Protein AF-A0A4Y7QHF6-F1 (afdb_monomer_lite)

Radius of gyration: 29.78 Å; chains: 1; bounding box: 73×58×92 Å

pLDDT: mean 86.33, std 10.6, range [31.11, 98.12]

Secondary structure (DSSP, 8-state):
-HHHHHH-----PPB-S--B--TT-SPPBP-B----EEEHHHHGGGS-HHHHHHHHHHHHHHHHHHHTS---SSBSSSSS---EEEGGGTEEEEE---SSHHHHHHHHHHHHHHHHTT-GGGTTPPPP---SPEEEE-S---GGGEEEETTS-EEE--GGG-EEEETHHHHHHHHHHHHHHT-TTHHHHHHHHHHHH---HHHHHHHHHHHHHHHH-PPPGGGG--HHHHHHHHHHSPB-TT---TT-GGGEEEEETTEEEEEEE-TT--SS-HHHHHHHHHHHH-----PPB-SPPB--TT-SEEEEEEE---EEEHHHHGGGS-HHHHHHHHHHHHHHHHHHHTSPP-SSEE-SSS---EEEGGGTEEEEE---SSHHHHHHHHHHHHHHHHTT-GGGTTPPPP---SPPEEE-S---TTTEEEETT--EEE--GGG-EEE-THHHHHHHHHHHHHTT-TTHHHHHHHHHHHH---HHHHHHHHHHHHHHTT-----TTS-SS---

Sequence (508 aa):
MELVSRYTNILIPRLRRAPIQPLNDTFTYLVMEHIDGESLANRWDSLPQGTRNEVIDTLRDYISQLRQIPSSHPGPIGPSPRRCYGPMFGGDRGQGPFADYEELSGYYDMVLSCAAKRIPQLKDSRKFDGSVPLVFTHNNLSMDHMILGKDNRIWIVGWNLAGCYPRWFESVSMLWSAEEKWIPGWEEWKDIVTKVAGDPTEHSQWMHRIRATLKTLRRSVSDEWDDTEIVRRFDECPGFPESAEEGGYDCVVKICDDMVVKSISNVDGEIPHSQFLAMKLVSTYTNILIPRLRRAPIAPLDDDFTYFVMGHIDGESLAKRWDSLSEETRKDVINTLRDYVSQLRQIPTSHPGPVGPSPRSCCGPMFGGRRRQGPFADYEELSHYYNTMLGCATKHIPQLEDSKKFDDSAPLVFCHNNLSTDHILLDKDNRVWIVGWNFAGFYPQWFEAVSMLHSAEEKCIRGHDIWKDIVTEVVGDPMEHAEWMHDIRPTLFLYKYDGKDKHTSHRK

Organism: NCBI:txid50990

Foldseek 3Di:
DVLCVVQHPAAAWAFPDDWDDPPPDPDIDTDTDDFAFAFCLVCVVVDDPVLVVVVLVSLLRSLVSQQPRDADAFAADDPAQDFAADLLQQHPVTDDSDRHLVSVQVVQQVLLLVLCLVVVVSVPPDGDPSPAFWTWAQLAPESRQWGQHPVRDTYGHNSPRIHTDGLLSRLLSRLVVCVVVVRPPSVVSQVSSCSRSNHNVVVNVSSVSSSVSSNPDDDDPCVVDDPVVVVVLLVPAWFQCLDPDPVPSSQWGDSDDWKIKGKDFCPQVDPPALLVVLVVLCSVQHSAAEWDFPDHWDDDPPDRIIMTMTTDFAWHFLLVCVVVDDPVLVVVLLVSLLVSLVSQQPRDADAFWGDDPAQDWAADQLQQHHDTADSARHPVQVQVVQQVLLVVLCVVVVVSVPPDGDDPPDFWTWAQLQFESSQWTQGPVGDTYGHNSNRIHTDPLLSNLLSHLVNCVVVVRDPSVVSQVSSCSRRNNNVSVNVSSVSSSVSSNPDYDPTPPDPPDDDD

Structure (mmCIF, N/CA/C/O backbone):
data_AF-A0A4Y7QHF6-F1
#
_entry.id   AF-A0A4Y7QHF6-F1
#
loop_
_atom_site.group_PDB
_atom_site.id
_atom_site.type_symbol
_atom_site.label_atom_id
_atom_site.label_alt_id
_atom_site.label_comp_id
_atom_site.label_asym_id
_atom_site.label_entity_id
_atom_site.label_seq_id
_atom_site.pdbx_PDB_ins_code
_atom_site.Cartn_x
_atom_site.Cartn_y
_atom_site.Cartn_z
_atom_site.occupancy
_atom_site.B_iso_or_equiv
_atom_site.auth_seq_id
_atom_site.auth_comp_id
_atom_site.auth_asym_id
_atom_site.auth_atom_id
_atom_site.pdbx_PDB_model_num
ATOM 1 N N . MET A 1 1 ? -20.927 -9.899 25.524 1.00 88.62 1 MET A N 1
ATOM 2 C CA . MET A 1 1 ? -21.558 -9.988 26.863 1.00 88.62 1 MET A CA 1
ATOM 3 C C . MET A 1 1 ? -21.652 -11.429 27.349 1.00 88.62 1 MET A C 1
ATOM 5 O O . MET A 1 1 ? -21.047 -11.717 28.367 1.00 88.62 1 MET A O 1
ATOM 9 N N . GLU A 1 2 ? -22.305 -12.351 26.629 1.00 89.12 2 GLU A N 1
ATOM 10 C CA . GLU A 1 2 ? -22.365 -13.775 27.034 1.00 89.12 2 GLU A CA 1
ATOM 11 C C . GLU A 1 2 ? -20.982 -14.410 27.230 1.00 89.12 2 GLU A C 1
ATOM 13 O O . GLU A 1 2 ? -20.743 -15.060 28.241 1.00 89.12 2 GLU A O 1
ATOM 18 N N . LEU A 1 3 ? -20.049 -14.150 26.306 1.00 90.19 3 LEU A N 1
ATOM 19 C CA . LEU A 1 3 ? -18.663 -14.612 26.417 1.00 90.19 3 LEU A CA 1
ATOM 20 C C . LEU A 1 3 ? -18.004 -14.132 27.721 1.00 90.19 3 LEU A C 1
ATOM 22 O O . LEU A 1 3 ? -17.430 -14.923 28.455 1.00 90.19 3 LEU A O 1
ATOM 26 N N . VAL A 1 4 ? -18.157 -12.849 28.050 1.00 93.69 4 VAL A N 1
ATOM 27 C CA . VAL A 1 4 ? -17.607 -12.257 29.277 1.00 93.69 4 VAL A CA 1
ATOM 28 C C . VAL A 1 4 ? -18.232 -12.919 30.505 1.00 93.69 4 VAL A C 1
ATOM 30 O O . VAL A 1 4 ? -17.508 -13.458 31.327 1.00 93.69 4 VAL A O 1
ATOM 33 N N . SER A 1 5 ? -19.565 -13.014 30.569 1.00 92.50 5 SER A N 1
ATOM 34 C CA . SER A 1 5 ? -20.263 -13.678 31.682 1.00 92.50 5 SER A CA 1
ATOM 35 C C . SER A 1 5 ? -19.901 -15.157 31.852 1.00 92.50 5 SER A C 1
ATOM 37 O O . SER A 1 5 ? -20.112 -15.704 32.931 1.00 92.50 5 SER A O 1
ATOM 39 N N . ARG A 1 6 ? -19.444 -15.829 30.790 1.00 93.06 6 ARG A N 1
ATOM 40 C CA . ARG A 1 6 ? -19.064 -17.244 30.820 1.00 93.06 6 ARG A CA 1
ATOM 41 C C . ARG A 1 6 ? -17.640 -17.458 31.327 1.00 93.06 6 ARG A C 1
ATOM 43 O O . ARG A 1 6 ? -17.390 -18.465 31.981 1.00 93.06 6 ARG A O 1
ATOM 50 N N . TYR A 1 7 ? -16.717 -16.571 30.967 1.00 95.06 7 TYR A N 1
ATOM 51 C CA . TYR A 1 7 ? -15.282 -16.760 31.204 1.00 95.06 7 TYR A CA 1
ATOM 52 C C . TYR A 1 7 ? -14.723 -15.893 32.334 1.00 95.06 7 TYR A C 1
ATOM 54 O O . TYR A 1 7 ? -13.587 -16.108 32.748 1.00 95.06 7 TYR A O 1
ATOM 62 N N . THR A 1 8 ? -15.485 -14.918 32.829 1.00 97.00 8 THR A N 1
ATOM 63 C CA . THR A 1 8 ? -15.013 -13.948 33.818 1.00 97.00 8 THR A CA 1
ATOM 64 C C . THR A 1 8 ? -16.049 -13.724 34.918 1.00 97.00 8 THR A C 1
ATOM 66 O O . THR A 1 8 ? -17.227 -14.048 34.777 1.00 97.00 8 THR A O 1
ATOM 69 N N . ASN A 1 9 ? -15.602 -13.122 36.018 1.00 96.25 9 ASN A N 1
ATOM 70 C CA . ASN A 1 9 ? -16.445 -12.601 37.093 1.00 96.25 9 ASN A CA 1
ATOM 71 C C . ASN A 1 9 ? -16.651 -11.080 36.966 1.00 96.25 9 ASN A C 1
ATOM 73 O O . ASN A 1 9 ? -16.989 -10.411 37.944 1.00 96.25 9 ASN A O 1
ATOM 77 N N . ILE A 1 10 ? -16.416 -10.518 35.774 1.00 97.62 10 ILE A N 1
ATOM 78 C CA . ILE A 1 10 ? -16.608 -9.091 35.503 1.00 97.62 10 ILE A CA 1
ATOM 79 C C . ILE A 1 10 ? -18.093 -8.772 35.618 1.00 97.62 10 ILE A C 1
ATOM 81 O O . ILE A 1 10 ? -18.935 -9.416 34.986 1.00 97.62 10 ILE A O 1
ATOM 85 N N . LEU A 1 11 ? -18.418 -7.747 36.401 1.00 97.25 11 LEU A N 1
ATOM 86 C CA . LEU A 1 11 ? -19.791 -7.295 36.530 1.00 97.25 11 LEU A CA 1
ATOM 87 C C . LEU A 1 11 ? -20.212 -6.569 35.253 1.00 97.25 11 LEU A C 1
ATOM 89 O O . LEU A 1 11 ? -19.686 -5.514 34.901 1.00 97.25 11 LEU A O 1
ATOM 93 N N . ILE A 1 12 ? -21.181 -7.152 34.558 1.00 96.12 12 ILE A N 1
ATOM 94 C CA . ILE A 1 12 ? -21.806 -6.592 33.361 1.00 96.12 12 ILE A CA 1
ATOM 95 C C . ILE A 1 12 ? -23.327 -6.657 33.512 1.00 96.12 12 ILE A C 1
ATOM 97 O O . ILE A 1 12 ? -23.830 -7.597 34.137 1.00 96.12 12 ILE A O 1
ATOM 101 N N . PRO A 1 13 ? -24.086 -5.722 32.918 1.00 94.00 13 PRO A N 1
ATOM 102 C CA . PRO A 1 13 ? -25.539 -5.818 32.898 1.00 94.00 13 PRO A CA 1
ATOM 103 C C . PRO A 1 13 ? -26.008 -7.139 32.290 1.00 94.00 13 PRO A C 1
ATOM 105 O O . PRO A 1 13 ? -25.554 -7.539 31.217 1.00 94.00 13 PRO A O 1
ATOM 108 N N . ARG A 1 14 ? -26.954 -7.824 32.935 1.00 90.75 14 ARG A N 1
ATOM 109 C CA . ARG A 1 14 ? -27.534 -9.042 32.355 1.00 90.75 14 ARG A CA 1
ATOM 110 C C . ARG A 1 14 ? -28.463 -8.688 31.202 1.00 90.75 14 ARG A C 1
ATOM 112 O O . ARG A 1 14 ? -29.375 -7.880 31.374 1.00 90.75 14 ARG A O 1
ATOM 119 N N . LEU A 1 15 ? -28.283 -9.333 30.050 1.00 89.88 15 LEU A N 1
ATOM 120 C CA . LEU A 1 15 ? -29.270 -9.285 28.971 1.00 89.88 15 LEU A CA 1
ATOM 121 C C . LEU A 1 15 ? -30.559 -9.962 29.452 1.00 89.88 15 LEU A C 1
ATOM 123 O O . LEU A 1 15 ? -30.535 -11.091 29.938 1.00 89.88 15 LEU A O 1
ATOM 127 N N . ARG A 1 16 ? -31.688 -9.256 29.353 1.00 88.12 16 ARG A N 1
ATOM 128 C CA . ARG A 1 16 ? -33.003 -9.747 29.802 1.00 88.12 16 ARG A CA 1
ATOM 129 C C . ARG A 1 16 ? -33.789 -10.424 28.680 1.00 88.12 16 ARG A C 1
ATOM 131 O O . ARG A 1 16 ? -34.742 -11.144 28.956 1.00 88.12 16 ARG A O 1
ATOM 138 N N . ARG A 1 17 ? -33.402 -10.183 27.426 1.00 85.25 17 ARG A N 1
ATOM 139 C CA . ARG A 1 17 ? -33.958 -10.806 26.219 1.00 85.25 17 ARG A CA 1
ATOM 140 C C . ARG A 1 17 ? -32.934 -10.780 25.089 1.00 85.25 17 ARG A C 1
ATOM 142 O O . ARG A 1 17 ? -31.956 -10.035 25.161 1.00 85.25 17 ARG A O 1
ATOM 149 N N . ALA A 1 18 ? -33.196 -11.569 24.050 1.00 81.56 18 ALA A N 1
ATOM 150 C CA . ALA A 1 18 ? -32.433 -11.518 22.810 1.00 81.56 18 ALA A CA 1
ATOM 151 C C . ALA A 1 18 ? -32.469 -10.098 22.197 1.00 81.56 18 ALA A C 1
ATOM 153 O O . ALA A 1 18 ? -33.463 -9.385 22.394 1.00 81.56 18 ALA A O 1
ATOM 154 N N . PRO A 1 19 ? -31.411 -9.678 21.478 1.00 84.69 19 PRO A N 1
ATOM 155 C CA . PRO A 1 19 ? -31.394 -8.407 20.759 1.00 84.69 19 PRO A CA 1
ATOM 156 C C . PRO A 1 19 ? -32.603 -8.267 19.828 1.00 84.69 19 PRO A C 1
ATOM 158 O O . PRO A 1 19 ? -33.017 -9.236 19.193 1.00 84.69 19 PRO A O 1
ATOM 161 N N . ILE A 1 20 ? -33.171 -7.064 19.753 1.00 86.25 20 ILE A N 1
ATOM 162 C CA . ILE A 1 20 ? -34.350 -6.778 18.928 1.00 86.25 20 ILE A CA 1
ATOM 163 C C . ILE A 1 20 ? -33.955 -5.832 17.811 1.00 86.25 20 ILE A C 1
ATOM 165 O O . ILE A 1 20 ? -33.452 -4.745 18.078 1.00 86.25 20 ILE A O 1
ATOM 169 N N . GLN A 1 21 ? -34.256 -6.216 16.578 1.00 84.06 21 GLN A N 1
ATOM 170 C CA . GLN A 1 21 ? -34.118 -5.359 15.410 1.00 84.06 21 GLN A CA 1
ATOM 171 C C . GLN A 1 21 ? -35.496 -5.198 14.750 1.00 84.06 21 GLN A C 1
ATOM 173 O O . GLN A 1 21 ? -35.981 -6.139 14.118 1.00 84.06 21 GLN A O 1
ATOM 178 N N . PRO A 1 22 ? -36.188 -4.062 14.954 1.00 84.50 22 PRO A N 1
ATOM 179 C CA . PRO A 1 22 ? -37.447 -3.782 14.272 1.00 84.50 22 PRO A CA 1
ATOM 180 C C . PRO A 1 22 ? -37.267 -3.767 12.745 1.00 84.50 22 PRO A C 1
ATOM 182 O O . PRO A 1 22 ? -36.244 -3.311 12.246 1.00 84.50 22 PRO A O 1
ATOM 185 N N . LEU A 1 23 ? -38.283 -4.223 12.001 1.00 70.44 23 LEU A N 1
ATOM 186 C CA . LEU A 1 23 ? -38.244 -4.420 10.537 1.00 70.44 23 LEU A CA 1
ATOM 187 C C . LEU A 1 23 ? -37.837 -3.182 9.714 1.00 70.44 23 LEU A C 1
ATOM 189 O O . LEU A 1 23 ? -37.377 -3.342 8.590 1.00 70.44 23 LEU A O 1
ATOM 193 N N . ASN A 1 24 ? -37.980 -1.976 10.268 1.00 75.38 24 ASN A N 1
ATOM 194 C CA . ASN A 1 24 ? -37.680 -0.708 9.594 1.00 75.38 24 ASN A CA 1
ATOM 195 C C . ASN A 1 24 ? -36.649 0.137 10.352 1.00 75.38 24 ASN A C 1
ATOM 197 O O . ASN A 1 24 ? -36.628 1.357 10.201 1.00 75.38 24 ASN A O 1
ATOM 201 N N . ASP A 1 25 ? -35.840 -0.489 11.204 1.00 71.19 25 ASP A N 1
ATOM 202 C CA . ASP A 1 25 ? -34.852 0.219 12.004 1.00 71.19 25 ASP A CA 1
ATOM 203 C C . ASP A 1 25 ? -33.437 -0.264 11.688 1.00 71.19 25 ASP A C 1
ATOM 205 O O . ASP A 1 25 ? -33.148 -1.461 11.607 1.00 71.19 25 ASP A O 1
ATOM 209 N N . THR A 1 26 ? -32.535 0.696 11.516 1.00 76.62 26 THR A N 1
ATOM 210 C CA . THR A 1 26 ? -31.106 0.438 11.344 1.00 76.62 26 THR A CA 1
ATOM 211 C C . THR A 1 26 ? -30.441 0.015 12.653 1.00 76.62 26 THR A C 1
ATOM 213 O O . THR A 1 26 ? -29.327 -0.507 12.630 1.00 76.62 26 THR A O 1
ATOM 216 N N . PHE A 1 27 ? -31.098 0.229 13.797 1.00 75.50 27 PHE A N 1
ATOM 217 C CA . PHE A 1 27 ? -30.552 -0.073 15.113 1.00 75.50 27 PHE A CA 1
ATOM 218 C C . PHE A 1 27 ? -31.012 -1.426 15.662 1.00 75.50 27 PHE A C 1
ATOM 220 O O . PHE A 1 27 ? -32.163 -1.844 15.546 1.00 75.50 27 PHE A O 1
ATOM 227 N N . THR A 1 28 ? -30.078 -2.102 16.332 1.00 83.38 28 THR A N 1
ATOM 228 C CA . THR A 1 28 ? -30.373 -3.255 17.186 1.00 83.38 28 THR A CA 1
ATOM 229 C C . THR A 1 28 ? -30.462 -2.792 18.635 1.00 83.38 28 THR A C 1
ATOM 231 O O . THR A 1 28 ? -29.517 -2.220 19.177 1.00 83.38 28 THR A O 1
ATOM 234 N N . TYR A 1 29 ? -31.584 -3.081 19.283 1.00 85.00 29 TYR A N 1
ATOM 235 C CA . TYR A 1 29 ? -31.852 -2.724 20.668 1.00 85.00 29 TYR A CA 1
ATOM 236 C C . TYR A 1 29 ? -31.492 -3.868 21.609 1.00 85.00 29 TYR A C 1
ATOM 238 O O . TYR A 1 29 ? -31.957 -5.002 21.460 1.00 85.00 29 TYR A O 1
ATOM 246 N N . LEU A 1 30 ? -30.715 -3.545 22.639 1.00 87.69 30 LEU A N 1
ATOM 247 C CA . LEU A 1 30 ? -30.426 -4.439 23.753 1.00 87.69 30 LEU A CA 1
ATOM 248 C C . LEU A 1 30 ? -31.285 -4.038 24.947 1.00 87.69 30 LEU A C 1
ATOM 250 O O . LEU A 1 30 ? -31.278 -2.881 25.359 1.00 87.69 30 LEU A O 1
ATOM 254 N N . VAL A 1 31 ? -32.001 -5.001 25.530 1.00 89.94 31 VAL A N 1
ATOM 255 C CA . VAL A 1 31 ? -32.640 -4.800 26.833 1.00 89.94 31 VAL A CA 1
ATOM 256 C C . VAL A 1 31 ? -31.864 -5.567 27.873 1.00 89.94 31 VAL A C 1
ATOM 258 O O . VAL A 1 31 ? -31.811 -6.799 27.874 1.00 89.94 31 VAL A O 1
ATOM 261 N N . MET A 1 32 ? -31.257 -4.792 28.751 1.00 91.56 32 MET A N 1
ATOM 262 C CA . MET A 1 32 ? -30.385 -5.258 29.803 1.00 91.56 32 MET A CA 1
ATOM 263 C C . MET A 1 32 ? -30.843 -4.708 31.145 1.00 91.56 32 MET A C 1
ATOM 265 O O . MET A 1 32 ? -31.678 -3.810 31.227 1.00 91.56 32 MET A O 1
ATOM 269 N N . GLU A 1 33 ? -30.316 -5.302 32.201 1.00 92.19 33 GLU A N 1
ATOM 270 C CA . GLU A 1 33 ? -30.473 -4.815 33.559 1.00 92.19 33 GLU A CA 1
ATOM 271 C C . GLU A 1 33 ? -29.998 -3.363 33.703 1.00 92.19 33 GLU A C 1
ATOM 273 O O . GLU A 1 33 ? -28.932 -2.994 33.217 1.00 92.19 33 GLU A O 1
ATOM 278 N N . HIS A 1 34 ? -30.799 -2.545 34.384 1.00 92.50 34 HIS A N 1
ATOM 279 C CA . HIS A 1 34 ? -30.384 -1.213 34.800 1.00 92.50 34 HIS A CA 1
ATOM 280 C C . HIS A 1 34 ? -29.512 -1.326 36.052 1.00 92.50 34 HIS A C 1
ATOM 282 O O . HIS A 1 34 ? -29.939 -1.914 37.048 1.00 92.50 34 HIS A O 1
ATOM 288 N N . ILE A 1 35 ? -28.314 -0.747 36.007 1.00 94.38 35 ILE A N 1
ATOM 289 C CA . ILE A 1 35 ? -27.408 -0.693 37.154 1.00 94.38 35 ILE A CA 1
ATOM 290 C C . ILE A 1 35 ? -27.674 0.603 37.915 1.00 94.38 35 ILE A C 1
ATOM 292 O O . ILE A 1 35 ? -27.469 1.690 37.384 1.00 94.38 35 ILE A O 1
ATOM 296 N N . ASP A 1 36 ? -28.145 0.482 39.155 1.00 94.75 36 ASP A N 1
ATOM 297 C CA . ASP A 1 36 ? -28.389 1.623 40.040 1.00 94.75 36 ASP A CA 1
ATOM 298 C C . ASP A 1 36 ? -27.059 2.164 40.589 1.00 94.75 36 ASP A C 1
ATOM 300 O O . ASP A 1 36 ? -26.433 1.565 41.471 1.00 94.75 36 ASP A O 1
ATOM 304 N N . GLY A 1 37 ? -26.610 3.279 40.017 1.00 93.94 37 GLY A N 1
ATOM 305 C CA . GLY A 1 37 ? -25.315 3.888 40.284 1.00 93.94 37 GLY A CA 1
ATOM 306 C C . GLY A 1 37 ? -25.050 5.086 39.376 1.00 93.94 37 GLY A C 1
ATOM 307 O O . GLY A 1 37 ? -25.918 5.521 38.620 1.00 93.94 37 GLY A O 1
ATOM 308 N N . GLU A 1 38 ? -23.832 5.608 39.446 1.00 93.62 38 GLU A N 1
ATOM 309 C CA . GLU A 1 38 ? -23.369 6.726 38.622 1.00 93.62 38 GLU A CA 1
ATOM 310 C C . GLU A 1 38 ? -22.121 6.312 37.841 1.00 93.62 38 GLU A C 1
ATOM 312 O O . GLU A 1 38 ? -21.385 5.418 38.263 1.00 93.62 38 GLU A O 1
ATOM 317 N N . SER A 1 39 ? -21.865 6.953 36.699 1.00 92.62 39 SER A N 1
ATOM 318 C CA . SER A 1 39 ? -20.628 6.708 35.958 1.00 92.62 39 SER A CA 1
ATOM 319 C C . SER A 1 39 ? -19.420 7.154 36.783 1.00 92.62 39 SER A C 1
ATOM 321 O O . SER A 1 39 ? -19.493 8.126 37.545 1.00 92.62 39 SER A O 1
ATOM 323 N N . LEU A 1 40 ? -18.277 6.485 36.607 1.00 91.12 40 LEU A N 1
ATOM 324 C CA . LEU A 1 40 ? -17.039 6.931 37.240 1.00 91.12 40 LEU A CA 1
ATOM 325 C C . LEU A 1 40 ? -16.692 8.354 36.806 1.00 91.12 40 LEU A C 1
ATOM 327 O O . LEU A 1 40 ? -16.231 9.113 37.643 1.00 91.12 40 LEU A O 1
ATOM 331 N N . ALA A 1 41 ? -16.998 8.753 35.569 1.00 88.31 41 ALA A N 1
ATOM 332 C CA . ALA A 1 41 ? -16.725 10.107 35.084 1.00 88.31 41 ALA A CA 1
ATOM 333 C C . ALA A 1 41 ? -17.403 11.183 35.950 1.00 88.31 41 ALA A C 1
ATOM 335 O O . ALA A 1 41 ? -16.785 12.188 36.287 1.00 88.31 41 ALA A O 1
ATOM 336 N N . ASN A 1 42 ? -18.646 10.942 36.375 1.00 88.62 42 ASN A N 1
ATOM 337 C CA . ASN A 1 42 ? -19.392 11.881 37.213 1.00 88.62 42 ASN A CA 1
ATOM 338 C C . ASN A 1 42 ? -18.941 11.869 38.678 1.00 88.62 42 ASN A C 1
ATOM 340 O O . ASN A 1 42 ? -19.130 12.853 39.393 1.00 88.62 42 ASN A O 1
ATOM 344 N N . ARG A 1 43 ? -18.378 10.753 39.153 1.00 89.62 43 ARG A N 1
ATOM 345 C CA . ARG A 1 43 ? -18.070 10.558 40.576 1.00 89.62 43 ARG A CA 1
ATOM 346 C C . ARG A 1 43 ? -16.600 10.666 40.926 1.00 89.62 43 ARG A C 1
ATOM 348 O O . ARG A 1 43 ? -16.325 10.932 42.095 1.00 89.62 43 ARG A O 1
ATOM 355 N N . TRP A 1 44 ? -15.685 10.488 39.976 1.00 89.38 44 TRP A N 1
ATOM 356 C CA . TRP A 1 44 ? -14.255 10.281 40.219 1.00 89.38 44 TRP A CA 1
ATOM 357 C C . TRP A 1 44 ? -13.661 11.310 41.182 1.00 89.38 44 TRP A C 1
ATOM 359 O O . TRP A 1 44 ? -13.125 10.942 42.230 1.00 89.38 44 TRP A O 1
ATOM 369 N N . ASP A 1 45 ? -13.877 12.596 40.905 1.00 88.25 45 ASP A N 1
ATOM 370 C CA . ASP A 1 45 ? -13.336 13.701 41.702 1.00 88.25 45 ASP A CA 1
ATOM 371 C C . ASP A 1 45 ? -13.861 13.726 43.145 1.00 88.25 45 ASP A C 1
ATOM 373 O O . ASP A 1 45 ? -13.148 14.136 44.058 1.00 88.25 45 ASP A O 1
ATOM 377 N N . SER A 1 46 ? -15.070 13.210 43.376 1.00 89.88 46 SER A N 1
ATOM 378 C CA . SER A 1 46 ? -15.680 13.106 44.708 1.00 89.88 46 SER A CA 1
ATOM 379 C C . SER A 1 46 ? -15.266 11.854 45.491 1.00 89.88 46 SER A C 1
ATOM 381 O O . SER A 1 46 ? -15.538 11.767 46.690 1.00 89.88 46 SER A O 1
ATOM 383 N N . LEU A 1 47 ? -14.649 10.861 44.835 1.00 90.62 47 LEU A N 1
ATOM 384 C CA . LEU A 1 47 ? -14.313 9.592 45.480 1.00 90.62 47 LEU A CA 1
ATOM 385 C C . LEU A 1 47 ? -13.112 9.740 46.424 1.00 90.62 47 LEU A C 1
ATOM 387 O O . LEU A 1 47 ? -12.088 10.299 46.016 1.00 90.62 47 LEU A O 1
ATOM 391 N N . PRO A 1 48 ? -13.176 9.162 47.640 1.00 93.12 48 PRO A N 1
ATOM 392 C CA . PRO A 1 48 ? -12.011 9.027 48.504 1.00 93.12 48 PRO A CA 1
ATOM 393 C C . PRO A 1 48 ? -10.889 8.239 47.820 1.00 93.12 48 PRO A C 1
ATOM 395 O O . PRO A 1 48 ? -11.148 7.286 47.082 1.00 93.12 48 PRO A O 1
ATOM 398 N N . GLN A 1 49 ? -9.634 8.565 48.141 1.00 91.56 49 GLN A N 1
ATOM 399 C CA . GLN A 1 49 ? -8.465 7.905 47.546 1.00 91.56 49 GLN A CA 1
ATOM 400 C C . GLN A 1 49 ? -8.476 6.376 47.722 1.00 91.56 49 GLN A C 1
ATOM 402 O O . GLN A 1 49 ? -8.070 5.654 46.816 1.00 91.56 49 GLN A O 1
ATOM 407 N N . GLY A 1 50 ? -8.965 5.872 48.863 1.00 93.50 50 GLY A N 1
ATOM 408 C CA . GLY A 1 50 ? -9.098 4.430 49.106 1.00 93.50 50 GLY A CA 1
ATOM 409 C C . GLY A 1 50 ? -10.003 3.748 48.078 1.00 93.50 50 GLY A C 1
ATOM 410 O O . GLY A 1 50 ? -9.594 2.776 47.453 1.00 93.50 50 GLY A O 1
ATOM 411 N N . THR A 1 51 ? -11.177 4.325 47.812 1.00 91.88 51 THR A N 1
ATOM 412 C CA . THR A 1 51 ? -12.118 3.819 46.802 1.00 91.88 51 THR A CA 1
ATOM 413 C C . THR A 1 51 ? -11.543 3.916 45.390 1.00 91.88 51 THR A C 1
ATOM 415 O O . THR A 1 51 ? -11.718 2.998 44.596 1.00 91.88 51 THR A O 1
ATOM 418 N N . ARG A 1 52 ? -10.799 4.983 45.065 1.00 92.31 52 ARG A N 1
ATOM 419 C CA . ARG A 1 52 ? -10.090 5.080 43.774 1.00 92.31 52 ARG A CA 1
ATOM 420 C C . ARG A 1 52 ? -9.063 3.959 43.600 1.00 92.31 52 ARG A C 1
ATOM 422 O O . ARG A 1 52 ? -8.953 3.400 42.514 1.00 92.31 52 ARG A O 1
ATOM 429 N N . ASN A 1 53 ? -8.340 3.596 44.660 1.00 93.75 53 ASN A N 1
ATOM 430 C CA . ASN A 1 53 ? -7.383 2.489 44.615 1.00 93.75 53 ASN A CA 1
ATOM 431 C C . ASN A 1 53 ? -8.089 1.138 44.407 1.00 93.75 53 ASN A C 1
ATOM 433 O O . ASN A 1 53 ? -7.675 0.374 43.540 1.00 93.75 53 ASN A O 1
ATOM 437 N N . GLU A 1 54 ? -9.193 0.885 45.119 1.00 94.50 54 GLU A N 1
ATOM 438 C CA . GLU A 1 54 ? -10.029 -0.313 44.918 1.00 94.50 54 GLU A CA 1
ATOM 439 C C . GLU A 1 54 ? -10.569 -0.398 43.484 1.00 94.50 54 GLU A C 1
ATOM 441 O O . GLU A 1 54 ? -10.600 -1.475 42.880 1.00 94.50 54 GLU A O 1
ATOM 446 N N . VAL A 1 55 ? -10.941 0.750 42.906 1.00 93.62 55 VAL A N 1
ATOM 447 C CA . VAL A 1 55 ? -11.356 0.844 41.507 1.00 93.62 55 VAL A CA 1
ATOM 448 C C . VAL A 1 55 ? -10.225 0.436 40.567 1.00 93.62 55 VAL A C 1
ATOM 450 O O . VAL A 1 55 ? -10.427 -0.408 39.696 1.00 93.62 55 VAL A O 1
ATOM 453 N N . ILE A 1 56 ? -9.028 0.991 40.754 1.00 95.12 56 ILE A N 1
ATOM 454 C CA . ILE A 1 56 ? -7.850 0.682 39.932 1.00 95.12 56 ILE A CA 1
ATOM 455 C C . ILE A 1 56 ? -7.496 -0.809 40.018 1.00 95.12 56 ILE A C 1
ATOM 457 O O . ILE A 1 56 ? -7.218 -1.433 38.991 1.00 95.12 56 ILE A O 1
ATOM 461 N N . ASP A 1 57 ? -7.532 -1.394 41.215 1.00 96.56 57 ASP A N 1
ATOM 462 C CA . ASP A 1 57 ? -7.240 -2.814 41.417 1.00 96.56 57 ASP A CA 1
ATOM 463 C C . ASP A 1 57 ? -8.294 -3.711 40.752 1.00 96.56 57 ASP A C 1
ATOM 465 O O . ASP A 1 57 ? -7.938 -4.675 40.071 1.00 96.56 57 ASP A O 1
ATOM 469 N N . THR A 1 58 ? -9.574 -3.338 40.847 1.00 97.25 58 THR A N 1
ATOM 470 C CA . THR A 1 58 ? -10.673 -4.027 40.152 1.00 97.25 58 THR A CA 1
ATOM 471 C C . THR A 1 58 ? -10.508 -3.955 38.634 1.00 97.25 58 THR A C 1
ATOM 473 O O . THR A 1 58 ? -10.663 -4.962 37.947 1.00 97.25 58 THR A O 1
ATOM 476 N N . LEU A 1 59 ? -10.145 -2.792 38.082 1.00 96.38 59 LEU A N 1
ATOM 477 C CA . LEU A 1 59 ? -9.914 -2.636 36.643 1.00 96.38 59 LEU A CA 1
ATOM 478 C C . LEU A 1 59 ? -8.725 -3.469 36.155 1.00 96.38 59 LEU A C 1
ATOM 480 O O . LEU A 1 59 ? -8.802 -4.076 35.086 1.00 96.38 59 LEU A O 1
ATOM 484 N N . ARG A 1 60 ? -7.641 -3.539 36.939 1.00 97.06 60 ARG A N 1
ATOM 485 C CA . ARG A 1 60 ? -6.487 -4.394 36.627 1.00 97.06 60 ARG A CA 1
ATOM 486 C C . ARG A 1 60 ? -6.894 -5.866 36.572 1.00 97.06 60 ARG A C 1
ATOM 488 O O . ARG A 1 60 ? -6.508 -6.569 35.638 1.00 97.06 60 ARG A O 1
ATOM 495 N N . ASP A 1 61 ? -7.680 -6.315 37.546 1.00 98.00 61 ASP A N 1
ATOM 496 C CA . ASP A 1 61 ? -8.212 -7.676 37.579 1.00 98.00 61 ASP A CA 1
ATOM 497 C C . ASP A 1 61 ? -9.138 -7.948 36.382 1.00 98.00 61 ASP A C 1
ATOM 499 O O . ASP A 1 61 ? -8.945 -8.922 35.656 1.00 98.00 61 ASP A O 1
ATOM 503 N N . TYR A 1 62 ? -10.067 -7.039 36.078 1.00 98.12 62 TYR A N 1
ATOM 504 C CA . TYR A 1 62 ? -10.975 -7.172 34.936 1.00 98.12 62 TYR A CA 1
ATOM 505 C C . TYR A 1 62 ? -10.224 -7.271 33.607 1.00 98.12 62 TYR A C 1
ATOM 507 O O . TYR A 1 62 ? -10.501 -8.169 32.814 1.00 98.12 62 TYR A O 1
ATOM 515 N N . ILE A 1 63 ? -9.231 -6.412 33.364 1.00 97.00 63 ILE A N 1
ATOM 516 C CA . ILE A 1 63 ? -8.411 -6.475 32.145 1.00 97.00 63 ILE A CA 1
ATOM 517 C C . ILE A 1 63 ? -7.615 -7.784 32.084 1.00 97.00 63 ILE A C 1
ATOM 519 O O . ILE A 1 63 ? -7.508 -8.385 31.014 1.00 97.00 63 ILE A O 1
ATOM 523 N N . SER A 1 64 ? -7.083 -8.256 33.215 1.00 96.88 64 SER A N 1
ATOM 524 C CA . SER A 1 64 ? -6.418 -9.562 33.289 1.00 96.88 64 SER A CA 1
ATOM 525 C C . SER A 1 64 ? -7.368 -10.691 32.882 1.00 96.88 64 SER A C 1
ATOM 527 O O . SER A 1 64 ? -7.016 -11.505 32.032 1.00 96.88 64 SER A O 1
ATOM 529 N N . GLN A 1 65 ? -8.598 -10.694 33.404 1.00 97.75 65 GLN A N 1
ATOM 530 C CA . GLN A 1 65 ? -9.620 -11.685 33.065 1.00 97.75 65 GLN A CA 1
ATOM 531 C C . GLN A 1 65 ? -10.021 -11.634 31.583 1.00 97.75 65 GLN A C 1
ATOM 533 O O . GLN A 1 65 ? -10.104 -12.683 30.946 1.00 97.75 65 GLN A O 1
ATOM 538 N N . LEU A 1 66 ? -10.222 -10.441 31.003 1.00 96.50 66 LEU A N 1
ATOM 539 C CA . LEU A 1 66 ? -10.527 -10.296 29.571 1.00 96.50 66 LEU A CA 1
ATOM 540 C C . LEU A 1 66 ? -9.435 -10.924 28.702 1.00 96.50 66 LEU A C 1
ATOM 542 O O . LEU A 1 66 ? -9.734 -11.650 27.757 1.00 96.50 66 LEU A O 1
ATOM 546 N N . ARG A 1 67 ? -8.166 -10.732 29.071 1.00 94.75 67 ARG A N 1
ATOM 547 C CA . ARG A 1 67 ? -7.027 -11.274 28.322 1.00 94.75 67 ARG A CA 1
ATOM 548 C C . ARG A 1 67 ? -6.946 -12.802 28.312 1.00 94.75 67 ARG A C 1
ATOM 550 O O . ARG A 1 67 ? -6.272 -13.343 27.443 1.00 94.75 67 ARG A O 1
ATOM 557 N N . GLN A 1 68 ? -7.621 -13.480 29.241 1.00 94.38 68 GLN A N 1
ATOM 558 C CA . GLN A 1 68 ? -7.673 -14.945 29.316 1.00 94.38 68 GLN A CA 1
ATOM 559 C C . GLN A 1 68 ? -8.823 -15.557 28.506 1.00 94.38 68 GLN A C 1
ATOM 561 O O . GLN A 1 68 ? -8.911 -16.780 28.389 1.00 94.38 68 GLN A O 1
ATOM 566 N N . ILE A 1 69 ? -9.720 -14.739 27.950 1.00 93.44 69 ILE A N 1
ATOM 567 C CA . ILE A 1 69 ? -10.802 -15.242 27.106 1.00 93.44 69 ILE A CA 1
ATOM 568 C C . ILE A 1 69 ? -10.201 -15.778 25.793 1.00 93.44 69 ILE A C 1
ATOM 570 O O . ILE A 1 69 ? -9.428 -15.058 25.153 1.00 93.44 69 ILE A O 1
ATOM 574 N N . PRO A 1 70 ? -10.556 -17.008 25.360 1.00 85.31 70 PRO A N 1
ATOM 575 C CA . PRO A 1 70 ? -10.040 -17.582 24.122 1.00 85.31 70 PRO A CA 1
ATOM 576 C C . PRO A 1 70 ? -10.258 -16.666 22.913 1.00 85.31 70 PRO A C 1
ATOM 578 O O . PRO A 1 70 ? -11.356 -16.151 22.694 1.00 85.31 70 PRO A O 1
ATOM 581 N N . SER A 1 71 ? -9.201 -16.503 22.121 1.00 79.94 71 SER A N 1
ATOM 582 C CA . SER A 1 71 ? -9.170 -15.707 20.894 1.00 79.94 71 SER A CA 1
ATOM 583 C C . SER A 1 71 ? -9.146 -16.627 19.672 1.00 79.94 71 SER A C 1
ATOM 585 O O . SER A 1 71 ? -8.643 -17.747 19.756 1.00 79.94 71 SER A O 1
ATOM 587 N N . SER A 1 72 ? -9.708 -16.179 18.549 1.00 75.81 72 SER A N 1
ATOM 588 C CA . SER A 1 72 ? -9.772 -16.969 17.308 1.00 75.81 72 SER A CA 1
ATOM 589 C C . SER A 1 72 ? -9.161 -16.208 16.136 1.00 75.81 72 SER A C 1
ATOM 591 O O . SER A 1 72 ? -8.050 -16.515 15.719 1.00 75.81 72 SER A O 1
ATOM 593 N N . HIS A 1 73 ? -9.861 -15.185 15.655 1.00 88.50 73 HIS A N 1
ATOM 594 C CA . HIS A 1 73 ? -9.457 -14.284 14.575 1.00 88.50 73 HIS A CA 1
ATOM 595 C C . HIS A 1 73 ? -9.502 -12.826 15.060 1.00 88.50 73 HIS A C 1
ATOM 597 O O . HIS A 1 73 ? -10.184 -12.536 16.049 1.00 88.50 73 HIS A O 1
ATOM 603 N N . PRO A 1 74 ? -8.751 -11.904 14.434 1.00 93.88 74 PRO A N 1
ATOM 604 C CA . PRO A 1 74 ? -8.810 -10.498 14.799 1.00 93.88 74 PRO A CA 1
ATOM 605 C C . PRO A 1 74 ? -10.169 -9.881 14.470 1.00 93.88 74 PRO A C 1
ATOM 607 O O . PRO A 1 74 ? -10.707 -10.060 13.379 1.00 93.88 74 PRO A O 1
ATOM 610 N N . GLY A 1 75 ? -10.688 -9.077 15.396 1.00 94.81 75 GLY A N 1
ATOM 611 C CA . GLY A 1 75 ? -11.943 -8.355 15.212 1.00 94.81 75 GLY A CA 1
ATOM 612 C C . GLY A 1 75 ? -13.070 -8.778 16.154 1.00 94.81 75 GLY A C 1
ATOM 613 O O . GLY A 1 75 ? -12.836 -9.426 17.179 1.00 94.81 75 GLY A O 1
ATOM 614 N N . PRO A 1 76 ? -14.317 -8.360 15.864 1.00 93.75 76 PRO A N 1
ATOM 615 C CA . PRO A 1 76 ? -15.466 -8.703 16.691 1.00 93.75 76 PRO A CA 1
ATOM 616 C C . PRO A 1 76 ? -15.739 -10.205 16.732 1.00 93.75 76 PRO A C 1
ATOM 618 O O . PRO A 1 76 ? -15.605 -10.913 15.735 1.00 93.75 76 PRO A O 1
ATOM 621 N N . ILE A 1 77 ? -16.238 -10.672 17.876 1.00 89.56 77 ILE A N 1
ATOM 622 C CA . ILE A 1 77 ? -16.575 -12.084 18.080 1.00 89.56 77 ILE A CA 1
ATOM 623 C C . ILE A 1 77 ? -17.672 -12.535 17.108 1.00 89.56 77 ILE A C 1
ATOM 625 O O . ILE A 1 77 ? -18.707 -11.876 16.941 1.00 89.56 77 ILE A O 1
ATOM 629 N N . GLY A 1 78 ? -17.452 -13.695 16.495 1.00 84.88 78 GLY A N 1
ATOM 630 C CA . GLY A 1 78 ? -18.386 -14.331 15.579 1.00 84.88 78 GLY A CA 1
ATOM 631 C C . GLY A 1 78 ? -17.833 -15.632 14.992 1.00 84.88 78 GLY A C 1
ATOM 632 O O . GLY A 1 78 ? -16.646 -15.922 15.153 1.00 84.88 78 GLY A O 1
ATOM 633 N N . PRO A 1 79 ? -18.685 -16.416 14.307 1.00 83.12 79 PRO A N 1
ATOM 634 C CA . PRO A 1 79 ? -18.281 -17.669 13.662 1.00 83.12 79 PRO A CA 1
ATOM 635 C C . PRO A 1 79 ? -17.309 -17.456 12.492 1.00 83.12 79 PRO A C 1
ATOM 637 O O . PRO A 1 79 ? -16.614 -18.384 12.099 1.00 83.12 79 PRO A O 1
ATOM 640 N N . SER A 1 80 ? -17.253 -16.240 11.951 1.00 85.62 80 SER A N 1
ATOM 641 C CA . SER A 1 80 ? -16.356 -15.823 10.879 1.00 85.62 80 SER A CA 1
ATOM 642 C C . SER A 1 80 ? -15.770 -14.442 11.195 1.00 85.62 80 SER A C 1
ATOM 644 O O . SER A 1 80 ? -16.377 -13.707 11.984 1.00 85.62 80 SER A O 1
ATOM 646 N N . PRO A 1 81 ? -14.646 -14.062 10.565 1.00 90.31 81 PRO A N 1
ATOM 647 C CA . PRO A 1 81 ? -14.121 -12.702 10.591 1.00 90.31 81 PRO A CA 1
ATOM 648 C C . PRO A 1 81 ? -15.187 -11.648 10.274 1.00 90.31 81 PRO A C 1
ATOM 650 O O . PRO A 1 81 ? -16.018 -11.822 9.378 1.00 90.31 81 PRO A O 1
ATOM 653 N N . ARG A 1 82 ? -15.175 -10.539 11.021 1.00 90.00 82 ARG A N 1
ATOM 654 C CA . ARG A 1 82 ? -16.130 -9.426 10.879 1.00 90.00 82 ARG A CA 1
ATOM 655 C C . ARG A 1 82 ? -15.395 -8.096 10.813 1.00 90.00 82 ARG A C 1
ATOM 657 O O . ARG A 1 82 ? -14.243 -7.989 11.217 1.00 90.00 82 ARG A O 1
ATOM 664 N N . ARG A 1 83 ? -16.087 -7.067 10.321 1.00 89.69 83 ARG A N 1
ATOM 665 C CA . ARG A 1 83 ? -15.558 -5.699 10.279 1.00 89.69 83 ARG A CA 1
ATOM 666 C C . ARG A 1 83 ? -15.236 -5.191 11.679 1.00 89.69 83 ARG A C 1
ATOM 668 O O . ARG A 1 83 ? -16.073 -5.281 12.572 1.00 89.69 83 ARG A O 1
ATOM 675 N N . CYS A 1 84 ? -14.065 -4.597 11.831 1.00 92.44 84 CYS A N 1
ATOM 676 C CA . CYS A 1 84 ? -13.608 -3.952 13.053 1.00 92.44 84 CYS A CA 1
ATOM 677 C C . CYS A 1 84 ? -14.008 -2.477 13.033 1.00 92.44 84 CYS A C 1
ATOM 679 O O . CYS A 1 84 ? -13.778 -1.805 12.032 1.00 92.44 84 CYS A O 1
ATOM 681 N N . TYR A 1 85 ? -14.573 -1.963 14.124 1.00 90.00 85 TYR A N 1
ATOM 682 C CA . TYR A 1 85 ? -15.071 -0.586 14.224 1.00 90.00 85 TYR A CA 1
ATOM 683 C C . TYR A 1 85 ? -14.348 0.197 15.318 1.00 90.00 85 TYR A C 1
ATOM 685 O O . TYR A 1 85 ? -13.686 -0.376 16.184 1.00 90.00 85 TYR A O 1
ATOM 693 N N . GLY A 1 86 ? -14.521 1.518 15.300 1.00 88.44 86 GLY A N 1
ATOM 694 C CA . GLY A 1 86 ? -14.048 2.413 16.352 1.00 88.44 86 GLY A CA 1
ATOM 695 C C . GLY A 1 86 ? -12.776 3.181 15.984 1.00 88.44 86 GLY A C 1
ATOM 696 O O . GLY A 1 86 ? -12.302 3.110 14.845 1.00 88.44 86 GLY A O 1
ATOM 697 N N . PRO A 1 87 ? -12.212 3.950 16.932 1.00 86.06 87 PRO A N 1
ATOM 698 C CA . PRO A 1 87 ? -11.118 4.888 16.664 1.00 86.06 87 PRO A CA 1
ATOM 699 C C . PRO A 1 87 ? -9.884 4.244 16.019 1.00 86.06 87 PRO A C 1
ATOM 701 O O . PRO A 1 87 ? -9.258 4.849 15.149 1.00 86.06 87 PRO A O 1
ATOM 704 N N . MET A 1 88 ? -9.588 2.990 16.376 1.00 90.06 88 MET A N 1
ATOM 705 C CA . MET A 1 88 ? -8.461 2.217 15.837 1.00 90.06 88 MET A CA 1
ATOM 706 C C . MET A 1 88 ? -8.613 1.871 14.345 1.00 90.06 88 MET A C 1
ATOM 708 O O . MET A 1 88 ? -7.626 1.541 13.692 1.00 90.06 88 MET A O 1
ATOM 712 N N . PHE A 1 89 ? -9.829 1.983 13.801 1.00 90.44 89 PHE A N 1
ATOM 713 C CA . PHE A 1 89 ? -10.214 1.566 12.448 1.00 90.44 89 PHE A CA 1
ATOM 714 C C . PHE A 1 89 ? -10.895 2.693 11.648 1.00 90.44 89 PHE A C 1
ATOM 716 O O . PHE A 1 89 ? -11.624 2.448 10.689 1.00 90.44 89 PHE A O 1
ATOM 723 N N . GLY A 1 90 ? -10.680 3.956 12.025 1.00 82.38 90 GLY A N 1
ATOM 724 C CA . GLY A 1 90 ? -11.259 5.098 11.304 1.00 82.38 90 GLY A CA 1
ATOM 725 C C . GLY A 1 90 ? -12.737 5.374 11.620 1.00 82.38 90 GLY A C 1
ATOM 726 O O . GLY A 1 90 ? -13.400 6.072 10.851 1.00 82.38 90 GLY A O 1
ATOM 727 N N . GLY A 1 91 ? -13.240 4.871 12.753 1.00 83.44 91 GLY A N 1
ATOM 728 C CA . GLY A 1 91 ? -14.575 5.160 13.286 1.00 83.44 91 GLY A CA 1
ATOM 729 C C . GLY A 1 91 ? -15.661 4.215 12.768 1.00 83.44 91 GLY A C 1
ATOM 730 O O . GLY A 1 91 ? -15.450 3.006 12.663 1.00 83.44 91 GLY A O 1
ATOM 731 N N . ASP A 1 92 ? -16.826 4.778 12.444 1.00 78.12 92 ASP A N 1
ATOM 732 C CA . ASP A 1 92 ? -18.046 4.021 12.113 1.00 78.12 92 ASP A CA 1
ATOM 733 C C . ASP A 1 92 ? -18.007 3.337 10.741 1.00 78.12 92 ASP A C 1
ATOM 735 O O . ASP A 1 92 ? -18.824 2.467 10.453 1.00 78.12 92 ASP A O 1
ATOM 739 N N . ARG A 1 93 ? -17.038 3.689 9.885 1.00 72.38 93 ARG A N 1
ATOM 740 C CA . ARG A 1 93 ? -16.866 3.033 8.576 1.00 72.38 93 ARG A CA 1
ATOM 741 C C . ARG A 1 93 ? -16.461 1.567 8.710 1.00 72.38 93 ARG A C 1
ATOM 743 O O . ARG A 1 93 ? -16.813 0.759 7.853 1.00 72.38 93 ARG A O 1
ATOM 750 N N . GLY A 1 94 ? -15.726 1.257 9.776 1.00 82.69 94 GLY A N 1
ATOM 751 C CA . GLY A 1 94 ? -15.113 -0.039 10.013 1.00 82.69 94 GLY A CA 1
ATOM 752 C C . GLY A 1 94 ? -14.104 -0.467 8.939 1.00 82.69 94 GLY A C 1
ATOM 753 O O . GLY A 1 94 ? -14.018 0.113 7.857 1.00 82.69 94 GLY A O 1
ATOM 754 N N . GLN A 1 95 ? -13.297 -1.478 9.250 1.00 87.12 95 GLN A N 1
ATOM 755 C CA . GLN A 1 95 ? -12.241 -2.015 8.380 1.00 87.12 95 GLN A CA 1
ATOM 756 C C . GLN A 1 95 ? -12.206 -3.539 8.463 1.00 87.12 95 GLN A C 1
ATOM 758 O O . GLN A 1 95 ? -12.810 -4.128 9.360 1.00 87.12 95 GLN A O 1
ATOM 763 N N . GLY A 1 96 ? -11.511 -4.178 7.527 1.00 85.94 96 GLY A N 1
ATOM 764 C CA . GLY A 1 96 ? -11.557 -5.628 7.372 1.00 85.94 96 GLY A CA 1
ATOM 765 C C . GLY A 1 96 ? -12.841 -6.090 6.661 1.00 85.94 96 GLY A C 1
ATOM 766 O O . GLY A 1 96 ? -13.447 -5.300 5.924 1.00 85.94 96 GLY A O 1
ATOM 767 N N . PRO A 1 97 ? -13.308 -7.332 6.884 1.00 90.56 97 PRO A N 1
ATOM 768 C CA . PRO A 1 97 ? -12.830 -8.295 7.884 1.00 90.56 97 PRO A CA 1
ATOM 769 C C . PRO A 1 97 ? -11.377 -8.725 7.655 1.00 90.56 97 PRO A C 1
ATOM 771 O O . PRO A 1 97 ? -10.880 -8.618 6.542 1.00 90.56 97 PRO A O 1
ATOM 774 N N . PHE A 1 98 ? -10.714 -9.183 8.714 1.00 89.81 98 PHE A N 1
ATOM 775 C CA . PHE A 1 98 ? -9.346 -9.700 8.655 1.00 89.81 98 PHE A CA 1
ATOM 776 C C . PHE A 1 98 ? -9.382 -11.189 8.987 1.00 89.81 98 PHE A C 1
ATOM 778 O O . PHE A 1 98 ? -9.830 -11.562 10.072 1.00 89.81 98 PHE A O 1
ATOM 785 N N . ALA A 1 99 ? -8.968 -12.036 8.050 1.00 86.19 99 ALA A N 1
ATOM 786 C CA . ALA A 1 99 ? -8.976 -13.485 8.214 1.00 86.19 99 ALA A CA 1
ATOM 787 C C . ALA A 1 99 ? -8.042 -13.929 9.344 1.00 86.19 99 ALA A C 1
ATOM 789 O O . ALA A 1 99 ? -8.382 -14.811 10.136 1.00 86.19 99 ALA A O 1
ATOM 790 N N . ASP A 1 100 ? -6.896 -13.265 9.447 1.00 88.12 100 ASP A N 1
ATOM 791 C CA . ASP A 1 100 ? -5.864 -13.541 10.427 1.00 88.12 100 ASP A CA 1
ATOM 792 C C . ASP A 1 100 ? -5.093 -12.268 10.812 1.00 88.12 100 ASP A C 1
ATOM 794 O O . ASP A 1 100 ? -5.391 -11.139 10.406 1.00 88.12 100 ASP A O 1
ATOM 798 N N . TYR A 1 101 ? -4.107 -12.455 11.682 1.00 88.94 101 TYR A N 1
ATOM 799 C CA . TYR A 1 101 ? -3.297 -11.370 12.212 1.00 88.94 101 TYR A CA 1
ATOM 800 C C . TYR A 1 101 ? -2.318 -10.792 11.176 1.00 88.94 101 TYR A C 1
ATOM 802 O O . TYR A 1 101 ? -1.915 -9.630 11.288 1.00 88.94 101 TYR A O 1
ATOM 810 N N . GLU A 1 102 ? -1.942 -11.569 10.161 1.00 85.81 102 GLU A N 1
ATOM 811 C CA . GLU A 1 102 ? -1.081 -11.091 9.085 1.00 85.81 102 GLU A CA 1
ATOM 812 C C . GLU A 1 102 ? -1.844 -10.076 8.231 1.00 85.81 102 GLU A C 1
ATOM 814 O O . GLU A 1 102 ? -1.329 -8.986 7.983 1.00 85.81 102 GLU A O 1
ATOM 819 N N . GLU A 1 103 ? -3.112 -10.346 7.907 1.00 86.88 103 GLU A N 1
ATOM 820 C CA . GLU A 1 103 ? -3.977 -9.385 7.217 1.00 86.88 103 GLU A CA 1
ATOM 821 C C . GLU A 1 103 ? -4.205 -8.104 8.032 1.00 86.88 103 GLU A C 1
ATOM 823 O O . GLU A 1 103 ? -4.132 -6.998 7.485 1.00 86.88 103 GLU A O 1
ATOM 828 N N . LEU A 1 104 ? -4.435 -8.222 9.347 1.00 91.56 104 LEU A N 1
ATOM 829 C CA . LEU A 1 104 ? -4.555 -7.054 10.228 1.00 91.56 104 LEU A CA 1
ATOM 830 C C . LEU A 1 104 ? -3.263 -6.218 10.232 1.00 91.56 104 LEU A C 1
ATOM 832 O O . LEU A 1 104 ? -3.317 -4.989 10.148 1.00 91.56 104 LEU A O 1
ATOM 836 N N . SER A 1 105 ? -2.103 -6.870 10.315 1.00 90.44 105 SER A N 1
ATOM 837 C CA . SER A 1 105 ? -0.801 -6.190 10.297 1.00 90.44 105 SER A CA 1
ATOM 838 C C . SER A 1 105 ? -0.546 -5.529 8.942 1.00 90.44 105 SER A C 1
ATOM 840 O O . SER A 1 105 ? -0.172 -4.358 8.884 1.00 90.44 105 SER A O 1
ATOM 842 N N . GLY A 1 106 ? -0.845 -6.236 7.849 1.00 84.31 106 GLY A N 1
ATOM 843 C CA . GLY A 1 106 ? -0.739 -5.732 6.483 1.00 84.31 106 GLY A CA 1
ATOM 844 C C . GLY A 1 106 ? -1.629 -4.515 6.233 1.00 84.31 106 GLY A C 1
ATOM 845 O O . GLY A 1 106 ? -1.201 -3.568 5.572 1.00 84.31 106 GLY A O 1
ATOM 846 N N . TYR A 1 107 ? -2.830 -4.476 6.821 1.00 88.44 107 TYR A N 1
ATOM 847 C CA . TYR A 1 107 ? -3.681 -3.287 6.803 1.00 88.44 107 TYR A CA 1
ATOM 848 C C . TYR A 1 107 ? -2.984 -2.084 7.442 1.00 88.44 107 TYR A C 1
ATOM 850 O O . TYR A 1 107 ? -2.915 -1.019 6.830 1.00 88.44 107 TYR A O 1
ATOM 858 N N . TYR A 1 108 ? -2.432 -2.231 8.643 1.00 90.19 108 TYR A N 1
ATOM 859 C CA . TYR A 1 108 ? -1.771 -1.123 9.329 1.00 90.19 108 TYR A CA 1
ATOM 860 C C . TYR A 1 108 ? -0.480 -0.672 8.638 1.00 90.19 108 TYR A C 1
ATOM 862 O O . TYR A 1 108 ? -0.255 0.534 8.519 1.00 90.19 108 TYR A O 1
ATOM 870 N N . ASP A 1 109 ? 0.312 -1.601 8.105 1.00 84.94 109 ASP A N 1
ATOM 871 C CA . ASP A 1 109 ? 1.490 -1.296 7.285 1.00 84.94 109 ASP A CA 1
ATOM 872 C C . ASP A 1 109 ? 1.109 -0.524 6.017 1.00 84.94 109 ASP A C 1
ATOM 874 O O . ASP A 1 109 ? 1.754 0.455 5.638 1.00 84.94 109 ASP A O 1
ATOM 878 N N . MET A 1 110 ? 0.004 -0.906 5.380 1.00 84.56 110 MET A N 1
ATOM 879 C CA . MET A 1 110 ? -0.544 -0.197 4.231 1.00 84.56 110 MET A CA 1
ATOM 880 C C . MET A 1 110 ? -1.053 1.202 4.609 1.00 84.56 110 MET A C 1
ATOM 882 O O . MET A 1 110 ? -0.838 2.153 3.850 1.00 84.56 110 MET A O 1
ATOM 886 N N . VAL A 1 111 ? -1.704 1.371 5.766 1.00 85.88 111 VAL A N 1
ATOM 887 C CA . VAL A 1 111 ? -2.099 2.700 6.262 1.00 85.88 111 VAL A CA 1
ATOM 888 C C . VAL A 1 111 ? -0.858 3.554 6.526 1.00 85.88 111 VAL A C 1
ATOM 890 O O . VAL A 1 111 ? -0.846 4.724 6.139 1.00 85.88 111 VAL A O 1
ATOM 893 N N . LEU A 1 112 ? 0.188 2.985 7.132 1.00 86.06 112 LEU A N 1
ATOM 894 C CA . LEU A 1 112 ? 1.460 3.663 7.373 1.00 86.06 112 LEU A CA 1
ATOM 895 C C . LEU A 1 112 ? 2.127 4.082 6.058 1.00 86.06 112 LEU A C 1
ATOM 897 O O . LEU A 1 112 ? 2.503 5.242 5.926 1.00 86.06 112 LEU A O 1
ATOM 901 N N . SER A 1 113 ? 2.181 3.199 5.058 1.00 79.00 113 SER A N 1
ATOM 902 C CA . SER A 1 113 ? 2.679 3.520 3.711 1.00 79.00 113 SER A CA 1
ATOM 903 C C . SER A 1 113 ? 1.879 4.666 3.077 1.00 79.00 113 SER A C 1
ATOM 905 O O . SER A 1 113 ? 2.443 5.642 2.581 1.00 79.00 113 SER A O 1
ATOM 907 N N . CYS A 1 114 ? 0.546 4.630 3.179 1.00 78.25 114 CYS A N 1
ATOM 908 C CA . CYS A 1 114 ? -0.310 5.723 2.712 1.00 78.25 114 CYS A CA 1
ATOM 909 C C . CYS A 1 114 ? -0.069 7.037 3.476 1.00 78.25 114 CYS A C 1
ATOM 911 O O . CYS A 1 114 ? -0.181 8.114 2.889 1.00 78.25 114 CYS A O 1
ATOM 913 N N . ALA A 1 115 ? 0.250 6.971 4.770 1.00 83.56 115 ALA A N 1
ATOM 914 C CA . ALA A 1 115 ? 0.597 8.139 5.572 1.00 83.56 115 ALA A CA 1
ATOM 915 C C . ALA A 1 115 ? 1.982 8.694 5.199 1.00 83.56 115 ALA A C 1
ATOM 917 O O . ALA A 1 115 ? 2.119 9.906 5.052 1.00 83.56 115 ALA A O 1
ATOM 918 N N . ALA A 1 116 ? 2.975 7.831 4.964 1.00 82.25 116 ALA A N 1
ATOM 919 C CA . ALA A 1 116 ? 4.336 8.205 4.570 1.00 82.25 116 ALA A CA 1
ATOM 920 C C . ALA A 1 116 ? 4.390 8.930 3.219 1.00 82.25 116 ALA A C 1
ATOM 922 O O . ALA A 1 116 ? 5.196 9.837 3.036 1.00 82.25 116 ALA A O 1
ATOM 923 N N . LYS A 1 117 ? 3.452 8.621 2.317 1.00 76.50 117 LYS A N 1
ATOM 924 C CA . LYS A 1 117 ? 3.232 9.368 1.067 1.00 76.50 117 LYS A CA 1
ATOM 925 C C . LYS A 1 117 ? 2.837 10.838 1.281 1.00 76.50 117 LYS A C 1
ATOM 927 O O . LYS A 1 117 ? 3.004 11.648 0.378 1.00 76.50 117 LYS A O 1
ATOM 932 N N 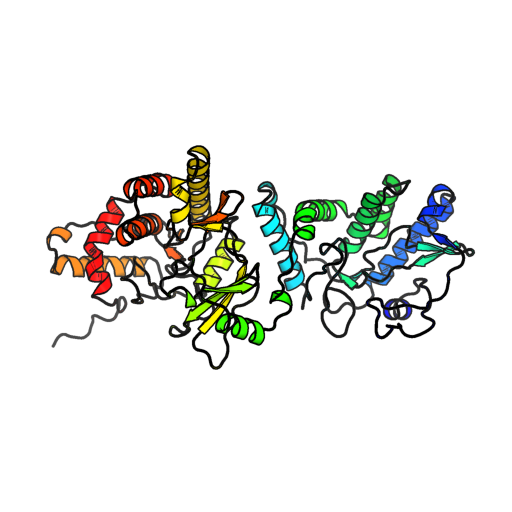. ARG A 1 118 ? 2.271 11.184 2.444 1.00 74.56 118 ARG A N 1
ATOM 933 C CA . ARG A 1 118 ? 1.861 12.556 2.809 1.00 74.56 118 ARG A CA 1
ATOM 934 C C . ARG A 1 118 ? 2.818 13.212 3.802 1.00 74.56 118 ARG A C 1
ATOM 936 O O . ARG A 1 118 ? 2.943 14.429 3.808 1.00 74.56 118 ARG A O 1
ATOM 943 N N . ILE A 1 119 ? 3.444 12.412 4.662 1.00 79.56 119 ILE A N 1
ATOM 944 C CA . ILE A 1 119 ? 4.306 12.847 5.761 1.00 79.56 119 ILE A CA 1
ATOM 945 C C . ILE A 1 119 ? 5.635 12.090 5.617 1.00 79.56 119 ILE A C 1
ATOM 947 O O . ILE A 1 119 ? 5.765 10.991 6.162 1.00 79.56 119 ILE A O 1
ATOM 951 N N . PRO A 1 120 ? 6.622 12.641 4.883 1.00 74.56 120 PRO A N 1
ATOM 952 C CA . PRO A 1 120 ? 7.870 11.940 4.572 1.00 74.56 120 PRO A CA 1
ATOM 953 C C . PRO A 1 120 ? 8.641 11.450 5.805 1.00 74.56 120 PRO A C 1
ATOM 955 O O . PRO A 1 120 ? 9.305 10.420 5.733 1.00 74.56 120 PRO A O 1
ATOM 958 N N . GLN A 1 121 ? 8.499 12.119 6.960 1.00 81.25 121 GLN A N 1
ATOM 959 C CA . GLN A 1 121 ? 9.131 11.701 8.222 1.00 81.25 121 GLN A CA 1
ATOM 960 C C . GLN A 1 121 ? 8.634 10.335 8.727 1.00 81.25 121 GLN A C 1
ATOM 962 O O . GLN A 1 121 ? 9.228 9.757 9.635 1.00 81.25 121 GLN A O 1
ATOM 967 N N . LEU A 1 122 ? 7.535 9.812 8.172 1.00 80.06 122 LEU A N 1
ATOM 968 C CA . LEU A 1 122 ? 7.019 8.493 8.523 1.00 80.06 122 LEU A CA 1
ATOM 969 C C . LEU A 1 122 ? 7.691 7.348 7.759 1.00 80.06 122 LEU A C 1
ATOM 971 O O . LEU A 1 122 ? 7.432 6.201 8.110 1.00 80.06 122 LEU A O 1
ATOM 975 N N . LYS A 1 123 ? 8.557 7.631 6.773 1.00 71.50 123 LYS A N 1
ATOM 976 C CA . LYS A 1 123 ? 9.233 6.613 5.948 1.00 71.50 123 LYS A CA 1
ATOM 977 C C . LYS A 1 123 ? 9.951 5.554 6.787 1.00 71.50 123 LYS A C 1
ATOM 979 O O . LYS A 1 123 ? 9.774 4.367 6.546 1.00 71.50 123 LYS A O 1
ATOM 984 N N . ASP A 1 124 ? 10.678 5.997 7.807 1.00 76.88 124 ASP A N 1
ATOM 985 C CA . ASP A 1 124 ? 11.484 5.129 8.672 1.00 76.88 124 ASP A CA 1
ATOM 986 C C . ASP A 1 124 ? 10.746 4.745 9.964 1.00 76.88 124 ASP A C 1
ATOM 988 O O . ASP A 1 124 ? 11.349 4.307 10.946 1.00 76.88 124 ASP A O 1
ATOM 992 N N . SER A 1 125 ? 9.423 4.947 10.009 1.00 79.69 125 SER A N 1
ATOM 993 C CA . SER A 1 125 ? 8.636 4.525 11.164 1.00 79.69 125 SER A CA 1
ATOM 994 C C . SER A 1 125 ? 8.603 3.004 11.251 1.00 79.69 125 SER A C 1
ATOM 996 O O . SER A 1 125 ? 8.446 2.303 10.252 1.00 79.69 125 SER A O 1
ATOM 998 N N . ARG A 1 126 ? 8.698 2.494 12.481 1.00 84.38 126 ARG A N 1
ATOM 999 C CA . ARG A 1 126 ? 8.507 1.073 12.772 1.00 84.38 126 ARG A CA 1
ATOM 1000 C C . ARG A 1 126 ? 7.162 0.608 12.200 1.00 84.38 126 ARG A C 1
ATOM 1002 O O . ARG A 1 126 ? 6.165 1.322 12.307 1.00 84.38 126 ARG A O 1
ATOM 1009 N N . LYS A 1 127 ? 7.151 -0.583 11.601 1.00 84.69 127 LYS A N 1
ATOM 1010 C CA . LYS A 1 127 ? 5.932 -1.269 11.154 1.00 84.69 127 LYS A CA 1
ATOM 1011 C C . LYS A 1 127 ? 5.011 -1.602 12.325 1.00 84.69 127 LYS A C 1
ATOM 1013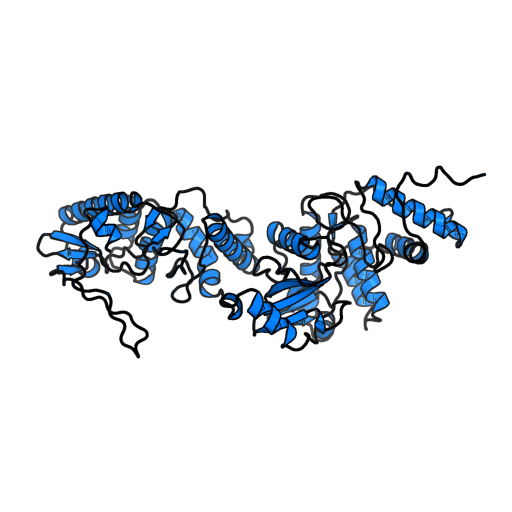 O O . LYS A 1 127 ? 5.409 -1.498 13.487 1.00 84.69 127 LYS A O 1
ATOM 1018 N N . PHE A 1 128 ? 3.784 -1.999 12.010 1.00 87.00 128 PHE A N 1
ATOM 1019 C CA . PHE A 1 128 ? 2.824 -2.408 13.024 1.00 87.00 128 PHE A CA 1
ATOM 1020 C C . PHE A 1 128 ? 3.364 -3.572 13.873 1.00 87.00 128 PHE A C 1
ATOM 1022 O O . PHE A 1 128 ? 3.893 -4.551 13.345 1.00 87.00 128 PHE A O 1
ATOM 1029 N N . ASP A 1 129 ? 3.240 -3.472 15.199 1.00 81.88 129 ASP A N 1
ATOM 1030 C CA . ASP A 1 129 ? 3.706 -4.521 16.108 1.00 81.88 129 ASP A CA 1
ATOM 1031 C C . ASP A 1 129 ? 2.673 -5.653 16.230 1.00 81.88 129 ASP A C 1
ATOM 1033 O O . ASP A 1 129 ? 1.803 -5.639 17.107 1.00 81.88 129 ASP A O 1
ATOM 1037 N N . GLY A 1 130 ? 2.796 -6.640 15.340 1.00 78.56 130 GLY A N 1
ATOM 1038 C CA . GLY A 1 130 ? 2.036 -7.893 15.366 1.00 78.56 130 GLY A CA 1
ATOM 1039 C C . GLY A 1 130 ? 2.649 -8.997 16.240 1.00 78.56 130 GLY A C 1
ATOM 1040 O O . GLY A 1 130 ? 2.184 -10.132 16.193 1.00 78.56 130 GLY A O 1
ATOM 1041 N N . SER A 1 131 ? 3.701 -8.716 17.022 1.00 82.88 131 SER A N 1
ATOM 1042 C CA . SER A 1 131 ? 4.424 -9.757 17.779 1.00 82.88 131 SER A CA 1
ATOM 1043 C C . SER A 1 131 ? 3.704 -10.221 19.051 1.00 82.88 131 SER A C 1
ATOM 1045 O O . SER A 1 131 ? 4.007 -11.286 19.593 1.00 82.88 131 SER A O 1
ATOM 1047 N N . VAL A 1 132 ? 2.746 -9.433 19.548 1.00 86.19 132 VAL A N 1
ATOM 1048 C CA . VAL A 1 132 ? 1.976 -9.746 20.761 1.00 86.19 132 VAL A CA 1
ATOM 1049 C C . VAL A 1 132 ? 0.703 -10.514 20.418 1.00 86.19 132 VAL A C 1
ATOM 1051 O O . VAL A 1 132 ? 0.058 -10.160 19.440 1.00 86.19 132 VAL A O 1
ATOM 1054 N N . PRO A 1 133 ? 0.264 -11.499 21.220 1.00 88.12 133 PRO A N 1
ATOM 1055 C CA . PRO A 1 133 ? -0.932 -12.278 20.907 1.00 88.12 133 PRO A CA 1
ATOM 1056 C C . PRO A 1 133 ? -2.205 -11.421 20.881 1.00 88.12 133 PRO A C 1
ATOM 1058 O O . PRO A 1 133 ? -2.339 -10.450 21.637 1.00 88.12 133 PRO A O 1
ATOM 1061 N N . LEU A 1 134 ? -3.163 -11.832 20.043 1.00 93.31 134 LEU A N 1
ATOM 1062 C CA . LEU A 1 134 ? -4.528 -11.314 20.077 1.00 93.31 134 LEU A CA 1
ATOM 1063 C C . LEU A 1 134 ? -5.217 -11.789 21.356 1.00 93.31 134 LEU A C 1
ATOM 1065 O O . LEU A 1 134 ? -5.263 -12.985 21.641 1.00 93.31 134 LEU A O 1
ATOM 1069 N N . VAL A 1 135 ? -5.795 -10.851 22.090 1.00 94.56 135 VAL A N 1
ATOM 1070 C CA . VAL A 1 135 ? -6.542 -11.088 23.326 1.00 94.56 135 VAL A CA 1
ATOM 1071 C C . VAL A 1 135 ? -7.912 -10.437 23.213 1.00 94.56 135 VAL A C 1
ATOM 1073 O O . VAL A 1 135 ? -8.094 -9.518 22.415 1.00 94.56 135 VAL A O 1
ATOM 1076 N N . PHE A 1 136 ? -8.885 -10.887 24.003 1.00 96.19 136 PHE A N 1
ATOM 1077 C CA . PHE A 1 136 ? -10.163 -10.190 24.049 1.00 96.19 136 PHE A CA 1
ATOM 1078 C C . PHE A 1 136 ? -9.992 -8.832 24.746 1.00 96.19 136 PHE A C 1
ATOM 1080 O O . PHE A 1 136 ? -9.531 -8.756 25.886 1.00 96.19 136 PHE A O 1
ATOM 1087 N N . THR A 1 137 ? -10.348 -7.763 24.045 1.00 95.44 137 THR A N 1
ATOM 1088 C CA . THR A 1 137 ? -10.335 -6.380 24.519 1.00 95.44 137 THR A CA 1
ATOM 1089 C C . THR A 1 137 ? -11.738 -5.788 24.405 1.00 95.44 137 THR A C 1
ATOM 1091 O O . THR A 1 137 ? -12.561 -6.207 23.589 1.00 95.44 137 THR A O 1
ATOM 1094 N N . HIS A 1 138 ? -12.035 -4.818 25.256 1.00 95.44 138 HIS A N 1
ATOM 1095 C CA . HIS A 1 138 ? -13.257 -4.031 25.253 1.00 95.44 138 HIS A CA 1
ATOM 1096 C C . HIS A 1 138 ? -13.157 -2.831 24.295 1.00 95.44 138 HIS A C 1
ATOM 1098 O O . HIS A 1 138 ? -14.161 -2.466 23.683 1.00 95.44 138 HIS A O 1
ATOM 1104 N N . ASN A 1 139 ? -11.968 -2.225 24.155 1.00 93.19 139 ASN A N 1
ATOM 1105 C CA . ASN A 1 139 ? -11.656 -1.085 23.268 1.00 93.19 139 ASN A CA 1
ATOM 1106 C C . ASN A 1 139 ? -12.526 0.172 23.468 1.00 93.19 139 ASN A C 1
ATOM 1108 O O . ASN A 1 139 ? -12.653 1.008 22.571 1.00 93.19 139 ASN A O 1
ATOM 1112 N N . ASN A 1 140 ? -13.171 0.286 24.627 1.00 91.81 140 ASN A N 1
ATOM 1113 C CA . ASN A 1 140 ? -14.063 1.399 24.972 1.00 91.81 140 ASN A CA 1
ATOM 1114 C C . ASN A 1 140 ? -14.172 1.564 26.502 1.00 91.81 140 ASN A C 1
ATOM 1116 O O . ASN A 1 140 ? -15.206 1.975 27.026 1.00 91.81 140 ASN A O 1
ATOM 1120 N N . LEU A 1 141 ? -13.119 1.187 27.239 1.00 91.88 141 LEU A N 1
ATOM 1121 C CA . LEU A 1 141 ? -13.054 1.315 28.698 1.00 91.88 141 LEU A CA 1
ATOM 1122 C C . LEU A 1 141 ? -12.756 2.762 29.108 1.00 91.88 141 LEU A C 1
ATOM 1124 O O . LEU A 1 141 ? -11.670 3.084 29.579 1.00 91.88 141 LEU A O 1
ATOM 1128 N N . SER A 1 142 ? -13.733 3.649 28.940 1.00 88.94 142 SER A N 1
ATOM 1129 C CA . SER A 1 142 ? -13.687 5.011 29.483 1.00 88.94 142 SER A CA 1
ATOM 1130 C C . SER A 1 142 ? -14.470 5.105 30.791 1.00 88.94 142 SER A C 1
ATOM 1132 O O . SER A 1 142 ? -15.352 4.286 31.046 1.00 88.94 142 SER A O 1
ATOM 1134 N N . MET A 1 143 ? -14.205 6.132 31.604 1.00 89.19 143 MET A N 1
ATOM 1135 C CA . MET A 1 143 ? -14.922 6.335 32.872 1.00 89.19 143 MET A CA 1
ATOM 1136 C C . MET A 1 143 ? -16.454 6.453 32.703 1.00 89.19 143 MET A C 1
ATOM 1138 O O . MET A 1 143 ? -17.200 6.121 33.619 1.00 89.19 143 MET A O 1
ATOM 1142 N N . ASP A 1 144 ? -16.942 6.881 31.532 1.00 88.25 144 ASP A N 1
ATOM 1143 C CA . ASP A 1 144 ? -18.382 6.908 31.206 1.00 88.25 144 ASP A CA 1
ATOM 1144 C C . ASP A 1 144 ? -19.002 5.513 31.062 1.00 88.25 144 ASP A C 1
ATOM 1146 O O . ASP A 1 144 ? -20.192 5.324 31.297 1.00 88.25 144 ASP A O 1
ATOM 1150 N N . HIS A 1 145 ? -18.194 4.535 30.655 1.00 92.31 145 HIS A N 1
ATOM 1151 C CA . HIS A 1 145 ? -18.608 3.154 30.418 1.00 92.31 145 HIS A CA 1
ATOM 1152 C C . HIS A 1 145 ? -18.386 2.259 31.647 1.00 92.31 145 HIS A C 1
ATOM 1154 O O . HIS A 1 145 ? -18.463 1.032 31.567 1.00 92.31 145 HIS A O 1
ATOM 1160 N N . MET A 1 146 ? -18.128 2.880 32.799 1.00 94.50 146 MET A N 1
ATOM 1161 C CA . MET A 1 146 ? -17.934 2.227 34.085 1.00 94.50 146 MET A CA 1
ATOM 1162 C C . MET A 1 146 ? -18.926 2.822 35.077 1.00 94.50 146 MET A C 1
ATOM 1164 O O . MET A 1 146 ? -18.845 4.006 35.393 1.00 94.50 146 MET A O 1
ATOM 1168 N N . ILE A 1 147 ? -19.865 2.018 35.566 1.00 96.25 147 ILE A N 1
ATOM 1169 C CA . ILE A 1 147 ? -20.871 2.449 36.542 1.00 96.25 147 ILE A CA 1
ATOM 1170 C C . ILE A 1 147 ? -20.430 1.980 37.925 1.00 96.25 147 ILE A C 1
ATOM 1172 O O . ILE A 1 147 ? -20.260 0.781 38.147 1.00 96.25 147 ILE A O 1
ATOM 1176 N N . LEU A 1 148 ? -20.270 2.915 38.860 1.00 95.75 148 LEU A N 1
ATOM 1177 C CA . LEU A 1 148 ? -20.093 2.610 40.273 1.00 95.75 148 LEU A CA 1
ATOM 1178 C C . LEU A 1 148 ? -21.474 2.402 40.899 1.00 95.75 148 LEU A C 1
ATOM 1180 O O . LEU A 1 148 ? -22.239 3.353 41.079 1.00 95.75 148 LEU A O 1
ATOM 1184 N N . GLY A 1 149 ? -21.803 1.144 41.189 1.00 93.81 149 GLY A N 1
ATOM 1185 C CA . GLY A 1 149 ? -23.054 0.778 41.843 1.00 93.81 149 GLY A CA 1
ATOM 1186 C C . GLY A 1 149 ? -23.126 1.308 43.276 1.00 93.81 149 GLY A C 1
ATOM 1187 O O . GLY A 1 149 ? -22.105 1.579 43.909 1.00 93.81 149 GLY A O 1
ATOM 1188 N N . LYS A 1 150 ? -24.339 1.403 43.834 1.00 90.50 150 LYS A N 1
ATOM 1189 C CA . LYS A 1 150 ? -24.550 1.776 45.253 1.00 90.50 150 LYS A CA 1
ATOM 1190 C C . LYS A 1 150 ? -23.864 0.845 46.261 1.00 90.50 150 LYS A C 1
ATOM 1192 O O . LYS A 1 150 ? -23.714 1.196 47.425 1.00 90.50 150 LYS A O 1
ATOM 1197 N N . ASP A 1 151 ? -23.473 -0.340 45.814 1.00 89.25 151 ASP A N 1
ATOM 1198 C CA . ASP A 1 151 ? -22.703 -1.337 46.552 1.00 89.25 151 ASP A CA 1
ATOM 1199 C C . ASP A 1 151 ? -21.178 -1.159 46.410 1.00 89.25 151 ASP A C 1
ATOM 1201 O O . ASP A 1 151 ? -20.425 -2.048 46.801 1.00 89.25 151 ASP A O 1
ATOM 1205 N N . ASN A 1 152 ? -20.727 -0.031 45.849 1.00 87.00 152 ASN A N 1
ATOM 1206 C CA . ASN A 1 152 ? -19.335 0.293 45.528 1.00 87.00 152 ASN A CA 1
ATOM 1207 C C . ASN A 1 152 ? -18.652 -0.690 44.563 1.00 87.00 152 ASN A C 1
ATOM 1209 O O . ASN A 1 152 ? -17.426 -0.726 44.484 1.00 87.00 152 ASN A O 1
ATOM 1213 N N . ARG A 1 153 ? -19.416 -1.476 43.793 1.00 92.81 153 ARG A N 1
ATOM 1214 C CA . ARG A 1 153 ? -18.855 -2.360 42.764 1.00 92.81 153 ARG A CA 1
ATOM 1215 C C . ARG A 1 153 ? -18.903 -1.708 41.387 1.00 92.81 153 ARG A C 1
ATOM 1217 O O . ARG A 1 153 ? -19.818 -0.946 41.079 1.00 92.81 153 ARG A O 1
ATOM 1224 N N . ILE A 1 154 ? -17.928 -2.037 40.545 1.00 95.88 154 ILE A N 1
ATOM 1225 C CA . ILE A 1 154 ? -17.796 -1.459 39.203 1.00 95.88 154 ILE A CA 1
ATOM 1226 C C . ILE A 1 154 ? -18.442 -2.369 38.179 1.00 95.88 154 ILE A C 1
ATOM 1228 O O . ILE A 1 154 ? -18.043 -3.519 38.026 1.00 95.88 154 ILE A O 1
ATOM 1232 N N . TRP A 1 155 ? -19.384 -1.815 37.430 1.00 97.25 155 TRP A N 1
ATOM 1233 C CA . TRP A 1 155 ? -20.054 -2.481 36.326 1.00 97.25 155 TRP A CA 1
ATOM 1234 C C . TRP A 1 155 ? -19.558 -1.927 34.995 1.00 97.25 155 TRP A C 1
ATOM 1236 O O . TRP A 1 155 ? -19.515 -0.712 34.803 1.00 97.25 155 TRP A O 1
ATOM 1246 N N . ILE A 1 156 ? -19.213 -2.814 34.064 1.00 97.19 156 ILE A N 1
ATOM 1247 C CA . ILE A 1 156 ? -18.693 -2.452 32.742 1.00 97.19 156 ILE A CA 1
ATOM 1248 C C . ILE A 1 156 ? -19.808 -2.519 31.693 1.00 97.19 156 ILE A C 1
ATOM 1250 O O . ILE A 1 156 ? -20.466 -3.553 31.514 1.00 97.19 156 ILE A O 1
ATOM 1254 N N . VAL A 1 157 ? -19.996 -1.420 30.962 1.00 94.88 157 VAL A N 1
ATOM 1255 C CA . VAL A 1 157 ? -20.971 -1.274 29.868 1.00 94.88 157 VAL A CA 1
ATOM 1256 C C . VAL A 1 157 ? -20.272 -0.855 28.568 1.00 94.88 157 VAL A C 1
ATOM 1258 O O . VAL A 1 157 ? -19.08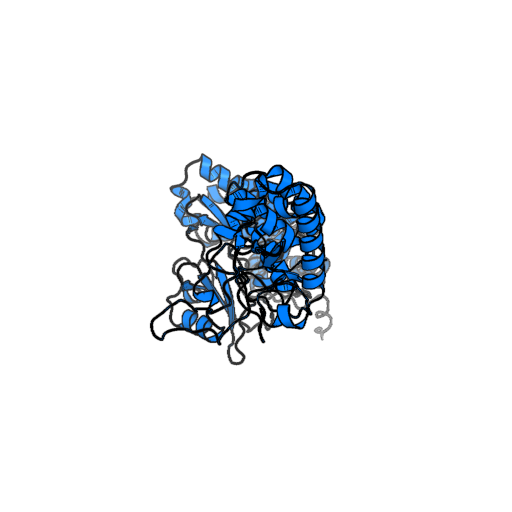6 -0.580 28.571 1.00 94.88 157 VAL A O 1
ATOM 1261 N N . GLY A 1 158 ? -20.986 -0.784 27.436 1.00 91.06 158 GLY A N 1
ATOM 1262 C CA . GLY A 1 158 ? -20.394 -0.263 26.187 1.00 91.06 158 GLY A CA 1
ATOM 1263 C C . GLY A 1 158 ? -19.539 -1.262 25.396 1.00 91.06 158 GLY A C 1
ATOM 1264 O O . GLY A 1 158 ? -18.537 -0.891 24.791 1.00 91.06 158 GLY A O 1
ATOM 1265 N N . TRP A 1 159 ? -19.959 -2.529 25.361 1.00 92.62 159 TRP A N 1
ATOM 1266 C CA . TRP A 1 159 ? -19.252 -3.646 24.715 1.00 92.62 159 TRP A CA 1
ATOM 1267 C C . TRP A 1 159 ? -19.297 -3.658 23.170 1.00 92.62 159 TRP A C 1
ATOM 1269 O O . TRP A 1 159 ? -18.950 -4.667 22.559 1.00 92.62 159 TRP A O 1
ATOM 1279 N N . ASN A 1 160 ? -19.756 -2.591 22.512 1.00 88.50 160 ASN A N 1
ATOM 1280 C CA . ASN A 1 160 ? -19.978 -2.557 21.059 1.00 88.50 160 ASN A CA 1
ATOM 1281 C C . ASN A 1 160 ? -18.683 -2.555 20.225 1.00 88.50 160 ASN A C 1
ATOM 1283 O O . ASN A 1 160 ? -18.735 -2.921 19.054 1.00 88.50 160 ASN A O 1
ATOM 1287 N N . LEU A 1 161 ? -17.543 -2.174 20.814 1.00 92.69 161 LEU A N 1
ATOM 1288 C CA . LEU A 1 161 ? -16.222 -2.192 20.163 1.00 92.69 161 LEU A CA 1
ATOM 1289 C C . LEU A 1 161 ? -15.344 -3.382 20.592 1.00 92.69 161 LEU A C 1
ATOM 1291 O O . LEU A 1 161 ? -14.189 -3.488 20.170 1.00 92.69 161 LEU A O 1
ATOM 1295 N N . ALA A 1 162 ? -15.891 -4.279 21.415 1.00 94.75 162 ALA A N 1
ATOM 1296 C CA . ALA A 1 162 ? -15.150 -5.400 21.967 1.00 94.75 162 ALA A CA 1
ATOM 1297 C C . ALA A 1 162 ? -14.844 -6.474 20.910 1.00 94.75 162 ALA A C 1
ATOM 1299 O O . ALA A 1 162 ? -15.643 -6.740 20.007 1.00 94.75 162 ALA A O 1
ATOM 1300 N N . GLY A 1 163 ? -13.697 -7.132 21.045 1.00 95.38 163 GLY A N 1
ATOM 1301 C CA . GLY A 1 163 ? -13.246 -8.166 20.117 1.00 95.38 163 GLY A CA 1
ATOM 1302 C C . GLY A 1 163 ? -11.838 -8.651 20.430 1.00 95.38 163 GLY A C 1
ATOM 1303 O O . GLY A 1 163 ? -11.291 -8.342 21.480 1.00 95.38 163 GLY A O 1
ATOM 1304 N N . CYS A 1 164 ? -11.258 -9.424 19.523 1.00 95.75 164 CYS A N 1
ATOM 1305 C CA . CYS A 1 164 ? -9.917 -9.976 19.654 1.00 95.75 164 CYS A CA 1
ATOM 1306 C C . CYS A 1 164 ? -8.899 -9.067 18.954 1.00 95.75 164 CYS A C 1
ATOM 1308 O O . CYS A 1 164 ? -8.923 -8.932 17.732 1.00 95.75 164 CYS A O 1
ATOM 1310 N N . TYR A 1 165 ? -8.013 -8.433 19.721 1.00 95.25 165 TYR A N 1
ATOM 1311 C CA . TYR A 1 165 ? -7.062 -7.428 19.230 1.00 95.25 165 TYR A CA 1
ATOM 1312 C C . TYR A 1 165 ? -5.724 -7.512 19.984 1.00 95.25 165 TYR A C 1
ATOM 1314 O O . TYR A 1 165 ? -5.653 -8.156 21.036 1.00 95.25 165 TYR A O 1
ATOM 1322 N N . PRO A 1 166 ? -4.645 -6.876 19.489 1.00 93.62 166 PRO A N 1
ATOM 1323 C CA . PRO A 1 166 ? -3.397 -6.782 20.240 1.00 93.62 166 PRO A CA 1
ATOM 1324 C C . PRO A 1 166 ? -3.640 -6.166 21.620 1.00 93.62 166 PRO A C 1
ATOM 1326 O O . PRO A 1 166 ? -4.357 -5.176 21.748 1.00 93.62 166 PRO A O 1
ATOM 1329 N N . ARG A 1 167 ? -3.006 -6.702 22.669 1.00 92.19 167 ARG A N 1
ATOM 1330 C CA . ARG A 1 167 ? -3.265 -6.280 24.064 1.00 92.19 167 ARG A CA 1
ATOM 1331 C C . ARG A 1 167 ? -3.109 -4.776 24.341 1.00 92.19 167 ARG A C 1
ATOM 1333 O O . ARG A 1 167 ? -3.666 -4.290 25.324 1.00 92.19 167 ARG A O 1
ATOM 1340 N N . TRP A 1 168 ? -2.322 -4.074 23.526 1.00 92.56 168 TRP A N 1
ATOM 1341 C CA . TRP A 1 168 ? -2.071 -2.636 23.633 1.00 92.56 168 TRP A CA 1
ATOM 1342 C C . TRP A 1 168 ? -3.205 -1.782 23.040 1.00 92.56 168 TRP A C 1
ATOM 1344 O O . TRP A 1 168 ? -3.280 -0.593 23.335 1.00 92.56 168 TRP A O 1
ATOM 1354 N N . PHE A 1 169 ? -4.127 -2.364 22.259 1.00 94.75 169 PHE A N 1
ATOM 1355 C CA . PHE A 1 169 ? -5.316 -1.651 21.773 1.00 94.75 169 PHE A CA 1
ATOM 1356 C C . PHE A 1 169 ? -6.165 -1.129 22.930 1.00 94.75 169 PHE A C 1
ATOM 1358 O O . PHE A 1 169 ? -6.649 -0.003 22.859 1.00 94.75 169 PHE A O 1
ATOM 1365 N N . GLU A 1 170 ? -6.300 -1.909 24.008 1.00 94.75 170 GLU A N 1
ATOM 1366 C CA . GLU A 1 170 ? -7.065 -1.484 25.180 1.00 94.75 170 GLU A CA 1
ATOM 1367 C C . GLU A 1 170 ? -6.471 -0.199 25.769 1.00 94.75 170 GLU A C 1
ATOM 1369 O O . GLU A 1 170 ? -7.171 0.805 25.858 1.00 94.75 170 GLU A O 1
ATOM 1374 N N . SER A 1 171 ? -5.169 -0.180 26.078 1.00 94.12 171 SER A N 1
ATOM 1375 C CA . SER A 1 171 ? -4.524 0.983 26.698 1.00 94.12 171 SER A CA 1
ATOM 1376 C C . SER A 1 171 ? -4.538 2.216 25.790 1.00 94.12 171 SER A C 1
ATOM 1378 O O . SER A 1 171 ? -4.824 3.317 26.262 1.00 94.12 171 SER A O 1
ATOM 1380 N N . VAL A 1 172 ? -4.313 2.051 24.480 1.00 93.62 172 VAL A N 1
ATOM 1381 C CA . VAL A 1 172 ? -4.424 3.157 23.512 1.00 93.62 172 VAL A CA 1
ATOM 1382 C C . VAL A 1 172 ? -5.861 3.678 23.429 1.00 93.62 172 VAL A C 1
ATOM 1384 O O . VAL A 1 172 ? -6.065 4.890 23.448 1.00 93.62 172 VAL A O 1
ATOM 1387 N N . SER A 1 173 ? -6.866 2.797 23.402 1.00 92.44 173 SER A N 1
ATOM 1388 C CA . SER A 1 173 ? -8.277 3.203 23.350 1.00 92.44 173 SER A CA 1
ATOM 1389 C C . SER A 1 173 ? -8.722 3.956 24.610 1.00 92.44 173 SER A C 1
ATOM 1391 O O . SER A 1 173 ? -9.398 4.981 24.501 1.00 92.44 173 SER A O 1
ATOM 1393 N N . MET A 1 174 ? -8.289 3.511 25.798 1.00 92.25 174 MET A N 1
ATOM 1394 C CA . MET A 1 174 ? -8.566 4.182 27.073 1.00 92.25 174 MET A CA 1
ATOM 1395 C C . MET A 1 174 ? -7.958 5.587 27.109 1.00 92.25 174 MET A C 1
ATOM 1397 O O . MET A 1 174 ? -8.586 6.519 27.617 1.00 92.25 174 MET A O 1
ATOM 1401 N N . LEU A 1 175 ? -6.749 5.743 26.560 1.00 90.06 175 LEU A N 1
ATOM 1402 C CA . LEU A 1 175 ? -6.061 7.026 26.464 1.00 90.06 175 LEU A CA 1
ATOM 1403 C C . LEU A 1 175 ? -6.764 7.962 25.469 1.00 90.06 175 LEU A C 1
ATOM 1405 O O . LEU A 1 175 ? -7.085 9.098 25.807 1.00 90.06 175 LEU A O 1
ATOM 1409 N N . TRP A 1 176 ? -7.056 7.486 24.259 1.00 87.69 176 TRP A N 1
ATOM 1410 C CA . TRP A 1 176 ? -7.716 8.287 23.225 1.00 87.69 176 TRP A CA 1
ATOM 1411 C C . TRP A 1 176 ? -9.122 8.727 23.622 1.00 87.69 176 TRP A C 1
ATOM 1413 O O . TRP A 1 176 ? -9.494 9.871 23.368 1.00 87.69 176 TRP A O 1
ATOM 1423 N N . SER A 1 177 ? -9.895 7.859 24.285 1.00 82.25 177 SER A N 1
ATOM 1424 C CA . SER A 1 177 ? -11.228 8.245 24.750 1.00 82.25 177 SER A CA 1
ATOM 1425 C C . SER A 1 177 ? -11.179 9.388 25.762 1.00 82.25 177 SER A C 1
ATOM 1427 O O . SER A 1 177 ? -12.132 10.162 25.818 1.00 82.25 177 SER A O 1
ATOM 1429 N N . ALA A 1 178 ? -10.138 9.475 26.588 1.00 78.81 178 ALA A N 1
ATOM 1430 C CA . ALA A 1 178 ? -10.019 10.548 27.565 1.00 78.81 178 ALA A CA 1
ATOM 1431 C C . ALA A 1 178 ? -9.457 11.840 26.941 1.00 78.81 178 ALA A C 1
ATOM 1433 O O . ALA A 1 178 ? -9.922 12.920 27.304 1.00 78.81 178 ALA A O 1
ATOM 1434 N N . GLU A 1 179 ? -8.569 11.737 25.942 1.00 76.75 179 GLU A N 1
ATOM 1435 C CA . GLU A 1 179 ? -8.105 12.877 25.133 1.00 76.75 179 GLU A CA 1
ATOM 1436 C C . GLU A 1 179 ? -9.270 13.551 24.385 1.00 76.75 179 GLU A C 1
ATOM 1438 O O . GLU A 1 179 ? -9.418 14.770 24.425 1.00 76.75 179 GLU A O 1
ATOM 1443 N N . GLU A 1 180 ? -10.128 12.767 23.722 1.00 73.81 180 GLU A N 1
ATOM 1444 C CA . GLU A 1 180 ? -11.242 13.307 22.928 1.00 73.81 180 GLU A CA 1
ATOM 1445 C C . GLU A 1 180 ? -12.322 13.977 23.790 1.00 73.81 180 GLU A C 1
ATOM 1447 O O . GLU A 1 180 ? -12.955 14.936 23.348 1.00 73.81 180 GLU A O 1
ATOM 1452 N N . LYS A 1 181 ? -12.536 13.486 25.015 1.00 69.62 181 LYS A N 1
ATOM 1453 C CA . LYS A 1 181 ? -13.639 13.915 25.888 1.00 69.62 181 LYS A CA 1
ATOM 1454 C C . LYS A 1 181 ? -13.256 14.979 26.920 1.00 69.62 181 LYS A C 1
ATOM 1456 O O . LYS A 1 181 ? -14.143 15.432 27.636 1.00 69.62 181 LYS A O 1
ATOM 1461 N N . TRP A 1 182 ? -11.980 15.377 27.003 1.00 61.53 182 TRP A N 1
ATOM 1462 C CA . TRP A 1 182 ? -11.484 16.354 27.989 1.00 61.53 182 TRP A CA 1
ATOM 1463 C C . TRP A 1 182 ? -11.945 16.042 29.424 1.00 61.53 182 TRP A C 1
ATOM 1465 O O . TRP A 1 182 ? -12.416 16.915 30.153 1.00 61.53 182 TRP A O 1
ATOM 1475 N N . ILE A 1 183 ? -11.841 14.772 29.824 1.00 64.56 183 ILE A N 1
ATOM 1476 C CA . ILE A 1 183 ? -12.309 14.328 31.142 1.00 64.56 183 ILE A CA 1
ATOM 1477 C C . ILE A 1 183 ? -11.462 15.018 32.236 1.00 64.56 183 ILE A C 1
ATOM 1479 O O . ILE A 1 183 ? -10.226 15.000 32.141 1.00 64.56 183 ILE A O 1
ATOM 1483 N N . PRO A 1 184 ? -12.080 15.619 33.275 1.00 56.81 184 PRO A N 1
ATOM 1484 C CA . PRO A 1 184 ? -11.364 16.090 34.461 1.00 56.81 184 PRO A CA 1
ATOM 1485 C C . PRO A 1 184 ? -10.468 14.987 35.047 1.00 56.81 184 PRO A C 1
ATOM 1487 O O . PRO A 1 184 ? -10.839 13.816 35.058 1.00 56.81 184 PRO A O 1
ATOM 1490 N N . GLY A 1 185 ? -9.255 15.334 35.487 1.00 66.31 185 GLY A N 1
ATOM 1491 C CA . GLY A 1 185 ? -8.300 14.338 35.998 1.00 66.31 185 GLY A CA 1
ATOM 1492 C C . GLY A 1 185 ? -7.547 13.543 34.918 1.00 66.31 185 GLY A C 1
ATOM 1493 O O . GLY A 1 185 ? 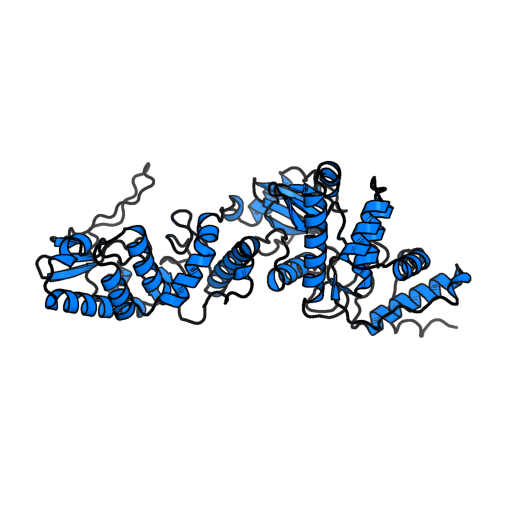-6.978 12.498 35.218 1.00 66.31 185 GLY A O 1
ATOM 1494 N N . TRP A 1 186 ? -7.490 14.036 33.675 1.00 70.69 186 TRP A N 1
ATOM 1495 C CA . TRP A 1 186 ? -6.737 13.441 32.555 1.00 70.69 186 TRP A CA 1
ATOM 1496 C C . TRP A 1 186 ? -5.329 12.935 32.910 1.00 70.69 186 TRP A C 1
ATOM 1498 O O . TRP A 1 186 ? -4.968 11.824 32.527 1.00 70.69 186 TRP A O 1
ATOM 1508 N N . GLU A 1 187 ? -4.540 13.717 33.652 1.00 77.81 187 GLU A N 1
ATOM 1509 C CA . GLU A 1 187 ? -3.186 13.302 34.049 1.00 77.81 187 GLU A CA 1
ATOM 1510 C C . GLU A 1 187 ? -3.210 12.086 34.991 1.00 77.81 187 GLU A C 1
ATOM 1512 O O . GLU A 1 187 ? -2.443 11.147 34.798 1.00 77.81 187 GLU A O 1
ATOM 1517 N N . GLU A 1 188 ? -4.155 12.034 35.937 1.00 85.56 188 GLU A N 1
ATOM 1518 C CA . GLU A 1 188 ? -4.361 10.860 36.798 1.00 85.56 188 GLU A CA 1
ATOM 1519 C C . GLU A 1 188 ? -4.821 9.649 35.971 1.00 85.56 188 GLU A C 1
ATOM 1521 O O . GLU A 1 188 ? -4.379 8.522 36.202 1.00 85.56 188 GLU A O 1
ATOM 1526 N N . TRP A 1 189 ? -5.663 9.863 34.956 1.00 86.50 189 TRP A N 1
ATOM 1527 C CA . TRP A 1 189 ? -6.131 8.785 34.087 1.00 86.50 189 TRP A CA 1
ATOM 1528 C C . TRP A 1 189 ? -5.005 8.135 33.279 1.00 86.50 189 TRP A C 1
ATOM 1530 O O . TRP A 1 189 ? -4.986 6.910 33.162 1.00 86.50 189 TRP A O 1
ATOM 1540 N N . LYS A 1 190 ? -4.030 8.900 32.769 1.00 86.12 190 LYS A N 1
ATOM 1541 C CA . LYS A 1 190 ? -2.850 8.323 32.089 1.00 86.12 190 LYS A CA 1
ATOM 1542 C C . LYS A 1 190 ? -2.090 7.353 32.991 1.00 86.12 190 LYS A C 1
ATOM 1544 O O . LYS A 1 190 ? -1.717 6.256 32.557 1.00 86.12 190 LYS A O 1
ATOM 1549 N N . ASP A 1 191 ? -1.901 7.737 34.251 1.00 89.94 191 ASP A N 1
ATOM 1550 C CA . ASP A 1 191 ? -1.241 6.896 35.246 1.00 89.94 191 ASP A CA 1
ATOM 1551 C C . ASP A 1 191 ? -2.059 5.632 35.528 1.00 89.94 191 ASP A C 1
ATOM 1553 O O . ASP A 1 191 ? -1.501 4.540 35.664 1.00 89.94 191 ASP A O 1
ATOM 1557 N N . ILE A 1 192 ? -3.388 5.752 35.583 1.00 92.00 192 ILE A N 1
ATOM 1558 C CA . ILE A 1 192 ? -4.296 4.614 35.759 1.00 92.00 192 ILE A CA 1
ATOM 1559 C C . ILE A 1 192 ? -4.196 3.657 34.574 1.00 92.00 192 ILE A C 1
ATOM 1561 O O . ILE A 1 192 ? -3.964 2.469 34.793 1.00 92.00 192 ILE A O 1
ATOM 1565 N N . VAL A 1 193 ? -4.300 4.152 33.335 1.00 93.56 193 VAL A N 1
ATOM 1566 C CA . VAL A 1 193 ? -4.177 3.341 32.111 1.00 93.56 193 VAL A CA 1
ATOM 1567 C C . VAL A 1 193 ? -2.879 2.537 32.134 1.00 93.56 193 VAL A C 1
ATOM 1569 O O . VAL A 1 193 ? -2.903 1.319 31.948 1.00 93.56 193 VAL A O 1
ATOM 1572 N N . THR A 1 194 ? -1.764 3.188 32.464 1.00 93.25 194 THR A N 1
ATOM 1573 C CA . THR A 1 194 ? -0.455 2.533 32.578 1.00 93.25 194 THR A CA 1
ATOM 1574 C C . THR A 1 194 ? -0.466 1.411 33.625 1.00 93.25 194 THR A C 1
ATOM 1576 O O . THR A 1 194 ? 0.045 0.321 33.369 1.00 93.25 194 THR A O 1
ATOM 1579 N N . LYS A 1 195 ? -1.108 1.631 34.782 1.00 93.88 195 LYS A N 1
ATOM 1580 C CA . LYS A 1 195 ? -1.201 0.657 35.888 1.00 93.88 195 LYS A CA 1
ATOM 1581 C C . LYS A 1 195 ? -2.135 -0.528 35.624 1.00 93.88 195 LYS A C 1
ATOM 1583 O O . LYS A 1 195 ? -1.941 -1.575 36.252 1.00 93.88 195 LYS A O 1
ATOM 1588 N N . VAL A 1 196 ? -3.169 -0.370 34.792 1.00 95.62 196 VAL A N 1
ATOM 1589 C CA . VAL A 1 196 ? -4.220 -1.396 34.600 1.00 95.62 196 VAL A CA 1
ATOM 1590 C C . VAL A 1 196 ? -4.141 -2.095 33.244 1.00 95.62 196 VAL A C 1
ATOM 1592 O O . VAL A 1 196 ? -4.375 -3.298 33.160 1.00 95.62 196 VAL A O 1
ATOM 1595 N N . ALA A 1 197 ? -3.764 -1.370 32.190 1.00 94.44 197 ALA A N 1
ATOM 1596 C CA . ALA A 1 197 ? -3.738 -1.861 30.815 1.00 94.44 197 ALA A CA 1
ATOM 1597 C C . ALA A 1 197 ? -2.313 -1.967 30.239 1.00 94.44 197 ALA A C 1
ATOM 1599 O O . ALA A 1 197 ? -2.108 -2.693 29.262 1.00 94.44 197 ALA A O 1
ATOM 1600 N N . GLY A 1 198 ? -1.324 -1.337 30.879 1.00 92.69 198 GLY A N 1
ATOM 1601 C CA . GLY A 1 198 ? 0.060 -1.240 30.408 1.00 92.69 198 GLY A CA 1
ATOM 1602 C C . GLY A 1 198 ? 0.325 0.073 29.671 1.00 92.69 198 GLY A C 1
ATOM 1603 O O . GLY A 1 198 ? -0.612 0.729 29.221 1.00 92.69 198 GLY A O 1
ATOM 1604 N N . ASP A 1 199 ? 1.599 0.452 29.560 1.00 91.94 199 ASP A N 1
ATOM 1605 C CA . ASP A 1 199 ? 2.027 1.733 28.984 1.00 91.94 199 ASP A CA 1
ATOM 1606 C C . ASP A 1 199 ? 1.623 1.863 27.495 1.00 91.94 199 ASP A C 1
ATOM 1608 O O . ASP A 1 199 ? 2.109 1.097 26.653 1.00 91.94 199 ASP A O 1
ATOM 1612 N N . PRO A 1 200 ? 0.727 2.808 27.142 1.00 90.06 200 PRO A N 1
ATOM 1613 C CA . PRO A 1 200 ? 0.303 3.029 25.765 1.00 90.06 200 PRO A CA 1
ATOM 1614 C C . PRO A 1 200 ? 1.216 3.982 24.985 1.00 90.06 200 PRO A C 1
ATOM 1616 O O . PRO A 1 200 ? 0.920 4.241 23.823 1.00 90.06 200 PRO A O 1
ATOM 1619 N N . THR A 1 201 ? 2.266 4.558 25.580 1.00 88.94 201 THR A N 1
ATOM 1620 C CA . THR A 1 201 ? 2.943 5.754 25.046 1.00 88.94 201 THR A CA 1
ATOM 1621 C C . THR A 1 201 ? 3.473 5.565 23.624 1.00 88.94 201 THR A C 1
ATOM 1623 O O . THR A 1 201 ? 3.094 6.322 22.729 1.00 88.94 201 THR A O 1
ATOM 1626 N N . GLU A 1 202 ? 4.296 4.539 23.384 1.00 89.75 202 GLU A N 1
ATOM 1627 C CA . GLU A 1 202 ? 4.867 4.265 22.054 1.00 89.75 202 GLU A CA 1
ATOM 1628 C C . GLU A 1 202 ? 3.763 3.971 21.023 1.00 89.75 202 GLU A C 1
ATOM 1630 O O . GLU A 1 202 ? 3.708 4.591 19.958 1.00 89.75 202 GLU A O 1
ATOM 1635 N N . HIS A 1 203 ? 2.828 3.081 21.369 1.00 91.19 203 HIS A N 1
ATOM 1636 C CA . HIS A 1 203 ? 1.738 2.665 20.483 1.00 91.19 203 HIS A CA 1
ATOM 1637 C C . HIS A 1 203 ? 0.766 3.809 20.170 1.00 91.19 203 HIS A C 1
ATOM 1639 O O . HIS A 1 203 ? 0.314 3.946 19.036 1.00 91.19 203 HIS A O 1
ATOM 1645 N N . SER A 1 204 ? 0.463 4.666 21.146 1.00 90.12 204 SER A N 1
ATOM 1646 C CA . SER A 1 204 ? -0.402 5.832 20.964 1.00 90.12 204 SER A CA 1
ATOM 1647 C C . SER A 1 204 ? 0.254 6.863 20.052 1.00 90.12 204 SER A C 1
ATOM 1649 O O . SER A 1 204 ? -0.394 7.358 19.130 1.00 90.12 204 SER A O 1
ATOM 1651 N N . GLN A 1 205 ? 1.550 7.142 20.237 1.00 89.31 205 GLN A N 1
ATOM 1652 C CA . GLN A 1 205 ? 2.298 8.024 19.337 1.00 89.31 205 GLN A CA 1
ATOM 1653 C C . GLN A 1 205 ? 2.323 7.471 17.911 1.00 89.31 205 GLN A C 1
ATOM 1655 O O . GLN A 1 205 ? 2.104 8.219 16.957 1.00 89.31 205 GLN A O 1
ATOM 1660 N N . TRP A 1 206 ? 2.550 6.165 17.760 1.00 89.19 206 TRP A N 1
ATOM 1661 C CA . TRP A 1 206 ? 2.515 5.498 16.463 1.00 89.19 206 TRP A CA 1
ATOM 1662 C C . TRP A 1 206 ? 1.136 5.622 15.800 1.00 89.19 206 TRP A C 1
ATOM 1664 O O . TRP A 1 206 ? 1.022 6.104 14.673 1.00 89.19 206 TRP A O 1
ATOM 1674 N N . MET A 1 207 ? 0.068 5.304 16.531 1.00 90.56 207 MET A N 1
ATOM 1675 C CA . MET A 1 207 ? -1.306 5.427 16.043 1.00 90.56 207 MET A CA 1
ATOM 1676 C C . MET A 1 207 ? -1.675 6.879 15.704 1.00 90.56 207 MET A C 1
ATOM 1678 O O . MET A 1 207 ? -2.379 7.129 14.724 1.00 90.56 207 MET A O 1
ATOM 1682 N N . HIS A 1 208 ? -1.178 7.859 16.466 1.00 88.31 208 HIS A N 1
ATOM 1683 C CA . HIS A 1 208 ? -1.424 9.278 16.210 1.00 88.31 208 HIS A CA 1
ATOM 1684 C C . HIS A 1 208 ? -0.828 9.725 14.866 1.00 88.31 208 HIS A C 1
ATOM 1686 O O . HIS A 1 208 ? -1.460 10.501 14.145 1.00 88.31 208 HIS A O 1
ATOM 1692 N N . ARG A 1 209 ? 0.344 9.197 14.481 1.00 88.12 209 ARG A N 1
ATOM 1693 C CA . ARG A 1 209 ? 0.988 9.489 13.183 1.00 88.12 209 ARG A CA 1
ATOM 1694 C C . ARG A 1 209 ? 0.124 9.071 11.994 1.00 88.12 209 ARG A C 1
ATOM 1696 O O . ARG A 1 209 ? 0.113 9.756 10.975 1.00 88.12 209 ARG A O 1
ATOM 1703 N N . ILE A 1 210 ? -0.629 7.980 12.130 1.00 89.12 210 ILE A N 1
ATOM 1704 C CA . ILE A 1 210 ? -1.477 7.445 11.056 1.00 89.12 210 ILE A CA 1
ATOM 1705 C C . ILE A 1 210 ? -2.961 7.822 11.187 1.00 89.12 210 ILE A C 1
ATOM 1707 O O . ILE A 1 210 ? -3.744 7.547 10.277 1.00 89.12 210 ILE A O 1
ATOM 1711 N N . ARG A 1 211 ? -3.369 8.490 12.277 1.00 87.75 211 ARG A N 1
ATOM 1712 C CA . ARG A 1 211 ? -4.775 8.797 12.619 1.00 87.75 211 ARG A CA 1
ATOM 1713 C C . ARG A 1 211 ? -5.519 9.552 11.517 1.00 87.75 211 ARG A C 1
ATOM 1715 O O . ARG A 1 211 ? -6.669 9.233 11.218 1.00 87.75 211 ARG A O 1
ATOM 1722 N N . ALA A 1 212 ? -4.874 10.530 10.880 1.00 85.31 212 ALA A N 1
ATOM 1723 C CA . ALA A 1 212 ? -5.472 11.271 9.768 1.00 85.31 212 ALA A CA 1
ATOM 1724 C C . ALA A 1 212 ? -5.711 10.370 8.544 1.00 85.31 212 ALA A C 1
ATOM 1726 O O . ALA A 1 212 ? -6.758 10.451 7.897 1.00 85.31 212 ALA A O 1
ATOM 1727 N N . THR A 1 213 ? -4.775 9.468 8.246 1.00 86.12 213 THR A N 1
ATOM 1728 C CA . THR A 1 213 ? -4.921 8.486 7.166 1.00 86.12 213 THR A CA 1
ATOM 1729 C C . THR A 1 213 ? -6.011 7.473 7.496 1.00 86.12 213 THR A C 1
ATOM 1731 O O . THR A 1 213 ? -6.877 7.265 6.655 1.00 86.12 213 THR A O 1
ATOM 1734 N N . LEU A 1 214 ? -6.074 6.950 8.728 1.00 85.81 214 LEU A N 1
ATOM 1735 C CA . LEU A 1 214 ? -7.168 6.081 9.193 1.00 85.81 214 LEU A CA 1
ATOM 1736 C C . LEU A 1 214 ? -8.545 6.733 8.992 1.00 85.81 214 LEU A C 1
ATOM 1738 O O . LEU A 1 214 ? -9.455 6.109 8.454 1.00 85.81 214 LEU A O 1
ATOM 1742 N N . LYS A 1 215 ? -8.692 8.014 9.360 1.00 78.81 215 LYS A N 1
ATOM 1743 C CA . LYS A 1 215 ? -9.945 8.768 9.184 1.00 78.81 215 LYS A CA 1
ATOM 1744 C C . LYS A 1 215 ? -10.256 9.096 7.724 1.00 78.81 215 LYS A C 1
ATOM 1746 O O . LYS A 1 215 ? -11.418 9.282 7.377 1.00 78.81 215 LYS A O 1
ATOM 1751 N N . THR A 1 216 ? -9.257 9.225 6.856 1.00 75.12 216 THR A N 1
ATOM 1752 C CA . THR A 1 216 ? -9.470 9.635 5.455 1.00 75.12 216 THR A CA 1
ATOM 1753 C C . THR A 1 216 ? -9.476 8.476 4.475 1.00 75.12 216 THR A C 1
ATOM 1755 O O . THR A 1 216 ? -9.928 8.673 3.350 1.00 75.12 216 THR A O 1
ATOM 1758 N N . LEU A 1 217 ? -9.058 7.276 4.890 1.00 74.25 217 LEU A N 1
ATOM 1759 C CA . LEU A 1 217 ? -9.133 6.073 4.073 1.00 74.25 217 LEU A CA 1
ATOM 1760 C C . LEU A 1 217 ? -10.602 5.841 3.692 1.00 74.25 217 LEU A C 1
ATOM 1762 O O . LEU A 1 217 ? -11.454 5.536 4.534 1.00 74.25 217 LEU A O 1
ATOM 1766 N N . ARG A 1 218 ? -10.925 6.088 2.422 1.00 67.81 218 ARG A N 1
ATOM 1767 C CA . ARG A 1 218 ? -12.252 5.813 1.885 1.00 67.81 218 ARG A CA 1
ATOM 1768 C C . ARG A 1 218 ? -12.306 4.347 1.498 1.00 67.81 218 ARG A C 1
ATOM 1770 O O . ARG A 1 218 ? -11.394 3.829 0.851 1.00 67.81 218 ARG A O 1
ATOM 1777 N N . ARG A 1 219 ? -13.374 3.697 1.944 1.00 71.75 219 ARG A N 1
ATOM 1778 C CA . ARG A 1 219 ? -13.749 2.387 1.447 1.00 71.75 219 ARG A CA 1
ATOM 1779 C C . ARG A 1 219 ? -14.223 2.559 0.008 1.00 71.75 219 ARG A C 1
ATOM 1781 O O . ARG A 1 219 ? -14.942 3.519 -0.272 1.00 71.75 219 ARG A O 1
ATOM 1788 N N . SER A 1 220 ? -13.814 1.649 -0.861 1.00 76.88 220 SER A N 1
ATOM 1789 C CA . SER A 1 220 ? -14.392 1.566 -2.193 1.00 76.88 220 SER A CA 1
ATOM 1790 C C . SER A 1 220 ? -15.681 0.755 -2.119 1.00 76.88 220 SER A C 1
ATOM 1792 O O . SER A 1 220 ? -15.769 -0.205 -1.353 1.00 76.88 220 SER A O 1
ATOM 1794 N N . VAL A 1 221 ? -16.671 1.081 -2.947 1.00 82.00 221 VAL A N 1
ATOM 1795 C CA . VAL A 1 221 ? -17.835 0.197 -3.138 1.00 82.00 221 VAL A CA 1
ATOM 1796 C C . VAL A 1 221 ? -17.409 -1.193 -3.629 1.00 82.00 221 VAL A C 1
ATOM 1798 O O . VAL A 1 221 ? -18.040 -2.183 -3.275 1.00 82.00 221 VAL A O 1
ATOM 1801 N N . SER A 1 222 ? -16.273 -1.283 -4.332 1.00 84.12 222 SER A N 1
ATOM 1802 C CA . SER A 1 222 ? -15.676 -2.554 -4.764 1.00 84.12 222 SER A CA 1
ATOM 1803 C C . SER A 1 222 ? -15.219 -3.456 -3.614 1.00 84.12 222 SER A C 1
ATOM 1805 O O . SER A 1 222 ? -15.101 -4.665 -3.788 1.00 84.12 222 SER A O 1
ATOM 1807 N N . ASP A 1 223 ? -15.024 -2.909 -2.409 1.00 80.62 223 ASP A N 1
ATOM 1808 C CA . ASP A 1 223 ? -14.679 -3.705 -1.230 1.00 80.62 223 ASP A CA 1
ATOM 1809 C C . ASP A 1 223 ? -15.885 -4.546 -0.739 1.00 80.62 223 ASP A C 1
ATOM 1811 O O . ASP A 1 223 ? -15.746 -5.306 0.215 1.00 80.62 223 ASP A O 1
ATOM 1815 N N . GLU A 1 224 ? -17.101 -4.365 -1.284 1.00 80.69 224 GLU A N 1
ATOM 1816 C CA . GLU A 1 224 ? -18.240 -5.283 -1.061 1.00 80.69 224 GLU A CA 1
ATOM 1817 C C . GLU A 1 224 ? -18.342 -6.387 -2.125 1.00 80.69 224 GLU A C 1
ATOM 1819 O O . GLU A 1 224 ? -19.129 -7.314 -1.954 1.00 80.69 224 GLU A O 1
ATOM 1824 N N . TRP A 1 225 ? -17.616 -6.259 -3.237 1.00 86.38 225 TRP A N 1
ATOM 1825 C CA . TRP A 1 225 ? -17.786 -7.113 -4.406 1.00 86.38 225 TRP A CA 1
ATOM 1826 C C . TRP A 1 225 ? -16.890 -8.343 -4.306 1.00 86.38 225 TRP A C 1
ATOM 1828 O O . TRP A 1 225 ? -15.696 -8.248 -3.978 1.00 86.38 225 TRP A O 1
ATOM 1838 N N . ASP A 1 226 ? -17.477 -9.499 -4.603 1.00 86.19 226 ASP A N 1
ATOM 1839 C CA . ASP A 1 226 ? -16.713 -10.707 -4.878 1.00 86.19 226 ASP A CA 1
ATOM 1840 C C . ASP A 1 226 ? -16.016 -10.602 -6.243 1.00 86.19 226 ASP A C 1
ATOM 1842 O O . ASP A 1 226 ? -16.172 -9.629 -6.986 1.00 86.19 226 ASP A O 1
ATOM 1846 N N . ASP A 1 227 ? -15.190 -11.592 -6.554 1.00 90.62 227 ASP A N 1
ATOM 1847 C CA . ASP A 1 227 ? -14.410 -11.585 -7.787 1.00 90.62 227 ASP A CA 1
ATOM 1848 C C . ASP A 1 227 ? -15.295 -11.699 -9.040 1.00 90.62 227 ASP A C 1
ATOM 1850 O O . ASP A 1 227 ? -14.943 -11.149 -10.081 1.00 90.62 227 ASP A O 1
ATOM 1854 N N . THR A 1 228 ? -16.475 -12.325 -8.932 1.00 90.69 228 THR A N 1
ATOM 1855 C CA . THR A 1 228 ? -17.434 -12.442 -10.046 1.00 90.69 228 THR A CA 1
ATOM 1856 C C . THR A 1 228 ? -18.033 -11.084 -10.390 1.00 90.69 228 THR A C 1
ATOM 1858 O O . THR A 1 228 ? -18.082 -10.703 -11.557 1.00 90.69 228 THR A O 1
ATOM 1861 N N . GLU A 1 229 ? -18.443 -10.315 -9.382 1.00 92.31 229 GLU A N 1
ATOM 1862 C CA . GLU A 1 229 ? -18.959 -8.963 -9.577 1.00 92.31 229 GLU A CA 1
ATOM 1863 C C . GLU A 1 229 ? -17.873 -8.021 -10.114 1.00 92.31 229 GLU A C 1
ATOM 1865 O O . GLU A 1 229 ? -18.165 -7.195 -10.972 1.00 92.31 229 GLU A O 1
ATOM 1870 N N . ILE A 1 230 ? -16.614 -8.153 -9.680 1.00 92.94 230 ILE A N 1
ATOM 1871 C CA . ILE A 1 230 ? -15.504 -7.348 -10.219 1.00 92.94 230 ILE A CA 1
ATOM 1872 C C . ILE A 1 230 ? -15.306 -7.600 -11.718 1.00 92.94 230 ILE A C 1
ATOM 1874 O O . ILE A 1 230 ? -15.204 -6.635 -12.476 1.00 92.94 230 ILE A O 1
ATOM 1878 N N . VAL A 1 231 ? -15.263 -8.869 -12.141 1.00 91.88 231 VAL A N 1
ATOM 1879 C CA . VAL A 1 231 ? -15.107 -9.237 -13.559 1.00 91.88 231 VAL A CA 1
ATOM 1880 C C . VAL A 1 231 ? -16.324 -8.779 -14.365 1.00 91.88 231 VAL A C 1
ATOM 1882 O O . VAL A 1 231 ? -16.160 -8.097 -15.370 1.00 91.88 231 VAL A O 1
ATOM 1885 N N . ARG A 1 232 ? -17.548 -8.986 -13.856 1.00 92.31 232 ARG A N 1
ATOM 1886 C CA . ARG A 1 232 ? -18.770 -8.474 -14.499 1.00 92.31 232 ARG A CA 1
ATOM 1887 C C . ARG A 1 232 ? -18.721 -6.957 -14.716 1.00 92.31 232 ARG A C 1
ATOM 1889 O O . ARG A 1 232 ? -19.116 -6.466 -15.768 1.00 92.31 232 ARG A O 1
ATOM 1896 N N . ARG A 1 233 ? -18.234 -6.191 -13.730 1.00 92.00 233 ARG A N 1
ATOM 1897 C CA . ARG A 1 233 ? -18.068 -4.732 -13.863 1.00 92.00 233 ARG A CA 1
ATOM 1898 C C . ARG A 1 233 ? -16.993 -4.352 -14.865 1.00 92.00 233 ARG A C 1
ATOM 1900 O O . ARG A 1 233 ? -17.148 -3.330 -15.521 1.00 92.00 233 ARG A O 1
ATOM 1907 N N . PHE A 1 234 ? -15.917 -5.126 -14.959 1.00 91.31 234 PHE A N 1
ATOM 1908 C CA . PHE A 1 234 ? -14.910 -4.924 -15.993 1.00 91.31 234 PHE A CA 1
ATOM 1909 C C . PHE A 1 234 ? -15.525 -5.090 -17.390 1.00 91.31 234 PHE A C 1
ATOM 1911 O O . PHE A 1 234 ? -15.323 -4.220 -18.227 1.00 91.31 234 PHE A O 1
ATOM 1918 N N . ASP A 1 235 ? -16.335 -6.128 -17.602 1.00 88.75 235 ASP A N 1
ATOM 1919 C CA . ASP A 1 235 ? -16.956 -6.407 -18.905 1.00 88.75 235 ASP A CA 1
ATOM 1920 C C . ASP A 1 235 ? -18.036 -5.383 -19.303 1.00 88.75 235 ASP A C 1
ATOM 1922 O O . ASP A 1 235 ? -18.251 -5.118 -20.486 1.00 88.75 235 ASP A O 1
ATOM 1926 N N . GLU A 1 236 ? -18.751 -4.813 -18.327 1.00 90.25 236 GLU A N 1
ATOM 1927 C CA . GLU A 1 236 ? -19.855 -3.874 -18.575 1.00 90.25 236 GLU A CA 1
ATOM 1928 C C . GLU A 1 236 ? -19.429 -2.405 -18.664 1.00 90.25 236 GLU A C 1
ATOM 1930 O O . GLU A 1 236 ? -20.107 -1.597 -19.309 1.00 90.25 236 GLU A O 1
ATOM 1935 N N . CYS A 1 237 ? -18.364 -2.018 -17.962 1.00 87.31 237 CYS A N 1
ATOM 1936 C CA . CYS A 1 237 ? -17.915 -0.633 -17.936 1.00 87.31 237 CYS A CA 1
ATOM 1937 C C . CYS A 1 237 ? -17.076 -0.306 -19.183 1.00 87.31 237 CYS A C 1
ATOM 1939 O O . CYS A 1 237 ? -16.329 -1.147 -19.675 1.00 87.31 237 CYS A O 1
ATOM 1941 N N . PRO A 1 238 ? -17.161 0.931 -19.705 1.00 81.62 238 PRO A N 1
ATOM 1942 C CA . PRO A 1 238 ? -16.377 1.318 -20.868 1.00 81.62 238 PRO A CA 1
ATOM 1943 C C . PRO A 1 238 ? -14.876 1.296 -20.554 1.00 81.62 238 PRO A C 1
ATOM 1945 O O . PRO A 1 238 ? -14.453 1.687 -19.459 1.00 81.62 238 PRO A O 1
ATOM 1948 N N . GLY A 1 239 ? -14.082 0.901 -21.552 1.00 76.25 239 GLY A N 1
ATOM 1949 C CA . GLY A 1 239 ? -12.628 1.023 -21.530 1.00 76.25 239 GLY A CA 1
ATOM 1950 C C . GLY A 1 239 ? -12.188 2.438 -21.163 1.00 76.25 239 GLY A C 1
ATOM 1951 O O . GLY A 1 239 ? -12.831 3.416 -21.550 1.00 76.25 239 GLY A O 1
ATOM 1952 N N . PHE A 1 240 ? -11.118 2.552 -20.379 1.00 72.25 240 PHE A N 1
ATOM 1953 C CA . PHE A 1 240 ? -10.634 3.815 -19.835 1.00 72.25 240 PHE A CA 1
ATOM 1954 C C . PHE A 1 240 ? -9.949 4.631 -20.944 1.00 72.25 240 PHE A C 1
ATOM 1956 O O . PHE A 1 240 ? -8.841 4.267 -21.354 1.00 72.25 240 PHE A O 1
ATOM 1963 N N . PRO A 1 241 ? -10.565 5.723 -21.447 1.00 65.56 241 PRO A N 1
ATOM 1964 C CA . PRO A 1 241 ? -10.062 6.458 -22.615 1.00 65.56 241 PRO A CA 1
ATOM 1965 C C . PRO A 1 241 ? -8.683 7.092 -22.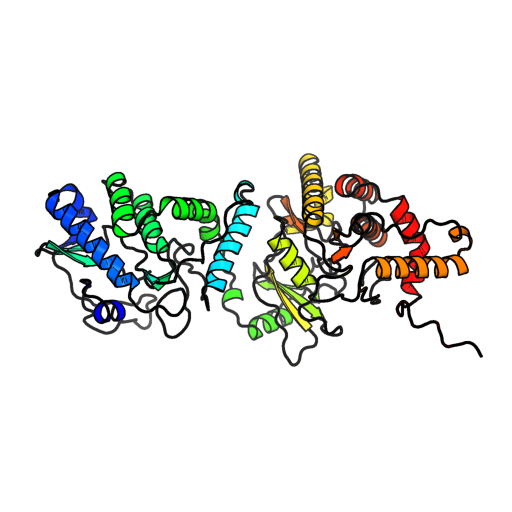400 1.00 65.56 241 PRO A C 1
ATOM 1967 O O . PRO A 1 241 ? -7.997 7.463 -23.349 1.00 65.56 241 PRO A O 1
ATOM 1970 N N . GLU A 1 242 ? -8.273 7.255 -21.146 1.00 66.38 242 GLU A N 1
ATOM 1971 C CA . GLU A 1 242 ? -6.980 7.802 -20.754 1.00 66.38 242 GLU A CA 1
ATOM 1972 C C . GLU A 1 242 ? -5.891 6.731 -20.578 1.00 66.38 242 GLU A C 1
ATOM 1974 O O . GLU A 1 242 ? -4.766 7.075 -20.218 1.00 66.38 242 GLU A O 1
ATOM 1979 N N . SER A 1 243 ? -6.188 5.450 -20.829 1.00 68.31 243 SER A N 1
ATOM 1980 C CA . SER A 1 243 ? -5.187 4.380 -20.781 1.00 68.31 243 SER A CA 1
ATOM 1981 C C . SER A 1 243 ? -4.091 4.590 -21.833 1.00 68.31 243 SER A C 1
ATOM 1983 O O . SER A 1 243 ? -4.373 4.753 -23.020 1.00 68.31 243 SER A O 1
ATOM 1985 N N . ALA A 1 244 ? -2.833 4.548 -21.391 1.00 61.38 244 ALA A N 1
ATOM 1986 C CA . ALA A 1 244 ? -1.636 4.640 -22.232 1.00 61.38 244 ALA A CA 1
ATOM 1987 C C . ALA A 1 244 ? -1.067 3.264 -22.643 1.00 61.38 244 ALA A C 1
ATOM 1989 O O . ALA A 1 244 ? 0.015 3.182 -23.224 1.00 61.38 244 ALA A O 1
ATOM 1990 N N . GLU A 1 245 ? -1.771 2.180 -22.310 1.00 66.25 245 GLU A N 1
ATOM 1991 C CA . GLU A 1 245 ? -1.305 0.803 -22.486 1.00 66.25 245 GLU A CA 1
ATOM 1992 C C . GLU A 1 245 ? -1.448 0.317 -23.938 1.00 66.25 245 GLU A C 1
ATOM 1994 O O . GLU A 1 245 ? -2.452 0.561 -24.608 1.00 66.25 245 GLU A O 1
ATOM 1999 N N . GLU A 1 246 ? -0.476 -0.472 -24.412 1.00 52.84 246 GLU A N 1
ATOM 2000 C CA . GLU A 1 246 ? -0.461 -1.010 -25.784 1.00 52.84 246 GLU A CA 1
ATOM 2001 C C . GLU A 1 246 ? -1.606 -2.001 -26.099 1.00 52.84 246 GLU A C 1
ATOM 2003 O O . GLU A 1 246 ? -1.735 -2.463 -27.234 1.00 52.84 246 GLU A O 1
ATOM 2008 N N . GLY A 1 247 ? -2.400 -2.400 -25.101 1.00 51.56 247 GLY A N 1
ATOM 2009 C CA . GLY A 1 247 ? -3.583 -3.254 -25.260 1.00 51.56 247 GLY A CA 1
ATOM 2010 C C . GLY A 1 247 ? -4.846 -2.502 -25.694 1.00 51.56 247 GLY A C 1
ATOM 2011 O O . GLY A 1 247 ? -5.872 -3.139 -25.910 1.00 51.56 247 GLY A O 1
ATOM 2012 N N . GLY A 1 248 ? -4.779 -1.172 -25.819 1.00 54.78 248 GLY A N 1
ATOM 2013 C CA . GLY A 1 248 ? -5.933 -0.314 -26.091 1.00 54.78 248 GLY A CA 1
ATOM 2014 C C . GLY A 1 248 ? -6.720 0.056 -24.828 1.00 54.78 248 GLY A C 1
ATOM 2015 O O . GLY A 1 248 ? -6.397 -0.374 -23.720 1.00 54.78 248 GLY A O 1
ATOM 2016 N N . TYR A 1 249 ? -7.764 0.873 -24.989 1.00 52.34 249 TYR A N 1
ATOM 2017 C CA . TYR A 1 249 ? -8.572 1.390 -23.875 1.00 52.34 249 TYR A CA 1
ATOM 2018 C C . TYR A 1 249 ? -9.345 0.297 -23.119 1.00 52.34 249 TYR A C 1
ATOM 2020 O O . TYR A 1 249 ? -9.675 0.494 -21.956 1.00 52.34 249 TYR A O 1
ATOM 2028 N N . ASP A 1 250 ? -9.570 -0.870 -23.728 1.00 57.44 250 ASP A N 1
ATOM 2029 C CA . ASP A 1 250 ? -10.351 -1.966 -23.136 1.00 57.44 250 ASP A CA 1
ATOM 2030 C C . ASP A 1 250 ? -9.562 -2.804 -22.115 1.00 57.44 250 ASP A C 1
ATOM 2032 O O . ASP A 1 250 ? -10.148 -3.572 -21.362 1.00 57.44 250 ASP A O 1
ATOM 2036 N N . CYS A 1 251 ? -8.231 -2.658 -22.039 1.00 78.81 251 CYS A N 1
ATOM 2037 C CA . CYS A 1 251 ? -7.424 -3.429 -21.084 1.00 78.81 251 CYS A CA 1
ATOM 2038 C C . CYS A 1 251 ? -7.390 -2.826 -19.672 1.00 78.81 251 CYS A C 1
ATOM 2040 O O . CYS A 1 251 ? -6.922 -3.483 -18.742 1.00 78.81 251 CYS A O 1
ATOM 2042 N N . VAL A 1 252 ? -7.863 -1.588 -19.501 1.00 86.94 252 VAL A N 1
ATOM 2043 C CA . VAL A 1 252 ? -8.008 -0.911 -18.208 1.00 86.94 252 VAL A CA 1
ATOM 2044 C C . VAL A 1 252 ? -9.405 -0.313 -18.151 1.00 86.94 252 VAL A C 1
ATOM 2046 O O . VAL A 1 252 ? -9.757 0.492 -19.000 1.00 86.94 252 VAL A O 1
ATOM 2049 N N . VAL A 1 253 ? -10.188 -0.662 -17.136 1.00 89.00 253 VAL A N 1
ATOM 2050 C CA . VAL A 1 253 ? -11.584 -0.233 -17.000 1.00 89.00 253 VAL A CA 1
ATOM 2051 C C . VAL A 1 253 ? -11.801 0.395 -15.633 1.00 89.00 253 VAL A C 1
ATOM 2053 O O . VAL A 1 253 ? -11.412 -0.166 -14.606 1.00 89.00 253 VAL A O 1
ATOM 2056 N N . LYS A 1 254 ? -12.449 1.561 -15.594 1.00 89.44 254 LYS A N 1
ATOM 2057 C CA . LYS A 1 254 ? -12.880 2.185 -14.339 1.00 89.44 254 LYS A CA 1
ATOM 2058 C C . LYS A 1 254 ? -14.208 1.571 -13.888 1.00 89.44 254 LYS A C 1
ATOM 2060 O O . LYS A 1 254 ? -15.260 1.910 -14.418 1.00 89.44 254 LYS A O 1
ATOM 2065 N N . ILE A 1 255 ? -14.154 0.693 -12.888 1.00 91.19 255 ILE A N 1
ATOM 2066 C CA . ILE A 1 255 ? -15.318 -0.075 -12.402 1.00 91.19 255 ILE A CA 1
ATOM 2067 C C . ILE A 1 255 ? -16.162 0.675 -11.354 1.00 91.19 255 ILE A C 1
ATOM 2069 O O . ILE A 1 255 ? -17.320 0.328 -11.115 1.00 91.19 255 ILE A O 1
ATOM 2073 N N . CYS A 1 256 ? -15.590 1.701 -10.709 1.00 88.56 256 CYS A N 1
ATOM 2074 C CA . CYS A 1 256 ? -16.288 2.683 -9.870 1.00 88.56 256 CYS A CA 1
ATOM 2075 C C . CYS A 1 256 ? -15.433 3.945 -9.664 1.00 88.56 256 CYS A C 1
ATOM 2077 O O . CYS A 1 256 ? -14.301 4.022 -10.139 1.00 88.56 256 CYS A O 1
ATOM 2079 N N . ASP A 1 257 ? -15.959 4.936 -8.936 1.00 85.50 257 ASP A N 1
ATOM 2080 C CA . ASP A 1 257 ? -15.349 6.265 -8.757 1.00 85.50 257 ASP A CA 1
ATOM 2081 C C . ASP A 1 257 ? -13.859 6.246 -8.392 1.00 85.50 257 ASP A C 1
ATOM 2083 O O . ASP A 1 257 ? -13.090 7.067 -8.898 1.00 85.50 257 ASP A O 1
ATOM 2087 N N . ASP A 1 258 ? -13.459 5.311 -7.530 1.00 83.94 258 ASP A N 1
ATOM 2088 C CA . ASP A 1 258 ? -12.128 5.231 -6.936 1.00 83.94 258 ASP A CA 1
ATOM 2089 C C . ASP A 1 258 ? -11.313 4.000 -7.366 1.00 83.94 258 ASP A C 1
ATOM 2091 O O . ASP A 1 258 ? -10.247 3.763 -6.790 1.00 83.94 258 ASP A O 1
ATOM 2095 N N . MET A 1 259 ? -11.766 3.238 -8.371 1.00 89.62 259 MET A N 1
ATOM 2096 C CA . MET A 1 259 ? -11.146 1.966 -8.762 1.00 89.62 259 MET A CA 1
ATOM 2097 C C . MET A 1 259 ? -11.040 1.751 -10.265 1.00 89.62 259 MET A C 1
ATOM 2099 O O . MET A 1 259 ? -11.979 2.005 -11.016 1.00 89.62 259 MET A O 1
ATOM 2103 N N . VAL A 1 260 ? -9.911 1.172 -10.665 1.00 91.12 260 VAL A N 1
ATOM 2104 C CA . VAL A 1 260 ? -9.668 0.638 -12.004 1.00 91.12 260 VAL A CA 1
ATOM 2105 C C . VAL A 1 260 ? -9.301 -0.839 -11.929 1.00 91.12 260 VAL A C 1
ATOM 2107 O O . VAL A 1 260 ? -8.701 -1.301 -10.956 1.00 91.12 260 VAL A O 1
ATOM 2110 N N . VAL A 1 261 ? -9.647 -1.577 -12.973 1.00 91.69 261 VAL A N 1
ATOM 2111 C CA . VAL A 1 261 ? -9.263 -2.971 -13.168 1.00 91.69 261 VAL A CA 1
ATOM 2112 C C . VAL A 1 261 ? -8.479 -3.072 -14.463 1.00 91.69 261 VAL A C 1
ATOM 2114 O O . VAL A 1 261 ? -8.926 -2.558 -15.481 1.00 91.69 261 VAL A O 1
ATOM 2117 N N . LYS A 1 262 ? -7.309 -3.712 -14.423 1.00 90.56 262 LYS A N 1
ATOM 2118 C CA . LYS A 1 262 ? -6.504 -4.010 -15.614 1.00 90.56 262 LYS A CA 1
ATOM 2119 C C . LYS A 1 262 ? -6.549 -5.501 -15.922 1.00 90.56 262 LYS A C 1
ATOM 2121 O O . LYS A 1 262 ? -6.263 -6.281 -15.021 1.00 90.56 262 LYS A O 1
ATOM 2126 N N . SER A 1 263 ? -6.825 -5.897 -17.159 1.00 89.38 263 SER A N 1
ATOM 2127 C CA . SER A 1 263 ? -6.706 -7.287 -17.620 1.00 89.38 263 SER A CA 1
ATOM 2128 C C . SER A 1 263 ? -5.321 -7.544 -18.224 1.00 89.38 263 SER A C 1
ATOM 2130 O O . SER A 1 263 ? -4.842 -6.751 -19.037 1.00 89.38 263 SER A O 1
ATOM 2132 N N . ILE A 1 264 ? -4.682 -8.662 -17.878 1.00 86.19 264 ILE A N 1
ATOM 2133 C CA . ILE A 1 264 ? -3.425 -9.124 -18.488 1.00 86.19 264 ILE A CA 1
ATOM 2134 C C . ILE A 1 264 ? -3.609 -10.555 -18.983 1.00 86.19 264 ILE A C 1
ATOM 2136 O O . ILE A 1 264 ? -4.100 -11.404 -18.249 1.00 86.19 264 ILE A O 1
ATOM 2140 N N . SER A 1 265 ? -3.208 -10.812 -20.226 1.00 83.69 265 SER A N 1
ATOM 2141 C CA . SER A 1 265 ? -3.313 -12.126 -20.863 1.00 83.69 265 SER A CA 1
ATOM 2142 C C . SER A 1 265 ? -2.418 -13.168 -20.178 1.00 83.69 265 SER A C 1
ATOM 2144 O O . SER A 1 265 ? -1.247 -12.913 -19.907 1.00 83.69 265 SER A O 1
ATOM 2146 N N . ASN A 1 266 ? -2.964 -14.358 -19.943 1.00 83.94 266 ASN A N 1
ATOM 2147 C CA . ASN A 1 266 ? -2.325 -15.530 -19.348 1.00 83.94 266 ASN A CA 1
ATOM 2148 C C . ASN A 1 266 ? -1.615 -16.413 -20.383 1.00 83.94 266 ASN A C 1
ATOM 2150 O O . ASN A 1 266 ? -1.075 -17.451 -20.006 1.00 83.94 266 ASN A O 1
ATOM 2154 N N . VAL A 1 267 ? -1.580 -16.016 -21.662 1.00 74.81 267 VAL A N 1
ATOM 2155 C CA . VAL A 1 267 ? -0.978 -16.793 -22.768 1.00 74.81 267 VAL A CA 1
ATOM 2156 C C . VAL A 1 267 ? 0.457 -17.234 -22.459 1.00 74.81 267 VAL A C 1
ATOM 2158 O O . VAL A 1 267 ? 0.902 -18.286 -22.909 1.00 74.81 267 VAL A O 1
ATOM 2161 N N . ASP A 1 268 ? 1.169 -16.462 -21.643 1.00 67.44 268 ASP A N 1
ATOM 2162 C CA . ASP A 1 268 ? 2.561 -16.724 -21.292 1.00 67.44 268 ASP A CA 1
ATOM 2163 C C . ASP A 1 268 ? 2.742 -17.564 -20.016 1.00 67.44 268 ASP A C 1
ATOM 2165 O O . ASP A 1 268 ? 3.870 -17.874 -19.639 1.00 67.44 268 ASP A O 1
ATOM 2169 N N . GLY A 1 269 ? 1.654 -17.932 -19.331 1.00 69.81 269 GLY A N 1
ATOM 2170 C CA . GLY A 1 269 ? 1.660 -18.804 -18.150 1.00 69.81 269 GLY A CA 1
ATOM 2171 C C . GLY A 1 269 ? 2.336 -18.228 -16.896 1.00 69.81 269 GLY A C 1
ATOM 2172 O O . GLY A 1 269 ? 2.401 -18.901 -15.867 1.00 69.81 269 GLY A O 1
ATOM 2173 N N . GLU A 1 270 ? 2.842 -16.992 -16.940 1.00 74.06 270 GLU A N 1
ATOM 2174 C CA . GLU A 1 270 ? 3.542 -16.354 -15.821 1.00 74.06 270 GLU A CA 1
ATOM 2175 C C . GLU A 1 270 ? 2.559 -15.775 -14.788 1.00 74.06 270 GLU A C 1
ATOM 2177 O O . GLU A 1 270 ? 2.269 -14.581 -14.776 1.00 74.06 270 GLU A O 1
ATOM 2182 N N . ILE A 1 271 ? 2.077 -16.614 -13.867 1.00 75.56 271 ILE A N 1
ATOM 2183 C CA . ILE A 1 271 ? 1.197 -16.199 -12.761 1.00 75.56 271 ILE A CA 1
ATOM 2184 C C . ILE A 1 271 ? 1.926 -16.384 -11.407 1.00 75.56 271 ILE A C 1
ATOM 2186 O O . ILE A 1 271 ? 2.483 -17.454 -11.161 1.00 75.56 271 ILE A O 1
ATOM 2190 N N . PRO A 1 272 ? 1.955 -15.374 -10.506 1.00 77.94 272 PRO A N 1
ATOM 2191 C CA . PRO A 1 272 ? 1.469 -14.011 -10.711 1.00 77.94 272 PRO A CA 1
ATOM 2192 C C . PRO A 1 272 ? 2.341 -13.244 -11.717 1.00 77.94 272 PRO A C 1
ATOM 2194 O O . PRO A 1 272 ? 3.565 -13.426 -11.776 1.00 77.94 272 PRO A O 1
ATOM 2197 N N . HIS A 1 273 ? 1.693 -12.356 -12.472 1.00 87.12 273 HIS A N 1
ATOM 2198 C CA . HIS A 1 273 ? 2.320 -11.532 -13.508 1.00 87.12 273 HIS A CA 1
ATOM 2199 C C . HIS A 1 273 ? 3.426 -10.633 -12.945 1.00 87.12 273 HIS A C 1
ATOM 2201 O O . HIS A 1 273 ? 3.311 -10.099 -11.836 1.00 87.12 273 HIS A O 1
ATOM 2207 N N . SER A 1 274 ? 4.491 -10.435 -13.727 1.00 88.75 274 SER A N 1
ATOM 2208 C CA . SER A 1 274 ? 5.659 -9.629 -13.336 1.00 88.75 274 SER A CA 1
ATOM 2209 C C . SER A 1 274 ? 5.285 -8.193 -12.964 1.00 88.75 274 SER A C 1
ATOM 2211 O O . SER A 1 274 ? 5.820 -7.668 -11.993 1.00 88.75 274 SER A O 1
ATOM 2213 N N . GLN A 1 275 ? 4.303 -7.590 -13.644 1.00 89.62 275 GLN A N 1
ATOM 2214 C CA . GLN A 1 275 ? 3.796 -6.252 -13.323 1.00 89.62 275 GLN A CA 1
ATOM 2215 C C . GLN A 1 275 ? 3.304 -6.146 -11.870 1.00 89.62 275 GLN A C 1
ATOM 2217 O O . GLN A 1 275 ? 3.605 -5.184 -11.164 1.00 89.62 275 GLN A O 1
ATOM 2222 N N . PHE A 1 276 ? 2.549 -7.137 -11.396 1.00 89.12 276 PHE A N 1
ATOM 2223 C CA . PHE A 1 276 ? 2.039 -7.142 -10.025 1.00 89.12 276 PHE A CA 1
ATOM 2224 C C . PHE A 1 276 ? 3.150 -7.328 -9.001 1.00 89.12 276 PHE A C 1
ATOM 2226 O O . PHE A 1 276 ? 3.154 -6.661 -7.964 1.00 89.12 276 PHE A O 1
ATOM 2233 N N . LEU A 1 277 ? 4.109 -8.205 -9.302 1.00 90.38 277 LEU A N 1
ATOM 2234 C CA . LEU A 1 277 ? 5.286 -8.404 -8.464 1.00 90.38 277 LEU A CA 1
ATOM 2235 C C . LEU A 1 277 ? 6.154 -7.140 -8.408 1.00 90.38 277 LEU A C 1
ATOM 2237 O O . LEU A 1 277 ? 6.571 -6.750 -7.320 1.00 90.38 277 LEU A O 1
ATOM 2241 N N . ALA A 1 278 ? 6.345 -6.454 -9.537 1.00 93.94 278 ALA A N 1
ATOM 2242 C CA . ALA A 1 278 ? 7.027 -5.168 -9.626 1.00 93.94 278 ALA A CA 1
ATOM 2243 C C . ALA A 1 278 ? 6.335 -4.101 -8.767 1.00 93.94 278 ALA A C 1
ATOM 2245 O O . ALA A 1 278 ? 6.977 -3.482 -7.923 1.00 93.94 278 ALA A O 1
ATOM 2246 N N . MET A 1 279 ? 5.016 -3.934 -8.895 1.00 92.44 279 MET A N 1
ATOM 2247 C CA . MET A 1 279 ? 4.261 -2.981 -8.072 1.00 92.44 279 MET A CA 1
ATOM 2248 C C . MET A 1 279 ? 4.339 -3.315 -6.575 1.00 92.44 279 MET A C 1
ATOM 2250 O O . MET A 1 279 ? 4.525 -2.412 -5.756 1.00 92.44 279 MET A O 1
ATOM 2254 N N . LYS A 1 280 ? 4.251 -4.600 -6.198 1.00 86.25 280 LYS A N 1
ATOM 2255 C CA . LYS A 1 280 ? 4.463 -5.037 -4.808 1.00 86.25 280 LYS A CA 1
ATOM 2256 C C . LYS A 1 280 ? 5.855 -4.657 -4.313 1.00 86.25 280 LYS A C 1
ATOM 2258 O O . LYS A 1 280 ? 5.968 -4.068 -3.237 1.00 86.25 280 LYS A O 1
ATOM 2263 N N . LEU A 1 281 ? 6.889 -4.941 -5.101 1.00 89.25 281 LEU A N 1
ATOM 2264 C CA . LEU A 1 281 ? 8.278 -4.632 -4.774 1.00 89.25 281 LEU A CA 1
ATOM 2265 C C . LEU A 1 281 ? 8.476 -3.123 -4.569 1.00 89.25 281 LEU A C 1
ATOM 2267 O O . LEU A 1 281 ? 8.936 -2.698 -3.512 1.00 89.25 281 LEU A O 1
ATOM 2271 N N . VAL A 1 282 ? 8.016 -2.307 -5.519 1.00 91.12 282 VAL A N 1
ATOM 2272 C CA . VAL A 1 282 ? 8.086 -0.839 -5.454 1.00 91.12 282 VAL A CA 1
ATOM 2273 C C . VAL A 1 282 ? 7.356 -0.308 -4.224 1.00 91.12 282 VAL A C 1
ATOM 2275 O O . VAL A 1 282 ? 7.917 0.499 -3.489 1.00 91.12 282 VAL A O 1
ATOM 2278 N N . SER A 1 283 ? 6.143 -0.795 -3.942 1.00 81.56 283 SER A N 1
ATOM 2279 C CA . SER A 1 283 ? 5.383 -0.374 -2.754 1.00 81.56 283 SER A CA 1
ATOM 2280 C C . SER A 1 283 ? 6.032 -0.772 -1.426 1.00 81.56 283 SER A C 1
ATOM 2282 O O . SER A 1 283 ? 5.751 -0.154 -0.402 1.00 81.56 283 SER A O 1
ATOM 2284 N N . THR A 1 284 ? 6.877 -1.806 -1.441 1.00 80.25 284 THR A N 1
ATOM 2285 C CA . THR A 1 284 ? 7.559 -2.331 -0.253 1.00 80.25 284 THR A CA 1
ATOM 2286 C C . THR A 1 284 ? 8.841 -1.562 0.044 1.00 80.25 284 THR A C 1
ATOM 2288 O O . THR A 1 284 ? 9.124 -1.279 1.205 1.00 80.25 284 THR A O 1
ATOM 2291 N N . TYR A 1 285 ? 9.618 -1.238 -0.992 1.00 83.81 285 TYR A N 1
ATOM 2292 C CA . TYR A 1 285 ? 10.964 -0.677 -0.845 1.00 83.81 285 TYR A CA 1
ATOM 2293 C C . TYR A 1 285 ? 11.045 0.833 -1.092 1.00 83.81 285 TYR A C 1
ATOM 2295 O O . TYR A 1 285 ? 12.078 1.440 -0.818 1.00 83.81 285 TYR A O 1
ATOM 2303 N N . THR A 1 286 ? 9.982 1.460 -1.600 1.00 85.75 286 THR A N 1
ATOM 2304 C CA . THR A 1 286 ? 9.999 2.876 -1.990 1.00 85.75 286 THR A CA 1
ATOM 2305 C C . THR A 1 286 ? 8.762 3.622 -1.497 1.00 85.75 286 THR A C 1
ATOM 2307 O O . THR A 1 286 ? 7.742 3.029 -1.151 1.00 85.75 286 THR A O 1
ATOM 2310 N N . ASN A 1 287 ? 8.834 4.952 -1.538 1.00 80.19 287 ASN A N 1
ATOM 2311 C CA . ASN A 1 287 ? 7.685 5.835 -1.329 1.00 80.19 287 ASN A CA 1
ATOM 2312 C C . ASN A 1 287 ? 7.101 6.364 -2.645 1.00 80.19 287 ASN A C 1
ATOM 2314 O O . ASN A 1 287 ? 6.355 7.346 -2.636 1.00 80.19 287 ASN A O 1
ATOM 2318 N N . ILE A 1 288 ? 7.445 5.742 -3.773 1.00 88.00 288 ILE A N 1
ATOM 2319 C CA . ILE A 1 288 ? 6.951 6.146 -5.086 1.00 88.00 288 ILE A CA 1
ATOM 2320 C C . ILE A 1 288 ? 5.426 6.041 -5.089 1.00 88.00 288 ILE A C 1
ATOM 2322 O O . ILE A 1 288 ? 4.824 5.054 -4.640 1.00 88.00 288 ILE A O 1
ATOM 2326 N N . LEU A 1 289 ? 4.770 7.091 -5.576 1.00 87.88 289 LEU A N 1
ATOM 2327 C CA . LEU A 1 289 ? 3.328 7.082 -5.731 1.00 87.88 289 LEU A CA 1
ATOM 2328 C C . LEU A 1 289 ? 2.961 6.196 -6.924 1.00 87.88 289 LEU A C 1
ATOM 2330 O O . LEU A 1 289 ? 3.088 6.589 -8.074 1.00 87.88 289 LEU A O 1
ATOM 2334 N N . ILE A 1 290 ? 2.492 4.987 -6.636 1.00 91.94 290 ILE A N 1
ATOM 2335 C CA . ILE A 1 290 ? 1.903 4.068 -7.619 1.00 91.94 290 ILE A CA 1
ATOM 2336 C C . ILE A 1 290 ? 0.435 3.787 -7.275 1.00 91.94 290 ILE A C 1
ATOM 2338 O O . ILE A 1 290 ? 0.074 3.888 -6.088 1.00 91.94 290 ILE A O 1
ATOM 2342 N N . PRO A 1 291 ? -0.407 3.390 -8.253 1.00 89.56 291 PRO A N 1
ATOM 2343 C CA . PRO A 1 291 ? -1.751 2.898 -7.982 1.00 89.56 291 PRO A CA 1
ATOM 2344 C C . PRO A 1 291 ? -1.723 1.802 -6.922 1.00 89.56 291 PRO A C 1
ATOM 2346 O O . PRO A 1 291 ? -0.941 0.852 -6.984 1.00 89.56 291 PRO A O 1
ATOM 2349 N N . ARG A 1 292 ? -2.574 1.944 -5.907 1.00 83.12 292 ARG A N 1
ATOM 2350 C CA . ARG A 1 292 ? -2.624 0.980 -4.811 1.00 83.12 292 ARG A CA 1
ATOM 2351 C C . ARG A 1 292 ? -3.270 -0.312 -5.301 1.00 83.12 292 ARG A C 1
ATOM 2353 O O . ARG A 1 292 ? -4.451 -0.295 -5.636 1.00 83.12 292 ARG A O 1
ATOM 2360 N N . LEU A 1 293 ? -2.533 -1.419 -5.244 1.00 83.62 293 LEU A N 1
ATOM 2361 C CA . LEU A 1 293 ? -3.094 -2.766 -5.358 1.00 83.62 293 LEU A CA 1
ATOM 2362 C C . LEU A 1 293 ? -4.094 -2.982 -4.210 1.00 83.62 293 LEU A C 1
ATOM 2364 O O . LEU A 1 293 ? -3.736 -2.804 -3.042 1.00 83.62 293 LEU A O 1
ATOM 2368 N N . ARG A 1 294 ? -5.357 -3.298 -4.523 1.00 78.00 294 ARG A N 1
ATOM 2369 C CA . ARG A 1 294 ? -6.400 -3.483 -3.494 1.00 78.00 294 ARG A CA 1
ATOM 2370 C C . ARG A 1 294 ? -6.557 -4.924 -3.036 1.00 78.00 294 ARG A C 1
ATOM 2372 O O . ARG A 1 294 ? -6.875 -5.127 -1.870 1.00 78.00 294 ARG A O 1
ATOM 2379 N N . ARG A 1 295 ? -6.350 -5.896 -3.927 1.00 77.69 295 ARG A N 1
ATOM 2380 C CA . ARG A 1 295 ? -6.486 -7.330 -3.634 1.00 77.69 295 ARG A CA 1
ATOM 2381 C C . ARG A 1 295 ? -5.517 -8.177 -4.454 1.00 77.69 295 ARG A C 1
ATOM 2383 O O . ARG A 1 295 ? -4.761 -7.649 -5.274 1.00 77.69 295 ARG A O 1
ATOM 2390 N N . ALA A 1 296 ? -5.521 -9.480 -4.181 1.00 80.25 296 ALA A N 1
ATOM 2391 C CA . ALA A 1 296 ? -4.845 -10.456 -5.021 1.00 80.25 296 ALA A CA 1
ATOM 2392 C C . ALA A 1 296 ? -5.407 -10.413 -6.458 1.00 80.25 296 ALA A C 1
ATOM 2394 O O . ALA A 1 296 ? -6.571 -10.045 -6.636 1.00 80.25 296 ALA A O 1
ATOM 2395 N N . PRO A 1 297 ? -4.597 -10.745 -7.478 1.00 85.31 297 PRO A N 1
ATOM 2396 C CA . PRO A 1 297 ? -5.072 -10.808 -8.853 1.00 85.31 297 PRO A CA 1
ATOM 2397 C C . PRO A 1 297 ? -6.162 -11.871 -9.000 1.00 85.31 297 PRO A C 1
ATOM 2399 O O . PRO A 1 297 ? -6.042 -12.953 -8.426 1.00 85.31 297 PRO A O 1
ATOM 2402 N N . ILE A 1 298 ? -7.197 -11.560 -9.775 1.00 88.06 298 ILE A N 1
ATOM 2403 C CA . ILE A 1 298 ? -8.318 -12.466 -10.040 1.00 88.06 298 ILE A CA 1
ATOM 2404 C C . ILE A 1 298 ? -8.001 -13.231 -11.323 1.00 88.06 298 ILE A C 1
ATOM 2406 O O . ILE A 1 298 ? -7.793 -12.604 -12.357 1.00 88.06 298 ILE A O 1
ATOM 2410 N N . ALA A 1 299 ? -7.958 -14.559 -11.264 1.00 86.31 299 ALA A N 1
ATOM 2411 C CA . ALA A 1 299 ? -7.708 -15.424 -12.418 1.00 86.31 299 ALA A CA 1
ATOM 2412 C C . ALA A 1 299 ? -8.824 -16.480 -12.506 1.00 86.31 299 ALA A C 1
ATOM 2414 O O . ALA A 1 299 ? -8.723 -17.522 -11.848 1.00 86.31 299 ALA A O 1
ATOM 2415 N N . PRO A 1 300 ? -9.926 -16.199 -13.228 1.00 84.25 300 PRO A N 1
ATOM 2416 C CA . PRO A 1 300 ? -11.002 -17.168 -13.418 1.00 84.25 300 PRO A CA 1
ATOM 2417 C C . PRO A 1 300 ? -10.496 -18.416 -14.162 1.00 84.25 300 PRO A C 1
ATOM 2419 O O . PRO A 1 300 ? -9.628 -18.320 -15.023 1.00 84.25 300 PRO A O 1
ATOM 2422 N N . LEU A 1 301 ? -11.023 -19.600 -13.824 1.00 78.00 301 LEU A N 1
ATOM 2423 C CA . LEU A 1 301 ? -10.536 -20.878 -14.377 1.00 78.00 301 LEU A CA 1
ATOM 2424 C C . LEU A 1 301 ? -10.760 -21.020 -15.890 1.00 78.00 301 LEU A C 1
ATOM 2426 O O . LEU A 1 301 ? -9.954 -21.661 -16.558 1.00 78.00 301 LEU A O 1
ATOM 2430 N N . ASP A 1 302 ? -11.839 -20.433 -16.403 1.00 79.88 302 ASP A N 1
ATOM 2431 C CA . ASP A 1 302 ? -12.251 -20.517 -17.808 1.00 79.88 302 ASP A CA 1
ATOM 2432 C C . ASP A 1 302 ? -11.905 -19.235 -18.588 1.00 79.88 302 ASP A C 1
ATOM 2434 O O . ASP A 1 302 ? -12.566 -18.904 -19.572 1.00 79.88 302 ASP A O 1
ATOM 2438 N N . ASP A 1 303 ? -10.896 -18.490 -18.123 1.00 80.38 303 ASP A N 1
ATOM 2439 C CA . ASP A 1 303 ? -10.502 -17.205 -18.688 1.00 80.38 303 ASP A CA 1
ATOM 2440 C C . ASP A 1 303 ? -8.991 -17.139 -18.963 1.00 80.38 303 ASP A C 1
ATOM 2442 O O . ASP A 1 303 ? -8.144 -17.483 -18.133 1.00 80.38 303 ASP A O 1
ATOM 2446 N N . ASP A 1 304 ? -8.649 -16.645 -20.150 1.00 86.19 304 ASP A N 1
ATOM 2447 C CA . ASP A 1 304 ? -7.274 -16.422 -20.584 1.00 86.19 304 ASP A CA 1
ATOM 2448 C C . ASP A 1 304 ? -6.688 -15.125 -20.005 1.00 86.19 304 ASP A C 1
ATOM 2450 O O . ASP A 1 304 ? -5.603 -14.712 -20.415 1.00 86.19 304 ASP A O 1
ATOM 2454 N N . PHE A 1 305 ? -7.365 -14.465 -19.060 1.00 88.25 305 PHE A N 1
ATOM 2455 C CA . PHE A 1 305 ? -6.915 -13.222 -18.442 1.00 88.25 305 PHE A CA 1
ATOM 2456 C C . PHE A 1 305 ? -6.809 -13.292 -16.914 1.00 88.25 305 PHE A C 1
ATOM 2458 O O . PHE A 1 305 ? -7.498 -14.032 -16.215 1.00 88.25 305 PHE A O 1
ATOM 2465 N N . THR A 1 306 ? -5.890 -12.492 -16.378 1.00 90.19 306 THR A N 1
ATOM 2466 C CA . THR A 1 306 ? -5.802 -12.151 -14.959 1.00 90.19 306 THR A CA 1
ATOM 2467 C C . THR A 1 306 ? -6.144 -10.674 -14.777 1.00 90.19 306 THR A C 1
ATOM 2469 O O . THR A 1 306 ? -5.600 -9.818 -15.477 1.00 90.19 306 THR A O 1
ATOM 2472 N N . TYR A 1 307 ? -6.982 -10.358 -13.792 1.00 90.50 307 TYR A N 1
ATOM 2473 C CA . TYR A 1 307 ? -7.462 -9.009 -13.508 1.00 90.50 307 TYR A CA 1
ATOM 2474 C C . TYR A 1 307 ? -6.796 -8.405 -12.264 1.00 90.50 307 TYR A C 1
ATOM 2476 O O . TYR A 1 307 ? -6.772 -9.000 -11.183 1.00 90.50 307 TYR A O 1
ATOM 2484 N N . PHE A 1 308 ? -6.286 -7.180 -12.401 1.00 90.25 308 PHE A N 1
ATOM 2485 C CA . PHE A 1 308 ? -5.620 -6.410 -11.350 1.00 90.25 308 PHE A CA 1
ATOM 2486 C C . PHE A 1 308 ? -6.499 -5.268 -10.882 1.00 90.25 308 PHE A C 1
ATOM 2488 O O . PHE A 1 308 ? -6.713 -4.301 -11.608 1.00 90.25 308 PHE A O 1
ATOM 2495 N N . VAL A 1 309 ? -6.948 -5.353 -9.635 1.00 90.25 309 VAL A N 1
ATOM 2496 C CA . VAL A 1 309 ? -7.810 -4.349 -9.014 1.00 90.25 309 VAL A CA 1
ATOM 2497 C C . VAL A 1 309 ? -6.957 -3.292 -8.309 1.00 90.25 309 VAL A C 1
ATOM 2499 O O . VAL A 1 309 ? -6.251 -3.581 -7.334 1.00 90.25 309 VAL A O 1
ATOM 2502 N N . MET A 1 310 ? -7.014 -2.054 -8.799 1.00 90.44 310 MET A N 1
ATOM 2503 C CA . MET A 1 310 ? -6.138 -0.954 -8.391 1.00 90.44 310 MET A CA 1
ATOM 2504 C C . MET A 1 310 ? -6.925 0.320 -8.086 1.00 90.44 310 MET A C 1
ATOM 2506 O O . MET A 1 310 ? -7.976 0.575 -8.665 1.00 90.44 310 MET A O 1
ATOM 2510 N N . GLY A 1 311 ? -6.408 1.157 -7.187 1.00 88.00 311 GLY A N 1
ATOM 2511 C CA . GLY A 1 311 ? -6.982 2.483 -6.954 1.00 88.00 311 GLY A CA 1
ATOM 2512 C C . GLY A 1 311 ? -6.906 3.364 -8.205 1.00 88.00 311 GLY A C 1
ATOM 2513 O O . GLY A 1 311 ? -5.834 3.493 -8.794 1.00 88.00 311 GLY A O 1
ATOM 2514 N N . HIS A 1 312 ? -8.024 3.990 -8.573 1.00 88.56 312 HIS A N 1
ATOM 2515 C CA . HIS A 1 312 ? -8.077 5.013 -9.616 1.00 88.56 312 HIS A CA 1
ATOM 2516 C C . HIS A 1 312 ? -7.323 6.266 -9.159 1.00 88.56 312 HIS A C 1
ATOM 2518 O O . HIS A 1 312 ? -7.529 6.752 -8.041 1.00 88.56 312 HIS A O 1
ATOM 2524 N N . ILE A 1 313 ? -6.466 6.797 -10.030 1.00 88.38 313 ILE A N 1
ATOM 2525 C CA . ILE A 1 313 ? -5.782 8.070 -9.810 1.00 88.38 313 ILE A CA 1
ATOM 2526 C C . ILE A 1 313 ? -6.573 9.150 -10.537 1.00 88.38 313 ILE A C 1
ATOM 2528 O O . ILE A 1 313 ? -6.663 9.140 -11.759 1.00 88.38 313 ILE A O 1
ATOM 2532 N N . ASP A 1 314 ? -7.157 10.063 -9.768 1.00 85.94 314 ASP A N 1
ATOM 2533 C CA . ASP A 1 314 ? -7.861 11.230 -10.298 1.00 85.94 314 ASP A CA 1
ATOM 2534 C C . ASP A 1 314 ? -6.840 12.291 -10.730 1.00 85.94 314 ASP A C 1
ATOM 2536 O O . ASP A 1 314 ? -6.391 13.119 -9.929 1.00 85.94 314 ASP A O 1
ATOM 2540 N N . GLY A 1 315 ? -6.393 12.178 -11.978 1.00 87.81 315 GLY A N 1
ATOM 2541 C CA . GLY A 1 315 ? -5.331 12.990 -12.547 1.00 87.81 315 GLY A CA 1
ATOM 2542 C C . GLY A 1 315 ? -5.204 12.817 -14.054 1.00 87.81 315 GLY A C 1
ATOM 2543 O O . GLY A 1 315 ? -5.861 11.979 -14.667 1.00 87.81 315 GLY A O 1
ATOM 2544 N N . GLU A 1 316 ? -4.328 13.617 -14.646 1.00 89.94 316 GLU A N 1
ATOM 2545 C CA . GLU A 1 316 ? -4.056 13.615 -16.082 1.00 89.94 316 GLU A CA 1
ATOM 2546 C C . GLU A 1 316 ? -2.595 13.254 -16.342 1.00 89.94 316 GLU A C 1
ATOM 2548 O O . GLU A 1 316 ? -1.727 13.508 -15.504 1.00 89.94 316 GLU A O 1
ATOM 2553 N N . SER A 1 317 ? -2.304 12.685 -17.514 1.00 91.19 317 SER A N 1
ATOM 2554 C CA . SER A 1 317 ? -0.923 12.392 -17.886 1.00 91.19 317 SER A CA 1
ATOM 2555 C C . SER A 1 317 ? -0.083 13.665 -17.994 1.00 91.19 317 SER A C 1
ATOM 2557 O O . SER A 1 317 ? -0.567 14.740 -18.370 1.00 91.19 317 SER A O 1
ATOM 2559 N N . LEU A 1 318 ? 1.208 13.537 -17.699 1.00 91.12 318 LEU A N 1
ATOM 2560 C CA . LEU A 1 318 ? 2.177 14.614 -17.831 1.00 91.12 318 LEU A CA 1
ATOM 2561 C C . LEU A 1 318 ? 2.199 15.130 -19.271 1.00 91.12 318 LEU A C 1
ATOM 2563 O O . LEU A 1 318 ? 2.277 16.337 -19.468 1.00 91.12 318 LEU A O 1
ATOM 2567 N N . ALA A 1 319 ? 2.032 14.244 -20.258 1.00 87.00 319 ALA A N 1
ATOM 2568 C CA . ALA A 1 319 ? 1.921 14.604 -21.669 1.00 87.00 319 ALA A CA 1
ATOM 2569 C C . ALA A 1 319 ? 0.805 15.630 -21.935 1.00 87.00 319 ALA A C 1
ATOM 2571 O O . ALA A 1 319 ? 1.019 16.596 -22.662 1.00 87.00 319 ALA A O 1
ATOM 2572 N N . LYS A 1 320 ? -0.372 15.456 -21.317 1.00 86.94 320 LYS A N 1
ATOM 2573 C CA . LYS A 1 320 ? -1.504 16.387 -21.461 1.00 86.94 320 LYS A CA 1
ATOM 2574 C C . LYS A 1 320 ? -1.283 17.689 -20.697 1.00 86.94 320 LYS A C 1
ATOM 2576 O O . LYS A 1 320 ? -1.698 18.751 -21.152 1.00 86.94 320 LYS A O 1
ATOM 2581 N N . ARG A 1 321 ? -0.649 17.614 -19.525 1.00 90.19 321 ARG A N 1
ATOM 2582 C CA . ARG A 1 321 ? -0.541 18.759 -18.614 1.00 90.19 321 ARG A CA 1
ATOM 2583 C C . ARG A 1 321 ? 0.691 19.622 -18.809 1.00 90.19 321 ARG A C 1
ATOM 2585 O O . ARG A 1 321 ? 0.636 20.778 -18.393 1.00 90.19 321 ARG A O 1
ATOM 2592 N N . TRP A 1 322 ? 1.761 19.114 -19.419 1.00 90.19 322 TRP A N 1
ATOM 2593 C CA . TRP A 1 322 ? 3.083 19.748 -19.433 1.00 90.19 322 TRP A CA 1
ATOM 2594 C C . TRP A 1 322 ? 3.050 21.236 -19.792 1.00 90.19 322 TRP A C 1
ATOM 2596 O O . TRP A 1 322 ? 3.573 22.064 -19.041 1.00 90.19 322 TRP A O 1
ATOM 2606 N N . ASP A 1 323 ? 2.366 21.591 -20.881 1.00 88.75 323 ASP A N 1
ATOM 2607 C CA . ASP A 1 323 ? 2.289 22.965 -21.394 1.00 88.75 323 ASP A CA 1
ATOM 2608 C C . ASP A 1 323 ? 1.545 23.926 -20.452 1.00 88.75 323 ASP A C 1
ATOM 2610 O O . ASP A 1 323 ? 1.821 25.124 -20.455 1.00 88.75 323 ASP A O 1
ATOM 2614 N N . SER A 1 324 ? 0.658 23.404 -19.598 1.00 90.69 324 SER A N 1
ATOM 2615 C CA . SER A 1 324 ? -0.120 24.181 -18.619 1.00 90.69 324 SER A CA 1
ATOM 2616 C C . SER A 1 324 ? 0.589 24.406 -17.279 1.00 90.69 324 SER A C 1
ATOM 2618 O O . SER A 1 324 ? 0.123 25.205 -16.466 1.00 90.69 324 SER A O 1
ATOM 2620 N N . LEU A 1 325 ? 1.677 23.679 -17.007 1.00 92.69 325 LEU A N 1
ATOM 2621 C CA . LEU A 1 325 ? 2.391 23.758 -15.732 1.00 92.69 325 LEU A CA 1
ATOM 2622 C C . LEU A 1 325 ? 3.249 25.024 -15.652 1.00 92.69 325 LEU A C 1
ATOM 2624 O O . LEU A 1 325 ? 3.867 25.435 -16.635 1.00 92.69 325 LEU A O 1
ATOM 2628 N N . SER A 1 326 ? 3.343 25.599 -14.451 1.00 94.88 326 SER A N 1
ATOM 2629 C CA . SER A 1 326 ? 4.334 26.636 -14.162 1.00 94.88 326 SER A CA 1
ATOM 2630 C C . SER A 1 326 ? 5.750 26.053 -14.203 1.00 94.88 326 SER A C 1
ATOM 2632 O O . SER A 1 326 ? 5.952 24.850 -14.026 1.00 94.88 326 SER A O 1
ATOM 2634 N N . GLU A 1 327 ? 6.752 26.910 -14.398 1.00 93.69 327 GLU A N 1
ATOM 2635 C CA . GLU A 1 327 ? 8.160 26.494 -14.369 1.00 93.69 327 GLU A CA 1
ATOM 2636 C C . GLU A 1 327 ? 8.553 25.859 -13.027 1.00 93.69 327 GLU A C 1
ATOM 2638 O O . GLU A 1 327 ? 9.262 24.854 -13.007 1.00 93.69 327 GLU A O 1
ATOM 2643 N N . GLU A 1 328 ? 8.038 26.396 -11.917 1.00 94.75 328 GLU A N 1
ATOM 2644 C CA . GLU A 1 328 ? 8.241 25.842 -10.575 1.00 94.75 328 GLU A CA 1
ATOM 2645 C C . GLU A 1 328 ? 7.692 24.413 -10.478 1.00 94.75 328 GLU A C 1
ATOM 2647 O O . GLU A 1 328 ? 8.424 23.495 -10.118 1.00 94.75 328 GLU A O 1
ATOM 2652 N N . THR A 1 329 ? 6.448 24.184 -10.916 1.00 93.38 329 THR A N 1
ATOM 2653 C CA . THR A 1 329 ? 5.856 22.840 -10.890 1.00 93.38 329 THR A CA 1
ATOM 2654 C C . THR A 1 329 ? 6.572 21.875 -11.835 1.00 93.38 329 THR A C 1
ATOM 2656 O O . THR A 1 329 ? 6.765 20.716 -11.479 1.00 93.38 329 THR A O 1
ATOM 2659 N N . ARG A 1 330 ? 7.019 22.318 -13.018 1.00 94.81 330 ARG A N 1
ATOM 2660 C CA . ARG A 1 330 ? 7.832 21.473 -13.917 1.00 94.81 330 ARG A CA 1
ATOM 2661 C C . ARG A 1 330 ? 9.127 21.033 -13.239 1.00 94.81 330 ARG A C 1
ATOM 2663 O O . ARG A 1 330 ? 9.473 19.855 -13.294 1.00 94.81 330 ARG A O 1
ATOM 2670 N N . LYS A 1 331 ? 9.808 21.955 -12.554 1.00 94.88 331 LYS A N 1
ATOM 2671 C CA . LYS A 1 331 ? 11.025 21.659 -11.793 1.00 94.88 331 LYS A CA 1
ATOM 2672 C C . LYS A 1 331 ? 10.759 20.682 -10.646 1.00 94.88 331 LYS A C 1
ATOM 2674 O O . LYS A 1 331 ? 11.547 19.759 -10.445 1.00 94.88 331 LYS A O 1
ATOM 2679 N N . ASP A 1 332 ? 9.645 20.833 -9.937 1.00 93.94 332 ASP A N 1
ATOM 2680 C CA . ASP A 1 332 ? 9.243 19.902 -8.877 1.00 93.94 332 ASP A CA 1
ATOM 2681 C C . ASP A 1 332 ? 8.961 18.496 -9.415 1.00 93.94 332 ASP A C 1
ATOM 2683 O O . ASP A 1 332 ? 9.390 17.508 -8.813 1.00 93.94 332 ASP A O 1
ATOM 2687 N N . VAL A 1 333 ? 8.310 18.388 -10.579 1.00 95.06 333 VAL A N 1
ATOM 2688 C CA . VAL A 1 333 ? 8.104 17.103 -11.264 1.00 95.06 333 VAL A CA 1
ATOM 2689 C C . VAL A 1 333 ? 9.446 16.456 -11.606 1.00 95.06 333 VAL A C 1
ATOM 2691 O O . VAL A 1 333 ? 9.659 15.299 -11.255 1.00 95.06 333 VAL A O 1
ATOM 2694 N N . ILE A 1 334 ? 10.376 17.193 -12.220 1.00 95.81 334 ILE A N 1
ATOM 2695 C CA . ILE A 1 334 ? 11.708 16.677 -12.585 1.00 95.81 334 ILE A CA 1
ATOM 2696 C C . ILE A 1 334 ? 12.483 16.212 -11.343 1.00 95.81 334 ILE A C 1
ATOM 2698 O O . ILE A 1 334 ? 13.030 15.108 -11.323 1.00 95.81 334 ILE A O 1
ATOM 2702 N N . ASN A 1 335 ? 12.481 17.011 -10.272 1.00 94.38 335 ASN A N 1
ATOM 2703 C CA . ASN A 1 335 ? 13.114 16.641 -9.004 1.00 94.38 335 ASN A CA 1
ATOM 2704 C C . ASN A 1 335 ? 12.487 15.379 -8.397 1.00 94.38 335 ASN A C 1
ATOM 2706 O O . ASN A 1 335 ? 13.210 14.517 -7.897 1.00 94.38 335 ASN A O 1
ATOM 2710 N N . THR A 1 336 ? 11.161 15.251 -8.476 1.00 95.31 336 THR A N 1
ATOM 2711 C CA . THR A 1 336 ? 10.435 14.068 -7.999 1.00 95.31 336 THR A CA 1
ATOM 2712 C C . THR A 1 336 ? 10.800 12.830 -8.815 1.00 95.31 336 THR A C 1
ATOM 2714 O O . THR A 1 336 ? 11.067 11.780 -8.239 1.00 95.31 336 THR A O 1
ATOM 2717 N N . LEU A 1 337 ? 10.884 12.941 -10.144 1.00 96.75 337 LEU A N 1
ATOM 2718 C CA . LEU A 1 337 ? 11.302 11.836 -11.010 1.00 96.75 337 LEU A CA 1
ATOM 2719 C C . LEU A 1 337 ? 12.743 11.397 -10.718 1.00 96.75 337 LEU A C 1
ATOM 2721 O O . LEU A 1 337 ? 13.010 10.198 -10.652 1.00 96.75 337 LEU A O 1
ATOM 2725 N N . ARG A 1 338 ? 13.659 12.344 -10.475 1.00 96.00 338 ARG A N 1
ATOM 2726 C CA . ARG A 1 338 ? 15.043 12.037 -10.073 1.00 96.00 338 ARG A CA 1
ATOM 2727 C C . ARG A 1 338 ? 15.087 11.262 -8.759 1.00 96.00 338 ARG A C 1
ATOM 2729 O O . ARG A 1 338 ? 15.800 10.264 -8.653 1.00 96.00 338 ARG A O 1
ATOM 2736 N N . ASP A 1 339 ? 14.323 11.709 -7.766 1.00 95.88 339 ASP A N 1
ATOM 2737 C CA . ASP A 1 339 ? 14.201 11.005 -6.490 1.00 95.88 339 ASP A CA 1
ATOM 2738 C C . ASP A 1 339 ? 13.610 9.599 -6.684 1.00 95.88 339 ASP A C 1
ATOM 2740 O O . ASP A 1 339 ? 14.150 8.626 -6.162 1.00 95.88 339 ASP A O 1
ATOM 2744 N N . TYR A 1 340 ? 12.571 9.454 -7.509 1.00 97.56 340 TYR A N 1
ATOM 2745 C CA . TYR A 1 340 ? 11.952 8.159 -7.798 1.00 97.56 340 TYR A CA 1
ATOM 2746 C C . TYR A 1 340 ? 12.926 7.191 -8.467 1.00 97.56 340 TYR A C 1
ATOM 2748 O O . TYR A 1 340 ? 13.073 6.065 -7.999 1.00 97.56 340 TYR A O 1
ATOM 2756 N N . VAL A 1 341 ? 13.656 7.621 -9.497 1.00 96.88 341 VAL A N 1
ATOM 2757 C CA . VAL A 1 341 ? 14.685 6.792 -10.145 1.00 96.88 341 VAL A CA 1
ATOM 2758 C C . VAL A 1 341 ? 15.787 6.406 -9.153 1.00 96.88 341 VAL A C 1
ATOM 2760 O O . VAL A 1 341 ? 16.219 5.254 -9.135 1.00 96.88 341 VAL A O 1
ATOM 2763 N N . SER A 1 342 ? 16.213 7.327 -8.283 1.00 96.19 342 SER A N 1
ATOM 2764 C CA . SER A 1 342 ? 17.174 7.025 -7.214 1.00 96.19 342 SER A CA 1
ATOM 2765 C C . SER A 1 342 ? 16.647 5.954 -6.251 1.00 96.19 342 SER A C 1
ATOM 2767 O O . SER A 1 342 ? 17.369 5.013 -5.924 1.00 96.19 342 SER A O 1
ATOM 2769 N N . GLN A 1 343 ? 15.374 6.040 -5.849 1.00 96.19 343 GLN A N 1
ATOM 2770 C CA . GLN A 1 343 ? 14.726 5.034 -5.005 1.00 96.19 343 GLN A CA 1
ATOM 2771 C C . GLN A 1 343 ? 14.622 3.667 -5.697 1.00 96.19 343 GLN A C 1
ATOM 2773 O O . GLN A 1 343 ? 14.914 2.655 -5.062 1.00 96.19 343 GLN A O 1
ATOM 2778 N N . LEU A 1 344 ? 14.255 3.614 -6.986 1.00 97.44 344 LEU A N 1
ATOM 2779 C CA . LEU A 1 344 ? 14.203 2.355 -7.745 1.00 97.44 344 LEU A CA 1
ATOM 2780 C C . LEU A 1 344 ? 15.576 1.673 -7.776 1.00 97.44 344 LEU A C 1
ATOM 2782 O O . LEU A 1 344 ? 15.681 0.477 -7.513 1.00 97.44 344 LEU A O 1
ATOM 2786 N N . ARG A 1 345 ? 16.651 2.442 -7.984 1.00 95.62 345 ARG A N 1
ATOM 2787 C CA . ARG A 1 345 ? 18.026 1.917 -8.010 1.00 95.62 345 ARG A CA 1
ATOM 2788 C C . ARG A 1 345 ? 18.498 1.316 -6.681 1.00 95.62 345 ARG A C 1
ATOM 2790 O O . ARG A 1 345 ? 19.462 0.561 -6.682 1.00 95.62 345 ARG A O 1
ATOM 2797 N N . GLN A 1 346 ? 17.841 1.637 -5.566 1.00 95.00 346 GLN A N 1
ATOM 2798 C CA . GLN A 1 346 ? 18.172 1.114 -4.233 1.00 95.00 346 GLN A CA 1
ATOM 2799 C C . GLN A 1 346 ? 17.412 -0.169 -3.871 1.00 95.00 346 GLN A C 1
ATOM 2801 O O . GLN A 1 346 ? 17.684 -0.764 -2.826 1.00 95.00 346 GLN A O 1
ATOM 2806 N N . ILE A 1 347 ? 16.458 -0.606 -4.699 1.00 94.38 347 ILE A N 1
ATOM 2807 C CA . ILE A 1 347 ? 15.741 -1.864 -4.474 1.00 94.38 347 ILE A CA 1
ATOM 2808 C C . ILE A 1 347 ? 16.742 -3.031 -4.572 1.00 94.38 347 ILE A C 1
ATOM 2810 O O . ILE A 1 347 ? 17.478 -3.097 -5.559 1.00 94.38 347 ILE A O 1
ATOM 2814 N N . PRO A 1 348 ? 16.777 -3.965 -3.596 1.00 90.06 348 PRO A N 1
ATOM 2815 C CA . PRO A 1 348 ? 17.709 -5.090 -3.621 1.00 90.06 348 PRO A CA 1
ATOM 2816 C C . PRO A 1 348 ? 17.609 -5.914 -4.910 1.00 90.06 348 PRO A C 1
ATOM 2818 O O . PRO A 1 348 ? 16.527 -6.370 -5.283 1.00 90.06 348 PRO A O 1
ATOM 2821 N N . THR A 1 349 ? 18.753 -6.099 -5.567 1.00 85.94 349 THR A N 1
ATOM 2822 C CA . THR A 1 349 ? 18.882 -6.763 -6.869 1.00 85.94 349 THR A CA 1
ATOM 2823 C C . THR A 1 349 ? 18.491 -8.245 -6.828 1.00 85.94 349 THR A C 1
ATOM 2825 O O . THR A 1 349 ? 18.764 -8.949 -5.855 1.00 85.94 349 THR A O 1
ATOM 2828 N N . SER A 1 350 ? 17.888 -8.729 -7.919 1.00 80.25 350 SER A N 1
ATOM 2829 C CA . SER A 1 350 ? 17.603 -10.148 -8.187 1.00 80.25 350 SER A CA 1
ATOM 2830 C C . SER A 1 350 ? 18.254 -10.595 -9.512 1.00 80.25 350 SER A C 1
ATOM 2832 O O . SER A 1 350 ? 19.208 -9.976 -9.980 1.00 80.25 350 SER A O 1
ATOM 2834 N N . HIS A 1 351 ? 17.766 -11.675 -10.121 1.00 91.56 351 HIS A N 1
ATOM 2835 C CA . HIS A 1 351 ? 18.161 -12.106 -11.466 1.00 91.56 351 HIS A CA 1
ATOM 2836 C C . HIS A 1 351 ? 17.787 -11.051 -12.526 1.00 91.56 351 HIS A C 1
ATOM 2838 O O . HIS A 1 351 ? 16.824 -10.308 -12.313 1.00 91.56 351 HIS A O 1
ATOM 2844 N N . PRO A 1 352 ? 18.508 -10.973 -13.664 1.00 95.44 352 PRO A N 1
ATOM 2845 C CA . PRO A 1 352 ? 18.149 -10.056 -14.740 1.00 95.44 352 PRO A CA 1
ATOM 2846 C C . PRO A 1 352 ? 16.766 -10.359 -15.306 1.00 95.44 352 PRO A C 1
ATOM 2848 O O . PRO A 1 352 ? 16.366 -11.517 -15.446 1.00 95.44 352 PRO A O 1
ATOM 2851 N N . GLY A 1 353 ? 16.070 -9.302 -15.709 1.00 94.94 353 GLY A N 1
ATOM 2852 C CA . GLY A 1 353 ? 14.759 -9.416 -16.328 1.00 94.94 353 GLY A CA 1
ATOM 2853 C C . GLY A 1 353 ? 13.589 -9.111 -15.389 1.00 94.94 353 GLY A C 1
ATOM 2854 O O . GLY A 1 353 ? 13.771 -8.509 -14.323 1.00 94.94 353 GLY A O 1
ATOM 2855 N N . PRO A 1 354 ? 12.363 -9.484 -15.801 1.00 94.38 354 PRO A N 1
ATOM 2856 C CA . PRO A 1 354 ? 11.149 -9.203 -15.047 1.00 94.38 354 PRO A CA 1
ATOM 2857 C C . PRO A 1 354 ? 11.136 -9.884 -13.677 1.00 94.38 354 PRO A C 1
ATOM 2859 O O . PRO A 1 354 ? 11.645 -10.992 -13.508 1.00 94.38 354 PRO A O 1
ATOM 2862 N N . VAL A 1 355 ? 10.475 -9.252 -12.703 1.00 92.69 355 VAL A N 1
ATOM 2863 C CA . VAL A 1 355 ? 10.373 -9.789 -11.337 1.00 92.69 355 VAL A CA 1
ATOM 2864 C C . VAL A 1 355 ? 9.635 -11.128 -11.328 1.00 92.69 355 VAL A C 1
ATOM 2866 O O . VAL A 1 355 ? 8.539 -11.252 -11.880 1.00 92.69 355 VAL A O 1
ATOM 2869 N N . GLY A 1 356 ? 10.212 -12.112 -10.640 1.00 89.38 356 GLY A N 1
ATOM 2870 C CA . GLY A 1 356 ? 9.656 -13.449 -10.487 1.00 89.38 356 GLY A CA 1
ATOM 2871 C C . GLY A 1 356 ? 10.403 -14.274 -9.436 1.00 89.38 356 GLY A C 1
ATOM 2872 O O . GLY A 1 356 ? 11.480 -13.876 -8.998 1.00 89.38 356 GLY A O 1
ATOM 2873 N N . PRO A 1 357 ? 9.851 -15.433 -9.028 1.00 85.81 357 PRO A N 1
ATOM 2874 C CA . PRO A 1 357 ? 10.552 -16.384 -8.158 1.00 85.81 357 PRO A CA 1
ATOM 2875 C C . PRO A 1 357 ? 11.743 -17.067 -8.855 1.00 85.81 357 PRO A C 1
ATOM 2877 O O . PRO A 1 357 ? 12.592 -17.659 -8.198 1.00 85.81 357 PRO A O 1
ATOM 2880 N N . SER A 1 358 ? 11.789 -16.997 -10.184 1.00 90.25 358 SER A N 1
ATOM 2881 C CA . SER A 1 358 ? 12.846 -17.500 -11.056 1.00 90.25 358 SER A CA 1
ATOM 2882 C C . SER A 1 358 ? 13.017 -16.535 -12.236 1.00 90.25 358 SER A C 1
ATOM 2884 O O . SER A 1 358 ? 12.098 -15.747 -12.489 1.00 90.25 358 SER A O 1
ATOM 2886 N N . PRO A 1 359 ? 14.134 -16.608 -12.985 1.00 92.62 359 PRO A N 1
ATOM 2887 C CA . PRO A 1 359 ? 14.303 -15.874 -14.235 1.00 92.62 359 PRO A CA 1
ATOM 2888 C C . PRO A 1 359 ? 13.107 -16.015 -15.184 1.00 92.62 359 PRO A C 1
ATOM 2890 O O . PRO A 1 359 ? 12.573 -17.113 -15.364 1.00 92.62 359 PRO A O 1
ATOM 2893 N N . ARG A 1 360 ? 12.694 -14.896 -15.785 1.00 91.75 360 ARG A N 1
ATOM 2894 C CA . ARG A 1 360 ? 11.530 -14.778 -16.679 1.00 91.75 360 ARG A CA 1
ATOM 2895 C C . ARG A 1 360 ? 11.928 -14.185 -18.021 1.00 91.75 360 ARG A C 1
ATOM 2897 O O . ARG A 1 360 ? 12.976 -13.552 -18.141 1.00 91.75 360 ARG A O 1
ATOM 2904 N N . SER A 1 361 ? 11.103 -14.413 -19.039 1.00 91.19 361 SER A N 1
ATOM 2905 C CA . SER A 1 361 ? 11.413 -13.914 -20.381 1.00 91.19 361 SER A CA 1
ATOM 2906 C C . SER A 1 361 ? 11.198 -12.405 -20.462 1.00 91.19 361 SER A C 1
ATOM 2908 O O . SER A 1 361 ? 10.137 -11.898 -20.101 1.00 91.19 361 SER A O 1
ATOM 2910 N N . CYS A 1 362 ? 12.181 -11.689 -20.994 1.00 91.62 362 CYS A N 1
ATOM 2911 C CA . CYS A 1 362 ? 12.119 -10.256 -21.234 1.00 91.62 362 CYS A CA 1
ATOM 2912 C C . CYS A 1 362 ? 11.307 -9.937 -22.495 1.00 91.62 362 CYS A C 1
ATOM 2914 O O . CYS A 1 362 ? 11.375 -10.662 -23.487 1.00 91.62 362 CYS A O 1
ATOM 2916 N N . CYS A 1 363 ? 10.583 -8.822 -22.476 1.00 87.12 363 CYS A N 1
ATOM 2917 C CA . CYS A 1 363 ? 9.913 -8.240 -23.637 1.00 87.12 363 CYS A CA 1
ATOM 2918 C C . CYS A 1 363 ? 9.953 -6.706 -23.538 1.00 87.12 363 CYS A C 1
ATOM 2920 O O . CYS A 1 363 ? 10.431 -6.157 -22.543 1.00 87.12 363 CYS A O 1
ATOM 2922 N N . GLY A 1 364 ? 9.472 -6.026 -24.573 1.00 84.81 364 GLY A N 1
ATOM 2923 C CA . GLY A 1 364 ? 9.447 -4.571 -24.676 1.00 84.81 364 GLY A CA 1
ATOM 2924 C C . GLY A 1 364 ? 10.514 -4.022 -25.628 1.00 84.81 364 GLY A C 1
ATOM 2925 O O . GLY A 1 364 ? 11.238 -4.787 -26.277 1.00 84.81 364 GLY A O 1
ATOM 2926 N N . PRO A 1 365 ? 10.624 -2.690 -25.737 1.00 78.81 365 PRO A N 1
ATOM 2927 C CA . PRO A 1 365 ? 11.498 -2.029 -26.706 1.00 78.81 365 PRO A CA 1
ATOM 2928 C C . PRO A 1 365 ? 12.957 -2.492 -26.685 1.00 78.81 365 PRO A C 1
ATOM 2930 O O . PRO A 1 365 ? 13.557 -2.712 -27.736 1.00 78.81 365 PRO A O 1
ATOM 2933 N N . MET A 1 366 ? 13.495 -2.748 -25.490 1.00 89.25 366 MET A N 1
ATOM 2934 C CA . MET A 1 366 ? 14.879 -3.198 -25.293 1.00 89.25 366 MET A CA 1
ATOM 2935 C C . MET A 1 366 ? 15.139 -4.634 -25.784 1.00 89.25 366 MET A C 1
ATOM 2937 O O . MET A 1 366 ? 16.288 -5.070 -25.832 1.00 89.25 366 MET A O 1
ATOM 2941 N N . PHE A 1 367 ? 14.091 -5.378 -26.157 1.00 90.62 367 PHE A N 1
ATOM 2942 C CA . PHE A 1 367 ? 14.139 -6.803 -26.507 1.00 90.62 367 PHE A CA 1
ATOM 2943 C C . PHE A 1 367 ? 13.443 -7.140 -27.839 1.00 90.62 367 PHE A C 1
ATOM 2945 O O . PHE A 1 367 ? 13.190 -8.309 -28.123 1.00 90.62 367 PHE A O 1
ATOM 2952 N N . GLY A 1 368 ? 13.158 -6.142 -28.684 1.00 83.25 368 GLY A N 1
ATOM 2953 C CA . GLY A 1 368 ? 12.490 -6.366 -29.975 1.00 83.25 368 GLY A CA 1
ATOM 2954 C C . GLY A 1 368 ? 10.961 -6.428 -29.874 1.00 83.25 368 GLY A C 1
ATOM 2955 O O . GLY A 1 368 ? 10.305 -7.176 -30.606 1.00 83.25 368 GLY A O 1
ATOM 2956 N N . GLY A 1 369 ? 10.380 -5.650 -28.956 1.00 81.62 369 GLY A N 1
ATOM 2957 C CA . GLY A 1 369 ? 8.937 -5.476 -28.804 1.00 81.62 369 GLY A CA 1
ATOM 2958 C C . GLY A 1 369 ? 8.272 -6.668 -28.118 1.00 81.62 369 GLY A C 1
ATOM 2959 O O . GLY A 1 369 ? 8.689 -7.100 -27.048 1.00 81.62 369 GLY A O 1
ATOM 2960 N N . ARG A 1 370 ? 7.219 -7.222 -28.729 1.00 73.94 370 ARG A N 1
ATOM 2961 C CA . ARG A 1 370 ? 6.433 -8.329 -28.143 1.00 73.94 370 ARG A CA 1
ATOM 2962 C C . ARG A 1 370 ? 7.130 -9.688 -28.186 1.00 73.94 370 ARG A C 1
ATOM 2964 O O . ARG A 1 370 ? 6.611 -10.661 -27.645 1.00 73.94 370 ARG A O 1
ATOM 2971 N N . ARG A 1 371 ? 8.291 -9.782 -28.839 1.00 79.94 371 ARG A N 1
ATOM 2972 C CA . ARG A 1 371 ? 9.088 -11.008 -28.832 1.00 79.94 371 ARG A CA 1
ATOM 2973 C C . ARG A 1 371 ? 9.692 -11.213 -27.450 1.00 79.94 371 ARG A C 1
ATOM 2975 O O . ARG A 1 371 ? 10.293 -10.310 -26.879 1.00 79.94 371 ARG A O 1
ATOM 2982 N N . ARG A 1 372 ? 9.534 -12.429 -26.937 1.00 85.25 372 ARG A N 1
ATOM 2983 C CA . ARG A 1 372 ? 10.121 -12.849 -25.669 1.00 85.25 372 ARG A CA 1
ATOM 2984 C C . ARG A 1 372 ? 11.553 -13.321 -25.885 1.00 85.25 372 ARG A C 1
ATOM 2986 O O . ARG A 1 372 ? 11.795 -14.156 -26.757 1.00 85.25 372 ARG A O 1
ATOM 2993 N N . GLN A 1 373 ? 12.469 -12.783 -25.088 1.00 90.38 373 GLN A N 1
ATOM 2994 C CA . GLN A 1 373 ? 13.893 -13.115 -25.092 1.00 90.38 373 GLN A CA 1
ATOM 2995 C C . GLN A 1 373 ? 14.311 -13.621 -23.709 1.00 90.38 373 GLN A C 1
ATOM 2997 O O . GLN A 1 373 ? 13.756 -13.200 -22.694 1.00 90.38 373 GLN A O 1
ATOM 3002 N N . GLY A 1 374 ? 15.286 -14.524 -23.663 1.00 89.88 374 GLY A N 1
ATOM 3003 C CA . GLY A 1 374 ? 15.617 -15.244 -22.433 1.00 89.88 374 GLY A CA 1
ATOM 3004 C C . GLY A 1 374 ? 14.642 -16.406 -22.163 1.00 89.88 374 GLY A C 1
ATOM 3005 O O . GLY A 1 374 ? 14.133 -16.991 -23.126 1.00 89.88 374 GLY A O 1
ATOM 3006 N N . PRO A 1 375 ? 14.372 -16.767 -20.890 1.00 92.50 375 PRO A N 1
ATOM 3007 C CA . PRO A 1 375 ? 14.851 -16.124 -19.659 1.00 92.50 375 PRO A CA 1
ATOM 3008 C C . PRO A 1 375 ? 16.379 -16.158 -19.536 1.00 92.50 375 PRO A C 1
ATOM 3010 O O . PRO A 1 375 ? 17.017 -17.043 -20.093 1.00 92.50 375 PRO A O 1
ATOM 3013 N N . PHE A 1 376 ? 16.951 -15.197 -18.812 1.00 94.12 376 PHE A N 1
ATOM 3014 C CA . PHE A 1 376 ? 18.397 -15.109 -18.584 1.00 94.12 376 PHE A CA 1
ATOM 3015 C C . PHE A 1 376 ? 18.715 -15.530 -17.150 1.00 94.12 376 PHE A C 1
ATOM 3017 O O . PHE A 1 376 ? 18.219 -14.917 -16.206 1.00 94.12 376 PHE A O 1
ATOM 3024 N N . ALA A 1 377 ? 19.517 -16.577 -16.971 1.00 93.19 377 ALA A N 1
ATOM 3025 C CA . ALA A 1 377 ? 19.843 -17.109 -15.649 1.00 93.19 377 ALA A CA 1
ATOM 3026 C C . ALA A 1 377 ? 20.632 -16.103 -14.793 1.00 93.19 377 ALA A C 1
ATOM 3028 O O . ALA A 1 377 ? 20.418 -15.992 -13.581 1.00 93.19 377 ALA A O 1
ATOM 3029 N N . ASP A 1 378 ? 21.523 -15.354 -15.437 1.00 93.81 378 ASP A N 1
ATOM 3030 C CA . ASP A 1 378 ? 22.401 -14.371 -14.823 1.00 93.81 378 ASP A CA 1
ATOM 3031 C C . ASP A 1 378 ? 22.759 -13.244 -15.803 1.00 93.81 378 ASP A C 1
ATOM 3033 O O . ASP A 1 378 ? 22.364 -13.232 -16.975 1.00 93.81 378 ASP A O 1
ATOM 3037 N N . TYR A 1 379 ? 23.476 -12.244 -15.288 1.00 94.25 379 TYR A N 1
ATOM 3038 C CA . TYR A 1 379 ? 23.851 -11.067 -16.062 1.00 94.25 379 TYR A CA 1
ATOM 3039 C C . TYR A 1 379 ? 24.791 -11.420 -17.224 1.00 94.25 379 TYR A C 1
ATOM 3041 O O . TYR A 1 379 ? 24.675 -10.836 -18.295 1.00 94.25 379 TYR A O 1
ATOM 3049 N N . GLU A 1 380 ? 25.646 -12.434 -17.068 1.00 93.94 380 GLU A N 1
ATOM 3050 C CA . GLU A 1 380 ? 26.550 -12.881 -18.130 1.00 93.94 380 GLU A CA 1
ATOM 3051 C C . GLU A 1 380 ? 25.769 -13.431 -19.334 1.00 93.94 380 GLU A C 1
ATOM 3053 O O . GLU A 1 380 ? 26.161 -13.239 -20.489 1.00 93.94 380 GLU A O 1
ATOM 3058 N N . GLU A 1 381 ? 24.652 -14.122 -19.099 1.00 95.12 381 GLU A N 1
ATOM 3059 C CA . GLU A 1 381 ? 23.773 -14.586 -20.170 1.00 95.12 381 GLU A CA 1
ATOM 3060 C C . GLU A 1 381 ? 23.063 -13.430 -20.888 1.00 95.12 381 GLU A C 1
ATOM 3062 O O . GLU A 1 381 ? 22.989 -13.433 -22.121 1.00 95.12 381 GLU A O 1
ATOM 3067 N N . LEU A 1 382 ? 22.614 -12.411 -20.149 1.00 95.44 382 LEU A N 1
ATOM 3068 C CA . LEU A 1 382 ? 22.055 -11.190 -20.738 1.00 95.44 382 LEU A CA 1
ATOM 3069 C C . LEU A 1 382 ? 23.099 -10.462 -21.607 1.00 95.44 382 LEU A C 1
ATOM 3071 O O . LEU A 1 382 ? 22.803 -10.089 -22.745 1.00 95.44 382 LEU A O 1
ATOM 3075 N N . SER A 1 383 ? 24.333 -10.318 -21.120 1.00 95.19 383 SER A N 1
ATOM 3076 C CA . SER A 1 383 ? 25.440 -9.727 -21.882 1.00 95.19 383 SER A CA 1
ATOM 3077 C C . SER A 1 383 ? 25.760 -10.528 -23.137 1.00 95.19 383 SER A C 1
ATOM 3079 O O . SER A 1 383 ? 26.002 -9.969 -24.211 1.00 95.19 383 SER A O 1
ATOM 3081 N N . HIS A 1 384 ? 25.758 -11.857 -23.031 1.00 95.12 384 HIS A N 1
ATOM 3082 C CA . HIS A 1 384 ? 26.006 -12.737 -24.165 1.00 95.12 384 HIS A CA 1
ATOM 3083 C C . HIS A 1 384 ? 24.926 -12.599 -25.243 1.00 95.12 384 HIS A C 1
ATOM 3085 O O . HIS A 1 384 ? 25.256 -12.548 -26.431 1.00 95.12 384 HIS A O 1
ATOM 3091 N N . TYR A 1 385 ? 23.656 -12.493 -24.843 1.00 94.44 385 TYR A N 1
ATOM 3092 C CA . TYR A 1 385 ? 22.554 -12.218 -25.759 1.00 94.44 385 TYR A CA 1
ATOM 3093 C C . TYR A 1 385 ? 22.817 -10.951 -26.573 1.00 94.44 385 TYR A C 1
ATOM 3095 O O . TYR A 1 385 ? 22.893 -11.016 -27.799 1.00 94.44 385 TYR A O 1
ATOM 3103 N N . TYR A 1 386 ? 23.052 -9.820 -25.913 1.00 94.50 386 TYR A N 1
ATOM 3104 C CA . TYR A 1 386 ? 23.272 -8.549 -26.601 1.00 94.50 386 TYR A CA 1
ATOM 3105 C C . TYR A 1 386 ? 24.510 -8.552 -27.503 1.00 94.50 386 TYR A C 1
ATOM 3107 O O . TYR A 1 386 ? 24.451 -8.062 -28.630 1.00 94.50 386 TYR A O 1
ATOM 3115 N N . ASN A 1 387 ? 25.605 -9.180 -27.069 1.00 93.81 387 ASN A N 1
ATOM 3116 C CA . ASN A 1 387 ? 26.798 -9.343 -27.902 1.00 93.81 387 ASN A CA 1
ATOM 3117 C C . ASN A 1 387 ? 26.552 -10.255 -29.120 1.00 93.81 387 ASN A C 1
ATOM 3119 O O . ASN A 1 387 ? 27.131 -10.038 -30.185 1.00 93.81 387 ASN A O 1
ATOM 3123 N N . THR A 1 388 ? 25.667 -11.249 -28.998 1.00 92.12 388 THR A N 1
ATOM 3124 C CA . THR A 1 388 ? 25.228 -12.082 -30.129 1.00 92.12 388 THR A CA 1
ATOM 3125 C C . THR A 1 388 ? 24.401 -11.271 -31.123 1.00 92.12 388 THR A C 1
ATOM 3127 O O . THR A 1 388 ? 24.596 -11.399 -32.334 1.00 92.12 388 THR A O 1
ATOM 3130 N N . MET A 1 389 ? 23.511 -10.408 -30.627 1.00 91.88 389 MET A N 1
ATOM 3131 C CA . MET A 1 389 ? 22.709 -9.510 -31.461 1.00 91.88 389 MET A CA 1
ATOM 3132 C C . MET A 1 389 ? 23.588 -8.504 -32.203 1.00 91.88 389 MET A C 1
ATOM 3134 O O . MET A 1 389 ? 23.445 -8.363 -33.418 1.00 91.88 389 MET A O 1
ATOM 3138 N N . LEU A 1 390 ? 24.573 -7.912 -31.519 1.00 92.00 390 LEU A N 1
ATOM 3139 C CA . LEU A 1 390 ? 25.598 -7.071 -32.140 1.00 92.00 390 LEU A CA 1
ATOM 3140 C C . LEU A 1 390 ? 26.333 -7.828 -33.255 1.00 92.00 390 LEU A C 1
ATOM 3142 O O . LEU A 1 390 ? 26.358 -7.364 -34.389 1.00 92.00 390 LEU A O 1
ATOM 3146 N N . GLY A 1 391 ? 26.827 -9.042 -32.988 1.00 90.50 391 GLY A N 1
ATOM 3147 C CA . GLY A 1 391 ? 27.498 -9.858 -34.008 1.00 90.50 391 GLY A CA 1
ATOM 3148 C C . GLY A 1 391 ? 26.600 -10.248 -35.192 1.00 90.50 391 GLY A C 1
ATOM 3149 O O . GLY A 1 391 ? 27.088 -10.468 -36.303 1.00 90.50 391 GLY A O 1
ATOM 3150 N N . CYS A 1 392 ? 25.281 -10.328 -34.995 1.00 89.06 392 CYS A N 1
ATOM 3151 C CA . CYS A 1 392 ? 24.325 -10.474 -36.094 1.00 89.06 392 CYS A CA 1
ATOM 3152 C C . CYS A 1 392 ? 24.141 -9.165 -36.871 1.00 89.06 392 CYS A C 1
ATOM 3154 O O . CYS A 1 392 ? 24.010 -9.216 -38.093 1.00 89.06 392 CYS A O 1
ATOM 3156 N N . ALA A 1 393 ? 24.157 -8.016 -36.192 1.00 88.50 393 ALA A N 1
ATOM 3157 C CA . ALA A 1 393 ? 24.010 -6.695 -36.801 1.00 88.50 393 ALA A CA 1
ATOM 3158 C C . ALA A 1 393 ? 25.198 -6.383 -37.710 1.00 88.50 393 ALA A C 1
ATOM 3160 O O . ALA A 1 393 ? 25.000 -5.987 -38.856 1.00 88.50 393 ALA A O 1
ATOM 3161 N N . THR A 1 394 ? 26.415 -6.698 -37.261 1.00 89.56 394 THR A N 1
ATOM 3162 C CA . THR A 1 394 ? 27.662 -6.514 -38.015 1.00 89.56 394 THR A CA 1
ATOM 3163 C C . THR A 1 394 ? 27.656 -7.205 -39.385 1.00 89.56 394 THR A C 1
ATOM 3165 O O . THR A 1 394 ? 28.258 -6.712 -40.334 1.00 89.56 394 THR A O 1
ATOM 3168 N N . LYS A 1 395 ? 26.919 -8.318 -39.545 1.00 86.62 395 LYS A N 1
ATOM 3169 C CA . LYS A 1 395 ? 26.783 -9.013 -40.844 1.00 86.62 395 LYS A CA 1
ATOM 3170 C C . LYS A 1 395 ? 26.039 -8.187 -41.894 1.00 86.62 395 LYS A C 1
ATOM 3172 O O . LYS A 1 395 ? 26.237 -8.410 -43.085 1.00 86.62 395 LYS A O 1
ATOM 3177 N N . HIS A 1 396 ? 25.165 -7.285 -41.453 1.00 83.88 396 HIS A N 1
ATOM 3178 C CA . HIS A 1 396 ? 24.343 -6.428 -42.312 1.00 83.88 396 HIS A CA 1
ATOM 3179 C C . HIS A 1 396 ? 24.813 -4.969 -42.298 1.00 83.88 396 HIS A C 1
ATOM 3181 O O . HIS A 1 396 ? 24.552 -4.241 -43.251 1.00 83.88 396 HIS A O 1
ATOM 3187 N N . ILE A 1 397 ? 25.519 -4.557 -41.240 1.00 85.38 397 ILE A N 1
ATOM 3188 C CA . ILE A 1 397 ? 26.044 -3.206 -41.015 1.00 85.38 397 ILE A CA 1
ATOM 3189 C C . ILE A 1 397 ? 27.534 -3.330 -40.635 1.00 85.38 397 ILE A C 1
ATOM 3191 O O . ILE A 1 397 ? 27.866 -3.349 -39.447 1.00 85.38 397 ILE A O 1
ATOM 3195 N N . PRO A 1 398 ? 28.454 -3.441 -41.616 1.00 84.00 398 PRO A N 1
ATOM 3196 C CA . PRO A 1 398 ? 29.883 -3.653 -41.352 1.00 84.00 398 PRO A CA 1
ATOM 3197 C C . PRO A 1 398 ? 30.541 -2.552 -40.509 1.00 84.00 398 PRO A C 1
ATOM 3199 O O . PRO A 1 398 ? 31.552 -2.791 -39.864 1.00 84.00 398 PRO A O 1
ATOM 3202 N N . GLN A 1 399 ? 29.955 -1.350 -40.469 1.00 85.88 399 GLN A N 1
ATOM 3203 C CA . GLN A 1 399 ? 30.424 -0.244 -39.627 1.00 85.88 399 GLN A CA 1
ATOM 3204 C C . GLN A 1 399 ? 30.377 -0.573 -38.124 1.00 85.88 399 GLN A C 1
ATOM 3206 O O . GLN A 1 399 ? 31.040 0.101 -37.343 1.00 85.88 399 GLN A O 1
ATOM 3211 N N . LEU A 1 400 ? 29.625 -1.607 -37.727 1.00 87.38 400 LEU A N 1
ATOM 3212 C CA . LEU A 1 400 ? 29.529 -2.070 -36.343 1.00 87.38 400 LEU A CA 1
ATOM 3213 C C . LEU A 1 400 ? 30.629 -3.072 -35.946 1.00 87.38 400 LEU A C 1
ATOM 3215 O O . LEU A 1 400 ? 30.577 -3.609 -34.842 1.00 87.38 400 LEU A O 1
ATOM 3219 N N . GLU A 1 401 ? 31.601 -3.383 -36.818 1.00 85.00 401 GLU A N 1
ATOM 3220 C CA . GLU A 1 401 ? 32.712 -4.299 -36.481 1.00 85.00 401 GLU A CA 1
ATOM 3221 C C . GLU A 1 401 ? 33.537 -3.799 -35.286 1.00 85.00 401 GLU A C 1
ATOM 3223 O O . GLU A 1 401 ? 33.921 -4.598 -34.431 1.00 85.00 401 GLU A O 1
ATOM 3228 N N . ASP A 1 402 ? 33.738 -2.482 -35.195 1.00 86.75 402 ASP A N 1
ATOM 3229 C CA . ASP A 1 402 ? 34.511 -1.827 -34.133 1.00 86.75 402 ASP A CA 1
ATOM 3230 C C . ASP A 1 402 ? 33.638 -1.313 -32.970 1.00 86.75 402 ASP A C 1
ATOM 3232 O O . ASP A 1 402 ? 34.137 -0.650 -32.054 1.00 86.75 402 ASP A O 1
ATOM 3236 N N . SER A 1 403 ? 32.329 -1.596 -32.978 1.00 88.19 403 SER A N 1
ATOM 3237 C CA . SER A 1 403 ? 31.425 -1.179 -31.903 1.00 88.19 403 SER A CA 1
ATOM 3238 C C . SER A 1 403 ? 31.826 -1.803 -30.567 1.00 88.19 403 SER A C 1
ATOM 3240 O O . SER A 1 403 ? 32.209 -2.974 -30.476 1.00 88.19 403 SER A O 1
ATOM 3242 N N . LYS A 1 404 ? 31.677 -1.027 -29.488 1.00 89.19 404 LYS A N 1
ATOM 3243 C CA . LYS A 1 404 ? 31.859 -1.545 -28.130 1.00 89.19 404 LYS A CA 1
ATOM 3244 C C . LYS A 1 404 ? 30.899 -2.711 -27.882 1.00 89.19 404 LYS A C 1
ATOM 3246 O O . LYS A 1 404 ? 29.759 -2.718 -28.348 1.00 89.19 404 LYS A O 1
ATOM 3251 N N . LYS A 1 405 ? 31.375 -3.700 -27.128 1.00 91.69 405 LYS A N 1
ATOM 3252 C CA . LYS A 1 405 ? 30.526 -4.770 -26.599 1.00 91.69 405 LYS A CA 1
ATOM 3253 C C . LYS A 1 405 ? 29.532 -4.205 -25.588 1.00 91.69 405 LYS A C 1
ATOM 3255 O O . LYS A 1 405 ? 29.729 -3.108 -25.071 1.00 91.69 405 LYS A O 1
ATOM 3260 N N . PHE A 1 406 ? 28.494 -4.984 -25.310 1.00 92.94 406 PHE A N 1
ATOM 3261 C CA . PHE A 1 406 ? 27.525 -4.677 -24.267 1.00 92.94 406 PHE A CA 1
ATOM 3262 C C . PHE A 1 406 ? 28.229 -4.403 -22.929 1.00 92.94 406 PHE A C 1
ATOM 3264 O O . PHE A 1 406 ? 29.064 -5.206 -22.509 1.00 92.94 406 PHE A O 1
ATOM 3271 N N . ASP A 1 407 ? 27.897 -3.277 -22.294 1.00 89.06 407 ASP A N 1
ATOM 3272 C CA . ASP A 1 407 ? 28.461 -2.876 -21.005 1.00 89.06 407 ASP A CA 1
ATOM 3273 C C . ASP A 1 407 ? 27.692 -3.521 -19.847 1.00 89.06 407 ASP A C 1
ATOM 3275 O O . ASP A 1 407 ? 26.545 -3.165 -19.560 1.00 89.06 407 ASP A O 1
ATOM 3279 N N . ASP A 1 408 ? 28.360 -4.458 -19.179 1.00 89.62 408 ASP A N 1
ATOM 3280 C CA . ASP A 1 408 ? 27.909 -5.158 -17.978 1.00 89.62 408 ASP A CA 1
ATOM 3281 C C . ASP A 1 408 ? 28.780 -4.871 -16.745 1.00 89.62 408 ASP A C 1
ATOM 3283 O O . ASP A 1 408 ? 28.736 -5.598 -15.751 1.00 89.62 408 ASP A O 1
ATOM 3287 N N . SER A 1 409 ? 29.558 -3.784 -16.780 1.00 89.12 409 SER A N 1
ATOM 3288 C CA . SER A 1 409 ? 30.494 -3.422 -15.709 1.00 89.12 409 SER A CA 1
ATOM 3289 C C . SER A 1 409 ? 29.816 -2.908 -14.432 1.00 89.12 409 SER A C 1
ATOM 3291 O O . SER A 1 409 ? 30.379 -3.024 -13.339 1.00 89.12 409 SER A O 1
ATOM 3293 N N . ALA A 1 410 ? 28.609 -2.349 -14.553 1.00 91.44 410 ALA A N 1
ATOM 3294 C CA . ALA A 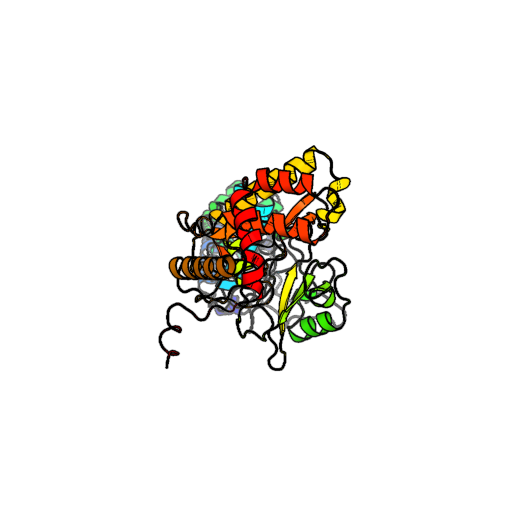1 410 ? 27.814 -1.824 -13.445 1.00 91.44 410 ALA A CA 1
ATOM 3295 C C . ALA A 1 410 ? 26.709 -2.809 -13.025 1.00 91.44 410 ALA A C 1
ATOM 3297 O O . ALA A 1 410 ? 26.121 -3.459 -13.891 1.00 91.44 410 ALA A O 1
ATOM 3298 N N . PRO A 1 411 ? 26.374 -2.904 -11.722 1.00 93.75 411 PRO A N 1
ATOM 3299 C CA . PRO A 1 411 ? 25.366 -3.840 -11.234 1.00 93.75 411 PRO A CA 1
ATOM 3300 C C . PRO A 1 411 ? 23.979 -3.563 -11.822 1.00 93.75 411 PRO A C 1
ATOM 3302 O O . PRO A 1 411 ? 23.622 -2.423 -12.127 1.00 93.75 411 PRO A O 1
ATOM 3305 N N . LEU A 1 412 ? 23.170 -4.621 -11.911 1.00 96.50 412 LEU A N 1
ATOM 3306 C CA . LEU A 1 412 ? 21.759 -4.505 -12.262 1.00 96.50 412 LEU A CA 1
ATOM 3307 C C . LEU A 1 412 ? 21.010 -3.709 -11.190 1.00 96.50 412 LEU A C 1
ATOM 3309 O O . LEU A 1 412 ? 21.146 -3.965 -9.989 1.00 96.50 412 LEU A O 1
ATOM 3313 N N . VAL A 1 413 ? 20.163 -2.797 -11.646 1.00 96.75 413 VAL A N 1
ATOM 3314 C CA . VAL A 1 413 ? 19.271 -1.984 -10.820 1.00 96.75 413 VAL A CA 1
ATOM 3315 C C . VAL A 1 413 ? 17.829 -2.218 -11.243 1.00 96.75 413 VAL A C 1
ATOM 3317 O O . VAL A 1 413 ? 17.565 -2.704 -12.343 1.00 96.75 413 VAL A O 1
ATOM 3320 N N . PHE A 1 414 ? 16.879 -1.892 -10.371 1.00 97.94 414 PHE A N 1
ATOM 3321 C CA . PHE A 1 414 ? 15.475 -1.975 -10.741 1.00 97.94 414 PHE A CA 1
ATOM 3322 C C . PHE A 1 414 ? 15.096 -0.807 -11.665 1.00 97.94 414 PHE A C 1
ATOM 3324 O O . PHE A 1 414 ? 15.257 0.358 -11.300 1.00 97.94 414 PHE A O 1
ATOM 3331 N N . CYS A 1 415 ? 14.590 -1.129 -12.852 1.00 96.50 415 CYS A N 1
ATOM 3332 C CA . CYS A 1 415 ? 14.143 -0.187 -13.875 1.00 96.50 415 CYS A CA 1
ATOM 3333 C C . CYS A 1 415 ? 12.633 -0.337 -14.104 1.00 96.50 415 CYS A C 1
ATOM 3335 O O . CYS A 1 415 ? 12.092 -1.441 -14.035 1.00 96.50 415 CYS A O 1
ATOM 3337 N N . HIS A 1 416 ? 11.961 0.773 -14.398 1.00 95.81 416 HIS A N 1
ATOM 3338 C CA . HIS A 1 416 ? 10.592 0.829 -14.895 1.00 95.81 416 HIS A CA 1
ATOM 3339 C C . HIS A 1 416 ? 10.519 0.439 -16.382 1.00 95.81 416 HIS A C 1
ATOM 3341 O O . HIS A 1 416 ? 9.586 -0.258 -16.779 1.00 95.81 416 HIS A O 1
ATOM 3347 N N . ASN A 1 417 ? 11.503 0.857 -17.194 1.00 93.00 417 ASN A N 1
ATOM 3348 C CA . ASN A 1 417 ? 11.631 0.574 -18.641 1.00 93.00 417 ASN A CA 1
ATOM 3349 C C . ASN A 1 417 ? 10.452 1.016 -19.532 1.00 93.00 417 ASN A C 1
ATOM 3351 O O . ASN A 1 417 ? 10.335 0.606 -20.687 1.00 93.00 417 ASN A O 1
ATOM 3355 N N . ASN A 1 418 ? 9.556 1.834 -18.993 1.00 89.88 418 ASN A N 1
ATOM 3356 C CA . ASN A 1 418 ? 8.400 2.390 -19.703 1.00 89.88 418 ASN A CA 1
ATOM 3357 C C . ASN A 1 418 ? 8.022 3.788 -19.174 1.00 89.88 418 ASN A C 1
ATOM 3359 O O . ASN A 1 418 ? 6.855 4.188 -19.181 1.00 89.88 418 ASN A O 1
ATOM 3363 N N . LEU A 1 419 ? 8.991 4.502 -18.585 1.00 91.94 419 LEU A N 1
ATOM 3364 C CA . LEU A 1 419 ? 8.755 5.752 -17.860 1.00 91.94 419 LEU A CA 1
ATOM 3365 C C . LEU A 1 419 ? 8.596 6.919 -18.846 1.00 91.94 419 LEU A C 1
ATOM 3367 O O . LEU A 1 419 ? 9.506 7.707 -19.063 1.00 91.94 419 LEU A O 1
ATOM 3371 N N . SER A 1 420 ? 7.429 7.011 -19.477 1.00 88.38 420 SER A N 1
ATOM 3372 C CA . SER A 1 420 ? 7.100 8.063 -20.448 1.00 88.38 420 SER A CA 1
ATOM 3373 C C . SER A 1 420 ? 6.146 9.103 -19.860 1.00 88.38 420 SER A C 1
ATOM 3375 O O . SER A 1 420 ? 5.500 8.860 -18.840 1.00 88.38 420 SER A O 1
ATOM 3377 N N . THR A 1 421 ? 5.996 10.246 -20.528 1.00 89.25 421 THR A N 1
ATOM 3378 C CA . THR A 1 421 ? 5.049 11.306 -20.136 1.00 89.25 421 THR A CA 1
ATOM 3379 C C . THR A 1 421 ? 3.588 10.841 -20.077 1.00 89.25 421 THR A C 1
ATOM 3381 O O . THR A 1 421 ? 2.782 11.472 -19.396 1.00 89.25 421 THR A O 1
ATOM 3384 N N . ASP A 1 422 ? 3.237 9.732 -20.732 1.00 86.56 422 ASP A N 1
ATOM 3385 C CA . ASP A 1 422 ? 1.901 9.127 -20.653 1.00 86.56 422 ASP A CA 1
ATOM 3386 C C . ASP A 1 422 ? 1.719 8.224 -19.425 1.00 86.56 422 ASP A C 1
ATOM 3388 O O . ASP A 1 422 ? 0.608 8.066 -18.924 1.00 86.56 422 ASP A O 1
ATOM 3392 N N . HIS A 1 423 ? 2.815 7.661 -18.913 1.00 91.19 423 HIS A N 1
ATOM 3393 C CA . HIS A 1 423 ? 2.840 6.796 -17.730 1.00 91.19 423 HIS A CA 1
ATOM 3394 C C . HIS A 1 423 ? 3.143 7.559 -16.431 1.00 91.19 423 HIS A C 1
ATOM 3396 O O . HIS A 1 423 ? 3.201 6.970 -15.348 1.00 91.19 423 HIS A O 1
ATOM 3402 N N . ILE A 1 424 ? 3.307 8.878 -16.532 1.00 93.81 424 ILE A N 1
ATOM 3403 C CA . ILE A 1 424 ? 3.427 9.795 -15.404 1.00 93.81 424 ILE A CA 1
ATOM 3404 C C . ILE A 1 424 ? 2.111 10.556 -15.293 1.00 93.81 424 ILE A C 1
ATOM 3406 O O . ILE A 1 424 ? 1.751 11.289 -16.208 1.00 93.81 424 ILE A O 1
ATOM 3410 N N . LEU A 1 425 ? 1.395 10.403 -14.182 1.00 93.50 425 LEU A N 1
ATOM 3411 C CA . LEU A 1 425 ? 0.142 11.110 -13.922 1.00 93.50 425 LEU A CA 1
ATOM 3412 C C . LEU A 1 425 ? 0.359 12.211 -12.883 1.00 93.50 425 LEU A C 1
ATOM 3414 O O . LEU A 1 425 ? 1.049 12.002 -11.886 1.00 93.50 425 LEU A O 1
ATOM 3418 N N . LEU A 1 426 ? -0.266 13.365 -13.093 1.00 92.19 426 LEU A N 1
ATOM 3419 C CA . LEU A 1 426 ? -0.366 14.431 -12.103 1.00 92.19 426 LEU A CA 1
ATOM 3420 C C . LEU A 1 426 ? -1.782 14.460 -11.546 1.00 92.19 426 LEU A C 1
ATOM 3422 O O . LEU A 1 426 ? -2.737 14.684 -12.293 1.00 92.19 426 LEU A O 1
ATOM 3426 N N . ASP A 1 427 ? -1.918 14.249 -10.238 1.00 88.00 427 ASP A N 1
ATOM 3427 C CA . ASP A 1 427 ? -3.214 14.423 -9.583 1.00 88.00 427 ASP A CA 1
ATOM 3428 C C . ASP A 1 427 ? -3.571 15.908 -9.401 1.00 88.00 427 ASP A C 1
ATOM 3430 O O . ASP A 1 427 ? -2.802 16.812 -9.738 1.00 88.00 427 ASP A O 1
ATOM 3434 N N . LYS A 1 428 ? -4.761 16.175 -8.857 1.00 84.88 428 LYS A N 1
ATOM 3435 C CA . LYS A 1 428 ? -5.248 17.540 -8.586 1.00 84.88 428 LYS A CA 1
ATOM 3436 C C . LYS A 1 428 ? -4.319 18.401 -7.714 1.00 84.88 428 LYS A C 1
ATOM 3438 O O . LYS A 1 428 ? -4.417 19.623 -7.756 1.00 84.88 428 LYS A O 1
ATOM 3443 N N . ASP A 1 429 ? -3.451 17.769 -6.923 1.00 84.00 429 ASP A N 1
ATOM 3444 C CA . ASP A 1 429 ? -2.479 18.425 -6.046 1.00 84.00 429 ASP A CA 1
ATOM 3445 C C . ASP A 1 429 ? -1.082 18.479 -6.714 1.00 84.00 429 ASP A C 1
ATOM 3447 O O . ASP A 1 429 ? -0.085 18.754 -6.051 1.00 84.00 429 ASP A O 1
ATOM 3451 N N . ASN A 1 430 ? -1.002 18.192 -8.023 1.00 87.00 430 ASN A N 1
ATOM 3452 C CA . ASN A 1 430 ? 0.211 18.050 -8.835 1.00 87.00 430 ASN A CA 1
ATOM 3453 C C . ASN A 1 430 ? 1.206 16.997 -8.316 1.00 87.00 430 ASN A C 1
ATOM 3455 O O . ASN A 1 430 ? 2.401 17.075 -8.606 1.00 87.00 430 ASN A O 1
ATOM 3459 N N . ARG A 1 431 ? 0.746 15.990 -7.565 1.00 89.12 431 ARG A N 1
ATOM 3460 C CA . ARG A 1 431 ? 1.631 14.899 -7.140 1.00 89.12 431 ARG A CA 1
ATOM 3461 C C . ARG A 1 431 ? 1.889 13.951 -8.303 1.00 89.12 431 ARG A C 1
ATOM 3463 O O . ARG A 1 431 ? 0.968 13.629 -9.050 1.00 89.12 431 ARG A O 1
ATOM 3470 N N . VAL A 1 432 ? 3.131 13.485 -8.409 1.00 94.69 432 VAL A N 1
ATOM 3471 C CA . VAL A 1 432 ? 3.616 12.631 -9.500 1.00 94.69 432 VAL A CA 1
ATOM 3472 C C . VAL A 1 432 ? 3.326 11.166 -9.192 1.00 94.69 432 VAL A C 1
ATOM 3474 O O . VAL A 1 432 ? 3.914 10.618 -8.268 1.00 94.69 432 VAL A O 1
ATOM 3477 N N . TRP A 1 433 ? 2.452 10.526 -9.965 1.00 95.44 433 TRP A N 1
ATOM 3478 C CA . TRP A 1 433 ? 2.137 9.099 -9.872 1.00 95.44 433 TRP A CA 1
ATOM 3479 C C . TRP A 1 433 ? 2.707 8.332 -11.066 1.00 95.44 433 TRP A C 1
ATOM 3481 O O . TRP A 1 433 ? 2.620 8.802 -12.196 1.00 95.44 433 TRP A O 1
ATOM 3491 N N . ILE A 1 434 ? 3.246 7.136 -10.826 1.00 96.25 434 ILE A N 1
ATOM 3492 C CA . ILE A 1 434 ? 3.846 6.275 -11.854 1.00 96.25 434 ILE A CA 1
ATOM 3493 C C . ILE A 1 434 ? 2.965 5.045 -12.106 1.00 96.25 434 ILE A C 1
ATOM 3495 O O . ILE A 1 434 ? 2.656 4.277 -11.184 1.00 96.25 434 ILE A O 1
ATOM 3499 N N . VAL A 1 435 ? 2.582 4.843 -13.366 1.00 93.12 435 VAL A N 1
ATOM 3500 C CA . VAL A 1 435 ? 1.818 3.687 -13.874 1.00 93.12 435 VAL A CA 1
ATOM 3501 C C . VAL A 1 435 ? 2.607 2.972 -14.983 1.00 93.12 435 VAL A C 1
ATOM 3503 O O . VAL A 1 435 ? 3.670 3.442 -15.349 1.00 93.12 435 VAL A O 1
ATOM 3506 N N . GLY A 1 436 ? 2.117 1.855 -15.538 1.00 90.06 436 GLY A N 1
ATOM 3507 C CA . GLY A 1 436 ? 2.786 1.202 -16.683 1.00 90.06 436 GLY A CA 1
ATOM 3508 C C . GLY A 1 436 ? 3.986 0.310 -16.326 1.00 90.06 436 GLY A C 1
ATOM 3509 O O . GLY A 1 436 ? 4.986 0.285 -17.035 1.00 90.06 436 GLY A O 1
ATOM 3510 N N . TRP A 1 437 ? 3.886 -0.464 -15.240 1.00 93.25 437 TRP A N 1
ATOM 3511 C CA . TRP A 1 437 ? 4.961 -1.324 -14.706 1.00 93.25 437 TRP A CA 1
ATOM 3512 C C . TRP A 1 437 ? 5.163 -2.659 -15.459 1.00 93.25 437 TRP A C 1
ATOM 3514 O O . TRP A 1 437 ? 5.694 -3.618 -14.902 1.00 93.25 437 TRP A O 1
ATOM 3524 N N . ASN A 1 438 ? 4.689 -2.775 -16.699 1.00 87.88 438 ASN A N 1
ATOM 3525 C CA . ASN A 1 438 ? 4.659 -4.027 -17.467 1.00 87.88 438 ASN A CA 1
ATOM 3526 C C . ASN A 1 438 ? 6.043 -4.498 -17.950 1.00 87.88 438 ASN A C 1
ATOM 3528 O O . ASN A 1 438 ? 6.235 -5.697 -18.145 1.00 87.88 438 ASN A O 1
ATOM 3532 N N . PHE A 1 439 ? 7.001 -3.579 -18.103 1.00 91.06 439 PHE A N 1
ATOM 3533 C CA . PHE A 1 439 ? 8.380 -3.881 -18.519 1.00 91.06 439 PHE A CA 1
ATOM 3534 C C . PHE A 1 439 ? 9.404 -3.744 -17.382 1.00 91.06 439 PHE A C 1
ATOM 3536 O O . PHE A 1 439 ? 10.614 -3.810 -17.616 1.00 91.06 439 PHE A O 1
ATOM 3543 N N . ALA A 1 440 ? 8.924 -3.573 -16.148 1.00 95.12 440 ALA A N 1
ATOM 3544 C CA . ALA A 1 440 ? 9.778 -3.350 -14.996 1.00 95.12 440 ALA A CA 1
ATOM 3545 C C . ALA A 1 440 ? 10.524 -4.623 -14.560 1.00 95.12 440 ALA A C 1
ATOM 3547 O O . ALA A 1 440 ? 9.990 -5.736 -14.606 1.00 95.12 440 ALA A O 1
ATOM 3548 N N . GLY A 1 441 ? 11.758 -4.455 -14.090 1.00 96.31 441 GLY A N 1
ATOM 3549 C CA . GLY A 1 441 ? 12.634 -5.565 -13.714 1.00 96.31 441 GLY A CA 1
ATOM 3550 C C . GLY A 1 441 ? 14.054 -5.112 -13.397 1.00 96.31 441 GLY A C 1
ATOM 3551 O O . GLY A 1 441 ? 14.306 -3.917 -13.257 1.00 96.31 441 GLY A O 1
ATOM 3552 N N . PHE A 1 442 ? 14.983 -6.060 -13.281 1.00 97.56 442 PHE A N 1
ATOM 3553 C CA . PHE A 1 442 ? 16.389 -5.774 -12.989 1.00 97.56 442 PHE A CA 1
ATOM 3554 C C . PHE A 1 442 ? 17.224 -5.742 -14.269 1.00 97.56 442 PHE A C 1
ATOM 3556 O O . PHE A 1 442 ? 17.345 -6.750 -14.967 1.00 97.56 442 PHE A O 1
ATOM 3563 N N . TYR A 1 443 ? 17.797 -4.577 -14.568 1.00 96.44 443 TYR A N 1
ATOM 3564 C CA . TYR A 1 443 ? 18.473 -4.275 -15.831 1.00 96.44 443 TYR A CA 1
ATOM 3565 C C . TYR A 1 443 ? 19.683 -3.350 -15.606 1.00 96.44 443 TYR A C 1
ATOM 3567 O O . TYR A 1 443 ? 19.821 -2.775 -14.521 1.00 96.44 443 TYR A O 1
ATOM 3575 N N . PRO A 1 444 ? 20.581 -3.192 -16.597 1.00 94.81 444 PRO A N 1
ATOM 3576 C CA . PRO A 1 444 ? 21.623 -2.173 -16.531 1.00 94.81 444 PRO A CA 1
ATOM 3577 C C . PRO A 1 444 ? 21.022 -0.781 -16.332 1.00 94.81 444 PRO A C 1
ATOM 3579 O O . PRO A 1 444 ? 20.002 -0.447 -16.929 1.00 94.81 444 PRO A O 1
ATOM 3582 N N . GLN A 1 445 ? 21.682 0.069 -15.547 1.00 92.81 445 GLN A N 1
ATOM 3583 C CA . GLN A 1 445 ? 21.166 1.398 -15.200 1.00 92.81 445 GLN A CA 1
ATOM 3584 C C . GLN A 1 445 ? 20.796 2.264 -16.416 1.00 92.81 445 GLN A C 1
ATOM 3586 O O . GLN A 1 445 ? 19.851 3.053 -16.351 1.00 92.81 445 GLN A O 1
ATOM 3591 N N . TRP A 1 446 ? 21.537 2.125 -17.515 1.00 92.31 446 TRP A N 1
ATOM 3592 C CA . TRP A 1 446 ? 21.315 2.886 -18.739 1.00 92.31 446 TRP A CA 1
ATOM 3593 C C . TRP A 1 446 ? 20.033 2.476 -19.486 1.00 92.31 446 TRP A C 1
ATOM 3595 O O . TRP A 1 446 ? 19.544 3.262 -20.297 1.00 92.31 446 TRP A O 1
ATOM 3605 N N . PHE A 1 447 ? 19.439 1.308 -19.191 1.00 94.62 447 PHE A N 1
ATOM 3606 C CA . PHE A 1 447 ? 18.186 0.869 -19.822 1.00 94.62 447 PHE A CA 1
ATOM 3607 C C . PHE A 1 447 ? 17.044 1.845 -19.577 1.00 94.62 447 PHE A C 1
ATOM 3609 O O . PHE A 1 447 ? 16.303 2.146 -20.509 1.00 94.62 447 PHE A O 1
ATOM 3616 N N . GLU A 1 448 ? 16.925 2.366 -18.352 1.00 94.50 448 GLU A N 1
ATOM 3617 C CA . GLU A 1 448 ? 15.863 3.314 -18.021 1.00 94.50 448 GLU A CA 1
ATOM 3618 C C . GLU A 1 448 ? 15.949 4.530 -18.946 1.00 94.50 448 GLU A C 1
ATOM 3620 O O . GLU A 1 448 ? 14.984 4.866 -19.625 1.00 94.50 448 GLU A O 1
ATOM 3625 N N . ALA A 1 449 ? 17.138 5.121 -19.065 1.00 92.19 449 ALA A N 1
ATOM 3626 C CA . ALA A 1 449 ? 17.359 6.315 -19.867 1.00 92.19 449 ALA A CA 1
ATOM 3627 C C . ALA A 1 449 ? 17.091 6.074 -21.364 1.00 92.19 449 ALA A C 1
ATOM 3629 O O . ALA A 1 449 ? 16.391 6.863 -21.998 1.00 92.19 449 ALA A O 1
ATOM 3630 N N . VAL A 1 450 ? 17.572 4.952 -21.916 1.00 91.69 450 VAL A N 1
ATOM 3631 C CA . VAL A 1 450 ? 17.314 4.581 -23.319 1.00 91.69 450 VAL A CA 1
ATOM 3632 C C . VAL A 1 450 ? 15.823 4.319 -23.558 1.00 91.69 450 VAL A C 1
ATOM 3634 O O . VAL A 1 450 ? 15.275 4.782 -24.558 1.00 91.69 450 VAL A O 1
ATOM 3637 N N . SER A 1 451 ? 15.130 3.655 -22.628 1.00 90.69 451 SER A N 1
ATOM 3638 C CA . SER A 1 451 ? 13.685 3.414 -22.737 1.00 90.69 451 SER A CA 1
ATOM 3639 C C . SER A 1 451 ? 12.868 4.714 -22.693 1.00 90.69 451 SER A C 1
ATOM 3641 O O . SER A 1 451 ? 11.927 4.880 -23.472 1.00 90.69 451 SER A O 1
ATOM 3643 N N . MET A 1 452 ? 13.262 5.673 -21.845 1.00 90.69 452 MET A N 1
ATOM 3644 C CA . MET A 1 452 ? 12.617 6.983 -21.758 1.00 90.69 452 MET A CA 1
ATOM 3645 C C . MET A 1 452 ? 12.797 7.785 -23.051 1.00 90.69 452 MET A C 1
ATOM 3647 O O . MET A 1 452 ? 11.830 8.399 -23.507 1.00 90.69 452 MET A O 1
ATOM 3651 N N . LEU A 1 453 ? 13.987 7.758 -23.664 1.00 87.81 453 LEU A N 1
ATOM 3652 C CA . LEU A 1 453 ? 14.231 8.396 -24.965 1.00 87.81 453 LEU A CA 1
ATOM 3653 C C . LEU A 1 453 ? 13.409 7.754 -26.077 1.00 87.81 453 LEU A C 1
ATOM 3655 O O . LEU A 1 453 ? 12.716 8.449 -26.817 1.00 87.81 453 LEU A O 1
ATOM 3659 N N . HIS A 1 454 ? 13.438 6.427 -26.151 1.00 82.19 454 HIS A N 1
ATOM 3660 C CA . HIS A 1 454 ? 12.724 5.683 -27.175 1.00 82.19 454 HIS A CA 1
ATOM 3661 C C . HIS A 1 454 ? 11.216 5.974 -27.154 1.00 82.19 454 HIS A C 1
ATOM 3663 O O . HIS A 1 454 ? 10.606 6.191 -28.201 1.00 82.19 454 HIS A O 1
ATOM 3669 N N . SER A 1 455 ? 10.626 6.083 -25.958 1.00 77.62 455 SER A N 1
ATOM 3670 C CA . SER A 1 455 ? 9.210 6.435 -25.809 1.00 77.62 455 SER A CA 1
ATOM 3671 C C . SER A 1 455 ? 8.845 7.807 -26.398 1.00 77.62 455 SER A C 1
ATOM 3673 O O . SER A 1 455 ? 7.709 8.006 -26.831 1.00 77.62 455 SER A O 1
ATOM 3675 N N . ALA A 1 456 ? 9.793 8.749 -26.448 1.00 72.88 456 ALA A N 1
ATOM 3676 C CA . ALA A 1 456 ? 9.580 10.070 -27.031 1.00 72.88 456 ALA A CA 1
ATOM 3677 C C . ALA A 1 456 ? 9.721 10.075 -28.557 1.00 72.88 456 ALA A C 1
ATOM 3679 O O . ALA A 1 456 ? 8.972 10.789 -29.231 1.00 72.88 456 ALA A O 1
ATOM 3680 N N . GLU A 1 457 ? 10.633 9.263 -29.096 1.00 69.56 457 GLU A N 1
ATOM 3681 C CA . GLU A 1 457 ? 10.842 9.105 -30.538 1.00 69.56 457 GLU A CA 1
ATOM 3682 C C . GLU A 1 457 ? 9.625 8.470 -31.221 1.00 69.56 457 GLU A C 1
ATOM 3684 O O . GLU A 1 457 ? 9.149 8.983 -32.235 1.00 69.56 457 GLU A O 1
ATOM 3689 N N . GLU A 1 458 ? 9.076 7.392 -30.649 1.00 64.31 458 GLU A N 1
ATOM 3690 C CA . GLU A 1 458 ? 7.927 6.681 -31.233 1.00 64.31 458 GLU A CA 1
ATOM 3691 C C . GLU A 1 458 ? 6.653 7.532 -31.283 1.00 64.31 458 GLU A C 1
ATOM 3693 O O . GLU A 1 458 ? 5.826 7.369 -32.180 1.00 64.31 458 GLU A O 1
ATOM 3698 N N . LYS A 1 459 ? 6.485 8.452 -30.329 1.00 60.28 459 LYS A N 1
ATOM 3699 C CA . LYS A 1 459 ? 5.232 9.192 -30.130 1.00 60.28 459 LYS A CA 1
ATOM 3700 C C . LYS A 1 459 ? 5.212 10.583 -30.769 1.00 60.28 459 LYS A C 1
ATOM 3702 O O . LYS A 1 459 ? 4.207 11.278 -30.638 1.00 60.28 459 LYS A O 1
ATOM 3707 N N . CYS A 1 460 ? 6.287 11.001 -31.453 1.00 53.50 460 CYS A N 1
ATOM 3708 C CA . CYS A 1 460 ? 6.430 12.345 -32.045 1.00 53.50 460 CYS A CA 1
ATOM 3709 C C . CYS A 1 460 ? 5.949 13.465 -31.097 1.00 53.50 460 CYS A C 1
ATOM 3711 O O . CYS A 1 460 ? 5.222 14.377 -31.504 1.00 53.50 460 CYS A O 1
ATOM 3713 N N . ILE A 1 461 ? 6.304 13.366 -29.811 1.00 55.31 461 ILE A N 1
ATOM 3714 C CA . ILE A 1 461 ? 5.816 14.279 -28.771 1.00 55.31 461 ILE A CA 1
ATOM 3715 C C . ILE A 1 461 ? 6.216 15.716 -29.148 1.00 55.31 461 ILE A C 1
ATOM 3717 O O . ILE A 1 461 ? 7.383 15.987 -29.448 1.00 55.31 461 ILE A O 1
ATOM 3721 N N . ARG A 1 462 ? 5.264 16.663 -29.134 1.00 50.25 462 ARG A N 1
ATOM 3722 C CA . ARG A 1 462 ? 5.594 18.096 -29.256 1.00 50.25 462 ARG A CA 1
ATOM 3723 C C . ARG A 1 462 ? 6.544 18.464 -28.113 1.00 50.25 462 ARG A C 1
ATOM 3725 O O . ARG A 1 462 ? 6.200 18.264 -26.957 1.00 50.25 462 ARG A O 1
ATOM 3732 N N . GLY A 1 463 ? 7.727 18.989 -28.435 1.00 55.34 463 GLY A N 1
ATOM 3733 C CA . GLY A 1 463 ? 8.758 19.276 -27.430 1.00 55.34 463 GLY A CA 1
ATOM 3734 C C . GLY A 1 463 ? 9.697 18.103 -27.126 1.00 55.34 463 GLY A C 1
ATOM 3735 O O . GLY A 1 463 ? 10.231 18.035 -26.026 1.00 55.34 463 GLY A O 1
ATOM 3736 N N . HIS A 1 464 ? 9.920 17.203 -28.090 1.00 62.62 464 HIS A N 1
ATOM 3737 C CA . HIS A 1 464 ? 10.903 16.110 -28.032 1.00 62.62 464 HIS A CA 1
ATOM 3738 C C . HIS A 1 464 ? 12.265 16.512 -27.425 1.00 62.62 464 HIS A C 1
ATOM 3740 O O . HIS A 1 464 ? 12.832 15.757 -26.638 1.00 62.62 464 HIS A O 1
ATOM 3746 N N . ASP A 1 465 ? 12.752 17.720 -27.720 1.00 69.12 465 ASP A N 1
ATOM 3747 C CA . ASP A 1 465 ? 14.012 18.231 -27.165 1.00 69.12 465 ASP A CA 1
ATOM 3748 C C . ASP A 1 465 ? 13.929 18.475 -25.647 1.00 69.12 465 ASP A C 1
ATOM 3750 O O . ASP A 1 465 ? 14.848 18.128 -24.914 1.00 69.12 465 ASP A O 1
ATOM 3754 N N . ILE A 1 466 ? 12.782 18.944 -25.144 1.00 78.75 466 ILE A N 1
ATOM 3755 C CA . ILE A 1 466 ? 12.562 19.168 -23.707 1.00 78.75 466 ILE A CA 1
ATOM 3756 C C . ILE A 1 466 ? 12.576 17.836 -22.949 1.00 78.75 466 ILE A C 1
ATOM 3758 O O . ILE A 1 466 ? 13.113 17.751 -21.849 1.00 78.75 466 ILE A O 1
ATOM 3762 N N . TRP A 1 467 ? 12.000 16.774 -23.521 1.00 85.75 467 TRP A N 1
ATOM 3763 C CA . TRP A 1 467 ? 12.035 15.463 -22.870 1.00 85.75 467 TRP A CA 1
ATOM 3764 C C . TRP A 1 467 ? 13.447 14.874 -22.837 1.00 85.75 467 TRP A C 1
ATOM 3766 O O . TRP A 1 467 ? 13.825 14.283 -21.829 1.00 85.75 467 TRP A O 1
ATOM 3776 N N . LYS A 1 468 ? 14.256 15.081 -23.884 1.00 83.88 468 LYS A N 1
ATOM 3777 C CA . LYS A 1 468 ? 15.680 14.701 -23.878 1.00 83.88 468 LYS A CA 1
ATOM 3778 C C . LYS A 1 468 ? 16.452 15.389 -22.754 1.00 83.88 468 LYS A C 1
ATOM 3780 O O . LYS A 1 468 ? 17.224 14.725 -22.055 1.00 83.88 468 LYS A O 1
ATOM 3785 N N . ASP A 1 469 ? 16.200 16.678 -22.543 1.00 87.00 469 ASP A N 1
ATOM 3786 C CA . ASP A 1 469 ? 16.799 17.429 -21.438 1.00 87.00 469 ASP A CA 1
ATOM 3787 C C . ASP A 1 469 ? 16.369 16.843 -20.084 1.00 87.00 469 ASP A C 1
ATOM 3789 O O . ASP A 1 469 ? 17.211 16.587 -19.224 1.00 87.00 469 ASP A O 1
ATOM 3793 N N . ILE A 1 470 ? 15.079 16.523 -19.920 1.00 90.19 470 ILE A N 1
ATOM 3794 C CA . ILE A 1 470 ? 14.551 15.894 -18.699 1.00 90.19 470 ILE A CA 1
ATOM 3795 C C . ILE A 1 470 ? 15.183 14.522 -18.457 1.00 90.19 470 ILE A C 1
ATOM 3797 O O . ILE A 1 470 ? 15.594 14.240 -17.333 1.00 90.19 470 ILE A O 1
ATOM 3801 N N . VAL A 1 471 ? 15.291 13.666 -19.478 1.00 90.94 471 VAL A N 1
ATOM 3802 C CA . VAL A 1 471 ? 15.952 12.356 -19.353 1.00 90.94 471 VAL A CA 1
ATOM 3803 C C . VAL A 1 471 ? 17.386 12.534 -18.865 1.00 90.94 471 VAL A C 1
ATOM 3805 O O . VAL A 1 471 ? 17.799 11.878 -17.907 1.00 90.94 471 VAL A O 1
ATOM 3808 N N . THR A 1 472 ? 18.115 13.478 -19.457 1.00 90.25 472 THR A N 1
ATOM 3809 C CA . THR A 1 472 ? 19.487 13.795 -19.051 1.00 90.25 472 THR A CA 1
ATOM 3810 C C . THR A 1 472 ? 19.545 14.262 -17.590 1.00 90.25 472 THR A C 1
ATOM 3812 O O . THR A 1 472 ? 20.406 13.815 -16.831 1.00 90.25 472 THR A O 1
ATOM 3815 N N . GLU A 1 473 ? 18.596 15.094 -17.153 1.00 91.88 473 GLU A N 1
ATOM 3816 C CA . GLU A 1 473 ? 18.536 15.637 -15.787 1.00 91.88 473 GLU A CA 1
ATOM 3817 C C . GLU A 1 473 ? 18.088 14.618 -14.718 1.00 91.88 473 GLU A C 1
ATOM 3819 O O . GLU A 1 473 ? 18.449 14.745 -13.538 1.00 91.88 473 GLU A O 1
ATOM 3824 N N . VAL A 1 474 ? 17.257 13.645 -15.100 1.00 92.62 474 VAL A N 1
ATOM 3825 C CA . VAL A 1 474 ? 16.655 12.640 -14.205 1.00 92.62 474 VAL A CA 1
ATOM 3826 C C . VAL A 1 474 ? 17.534 11.398 -14.097 1.00 92.62 474 VAL A C 1
ATOM 3828 O O . VAL A 1 474 ? 17.748 10.887 -12.996 1.00 92.62 474 VAL A O 1
ATOM 3831 N N . VAL A 1 475 ? 18.026 10.895 -15.229 1.00 89.62 475 VAL A N 1
ATOM 3832 C CA . VAL A 1 475 ? 18.624 9.556 -15.335 1.00 89.62 475 VAL A CA 1
ATOM 3833 C C . VAL A 1 475 ? 20.125 9.602 -15.631 1.00 89.62 475 VAL A C 1
ATOM 3835 O O . VAL A 1 475 ? 20.824 8.654 -15.250 1.00 89.62 475 VAL A O 1
ATOM 3838 N N . GLY A 1 476 ? 20.601 10.702 -16.226 1.00 87.56 476 GLY A N 1
ATOM 3839 C CA . GLY A 1 476 ? 21.942 10.885 -16.792 1.00 87.56 476 GLY A CA 1
ATOM 3840 C C . GLY A 1 476 ? 21.923 10.860 -18.325 1.00 87.56 476 GLY A C 1
ATOM 3841 O O . GLY A 1 476 ? 20.932 10.434 -18.910 1.00 87.56 476 GLY A O 1
ATOM 3842 N N . ASP A 1 477 ? 23.007 11.312 -18.964 1.00 85.75 477 ASP A N 1
ATOM 3843 C CA . ASP A 1 477 ? 23.165 11.315 -20.428 1.00 85.75 477 ASP A CA 1
ATOM 3844 C C . ASP A 1 477 ? 23.329 9.878 -20.968 1.00 85.75 477 ASP A C 1
ATOM 3846 O O . ASP A 1 477 ? 24.325 9.219 -20.644 1.00 85.75 477 ASP A O 1
ATOM 3850 N N . PRO A 1 478 ? 22.379 9.362 -21.773 1.00 83.38 478 PRO A N 1
ATOM 3851 C CA . PRO A 1 478 ? 22.453 8.011 -22.301 1.00 83.38 478 PRO A CA 1
ATOM 3852 C C . PRO A 1 478 ? 22.888 7.951 -23.768 1.00 83.38 478 PRO A C 1
ATOM 3854 O O . PRO A 1 478 ? 22.752 6.880 -24.352 1.00 83.38 478 PRO A O 1
ATOM 3857 N N . MET A 1 479 ? 23.346 9.049 -24.388 1.00 81.19 479 MET A N 1
ATOM 3858 C CA . MET A 1 479 ? 23.464 9.136 -25.853 1.00 81.19 479 MET A CA 1
ATOM 3859 C C . MET A 1 479 ? 24.310 8.013 -26.460 1.00 81.19 479 MET A C 1
ATOM 3861 O O . MET A 1 479 ? 23.857 7.369 -27.400 1.00 81.19 479 MET A O 1
ATOM 3865 N N . GLU A 1 480 ? 25.459 7.679 -25.864 1.00 86.38 480 GLU A N 1
ATOM 3866 C CA . GLU A 1 480 ? 26.294 6.564 -26.341 1.00 86.38 480 GLU A CA 1
ATOM 3867 C C . GLU A 1 480 ? 25.542 5.217 -26.315 1.00 86.38 480 GLU A C 1
ATOM 3869 O O . GLU A 1 480 ? 25.589 4.445 -27.272 1.00 86.38 480 GLU A O 1
ATOM 3874 N N . HIS A 1 481 ? 24.799 4.940 -25.239 1.00 90.12 481 HIS A N 1
ATOM 3875 C CA . HIS A 1 481 ? 24.016 3.708 -25.107 1.00 90.12 481 HIS A CA 1
ATOM 3876 C C . HIS A 1 481 ? 22.778 3.708 -26.012 1.00 90.12 481 HIS A C 1
ATOM 3878 O O . HIS A 1 481 ? 22.364 2.652 -26.491 1.00 90.12 481 HIS A O 1
ATOM 3884 N N . ALA A 1 482 ? 22.175 4.876 -26.243 1.00 87.94 482 ALA A N 1
ATOM 3885 C CA . ALA A 1 482 ? 21.022 5.041 -27.115 1.00 87.94 482 ALA A CA 1
ATOM 3886 C C . ALA A 1 482 ? 21.403 4.824 -28.585 1.00 87.94 482 ALA A C 1
ATOM 3888 O O . ALA A 1 482 ? 20.708 4.081 -29.275 1.00 87.94 482 ALA A O 1
ATOM 3889 N N . GLU A 1 483 ? 22.524 5.394 -29.038 1.00 88.31 483 GLU A N 1
ATOM 3890 C CA . GLU A 1 483 ? 23.092 5.156 -30.372 1.00 88.31 483 GLU A CA 1
ATOM 3891 C C . GLU A 1 483 ? 23.438 3.677 -30.560 1.00 88.31 483 GLU A C 1
ATOM 3893 O O . GLU A 1 483 ? 22.981 3.044 -31.513 1.00 88.31 483 GLU A O 1
ATOM 3898 N N . TRP A 1 484 ? 24.144 3.086 -29.591 1.00 90.19 484 TRP A N 1
ATOM 3899 C CA . TRP A 1 484 ? 24.479 1.665 -29.624 1.00 90.19 484 TRP A CA 1
ATOM 3900 C C . TRP A 1 484 ? 23.229 0.777 -29.723 1.00 90.19 484 TRP A C 1
ATOM 3902 O O . TRP A 1 484 ? 23.168 -0.134 -30.551 1.00 90.19 484 TRP A O 1
ATOM 3912 N N . MET A 1 485 ? 22.199 1.061 -28.916 1.00 90.19 485 MET A N 1
ATOM 3913 C CA . MET A 1 485 ? 20.939 0.318 -28.943 1.00 90.19 485 MET A CA 1
ATOM 3914 C C . MET A 1 485 ? 20.187 0.522 -30.264 1.00 90.19 485 MET A C 1
ATOM 3916 O O . MET A 1 485 ? 19.643 -0.442 -30.801 1.00 90.19 485 MET A O 1
ATOM 3920 N N . HIS A 1 486 ? 20.163 1.745 -30.800 1.00 87.56 486 HIS A N 1
ATOM 3921 C CA . HIS A 1 486 ? 19.535 2.073 -32.080 1.00 87.56 486 HIS A CA 1
ATOM 3922 C C . HIS A 1 486 ? 20.129 1.241 -33.226 1.00 87.56 486 HIS A C 1
ATOM 3924 O O . HIS A 1 486 ? 19.378 0.648 -34.006 1.00 87.56 486 HIS A O 1
ATOM 3930 N N . ASP A 1 487 ? 21.456 1.122 -33.276 1.00 88.12 487 ASP A N 1
ATOM 3931 C CA . ASP A 1 487 ? 22.167 0.407 -34.336 1.00 88.12 487 ASP A CA 1
ATOM 3932 C C . ASP A 1 487 ? 21.909 -1.104 -34.318 1.00 88.12 487 ASP A C 1
ATOM 3934 O O . ASP A 1 487 ? 21.739 -1.732 -35.368 1.00 88.12 487 ASP A O 1
ATOM 3938 N N . ILE A 1 488 ? 21.814 -1.706 -33.128 1.00 88.94 488 ILE A N 1
ATOM 3939 C CA . ILE A 1 488 ? 21.522 -3.140 -33.010 1.00 88.94 488 ILE A CA 1
ATOM 3940 C C . ILE A 1 488 ? 20.023 -3.453 -33.073 1.00 88.94 488 ILE A C 1
ATOM 3942 O O . ILE A 1 488 ? 19.650 -4.601 -33.343 1.00 88.94 488 ILE A O 1
ATOM 3946 N N . ARG A 1 489 ? 19.145 -2.462 -32.859 1.00 86.19 489 ARG A N 1
ATOM 3947 C CA . ARG A 1 489 ? 17.690 -2.638 -32.722 1.00 86.19 489 ARG A CA 1
ATOM 3948 C C . ARG A 1 489 ? 17.051 -3.492 -33.821 1.00 86.19 489 ARG A C 1
ATOM 3950 O O . ARG A 1 489 ? 16.266 -4.378 -33.472 1.00 86.19 489 ARG A O 1
ATOM 3957 N N . PRO A 1 490 ? 17.360 -3.311 -35.124 1.00 85.94 490 PRO A N 1
ATOM 3958 C CA . PRO A 1 490 ? 16.762 -4.125 -36.183 1.00 85.94 490 PRO A CA 1
ATOM 3959 C C . PRO A 1 490 ? 16.979 -5.625 -35.973 1.00 85.94 490 PRO A C 1
ATOM 3961 O O . PRO A 1 490 ? 16.097 -6.428 -36.274 1.00 85.94 490 PRO A O 1
ATOM 3964 N N . THR A 1 491 ? 18.118 -6.023 -35.402 1.00 86.56 491 THR A N 1
ATOM 3965 C CA . THR A 1 491 ? 18.392 -7.438 -35.141 1.00 86.56 491 THR A CA 1
ATOM 3966 C C . THR A 1 491 ? 17.535 -8.003 -34.022 1.00 86.56 491 THR A C 1
ATOM 3968 O O . THR A 1 491 ? 17.084 -9.141 -34.156 1.00 86.56 491 THR A O 1
ATOM 3971 N N . LEU A 1 492 ? 17.232 -7.215 -32.982 1.00 86.25 492 LEU A N 1
ATOM 3972 C CA . LEU A 1 492 ? 16.354 -7.617 -31.872 1.00 86.25 492 LEU A CA 1
ATOM 3973 C C . LEU A 1 492 ? 14.968 -8.048 -32.383 1.00 86.25 492 LEU A C 1
ATOM 3975 O O . LEU A 1 492 ? 14.359 -8.975 -31.852 1.00 86.25 492 LEU A O 1
ATOM 3979 N N . PHE A 1 493 ? 14.492 -7.412 -33.459 1.00 81.62 493 PHE A N 1
ATOM 3980 C CA . PHE A 1 493 ? 13.228 -7.739 -34.123 1.00 81.62 493 PHE A CA 1
ATOM 3981 C C . PHE A 1 493 ? 13.314 -8.899 -35.118 1.00 81.62 493 PHE A C 1
ATOM 3983 O O . PHE A 1 493 ? 12.275 -9.391 -35.555 1.00 81.62 493 PHE A O 1
ATOM 3990 N N . LEU A 1 494 ? 14.511 -9.338 -35.511 1.00 80.94 494 LEU A N 1
ATOM 3991 C CA . LEU A 1 494 ? 14.703 -10.361 -36.542 1.00 80.94 494 LEU A CA 1
ATOM 3992 C C . LEU A 1 494 ? 15.083 -11.714 -35.950 1.00 80.94 494 LEU A C 1
ATOM 3994 O O . LEU A 1 494 ? 14.513 -12.726 -36.360 1.00 80.94 494 LEU A O 1
ATOM 3998 N N . TYR A 1 495 ? 15.961 -11.738 -34.950 1.00 78.25 495 TYR A N 1
ATOM 3999 C CA . TYR A 1 495 ? 16.520 -12.971 -34.401 1.00 78.25 495 TYR A CA 1
ATOM 4000 C C . TYR A 1 495 ? 15.907 -13.330 -33.044 1.00 78.25 495 TYR A C 1
ATOM 4002 O O . TYR A 1 495 ? 15.585 -12.469 -32.225 1.00 78.25 495 TYR A O 1
ATOM 4010 N N . LYS A 1 496 ? 15.740 -14.634 -32.815 1.00 77.81 496 LYS A N 1
ATOM 4011 C CA . LYS A 1 496 ? 15.409 -15.197 -31.506 1.00 77.81 496 LYS A CA 1
ATOM 4012 C C . LYS A 1 496 ? 16.687 -15.753 -30.894 1.00 77.81 496 LYS A C 1
ATOM 4014 O O . LYS A 1 496 ? 17.444 -16.430 -31.588 1.00 77.81 496 LYS A O 1
ATOM 4019 N N . TYR A 1 497 ? 16.920 -15.465 -29.622 1.00 75.62 497 TYR A N 1
ATOM 4020 C CA . TYR A 1 497 ? 18.037 -16.049 -28.895 1.00 75.62 497 TYR A CA 1
ATOM 4021 C C . TYR A 1 497 ? 17.638 -17.393 -28.287 1.00 75.62 497 TYR A C 1
ATOM 4023 O O . TYR A 1 497 ? 16.638 -17.492 -27.580 1.00 75.62 497 TYR A O 1
ATOM 4031 N N . ASP A 1 498 ? 18.425 -18.425 -28.580 1.00 67.94 498 ASP A N 1
ATOM 4032 C CA . ASP A 1 498 ? 18.144 -19.816 -28.210 1.00 67.94 498 ASP A CA 1
ATOM 4033 C C . ASP A 1 498 ? 19.030 -20.334 -27.052 1.00 67.94 498 ASP A C 1
ATOM 4035 O O . ASP A 1 498 ? 19.051 -21.541 -26.786 1.00 67.94 498 ASP A O 1
ATOM 4039 N N . GLY A 1 499 ? 19.740 -19.437 -26.351 1.00 66.50 499 GLY A N 1
ATOM 4040 C CA . GLY A 1 499 ? 20.659 -19.766 -25.252 1.00 66.50 499 GLY A CA 1
ATOM 4041 C C . GLY A 1 499 ? 22.090 -20.080 -25.710 1.00 66.50 499 GLY A C 1
ATOM 4042 O O . GLY A 1 499 ? 22.349 -20.267 -26.901 1.00 66.50 499 GLY A O 1
ATOM 4043 N N . LYS A 1 500 ? 23.028 -20.176 -24.752 1.00 59.19 500 LYS A N 1
ATOM 4044 C CA . LYS A 1 500 ? 24.464 -20.424 -25.019 1.00 59.19 500 LYS A CA 1
ATOM 4045 C C . LYS A 1 500 ? 24.750 -21.780 -25.711 1.00 59.19 500 LYS A C 1
ATOM 4047 O O . LYS A 1 500 ? 25.791 -21.913 -26.348 1.00 59.19 500 LYS A O 1
ATOM 4052 N N . ASP A 1 501 ? 23.821 -22.749 -25.680 1.00 49.38 501 ASP A N 1
ATOM 4053 C CA . ASP A 1 501 ? 24.108 -24.166 -25.997 1.00 49.38 501 ASP A CA 1
ATOM 4054 C C . ASP A 1 501 ? 23.458 -24.772 -27.265 1.00 49.38 501 ASP A C 1
ATOM 4056 O O . ASP A 1 501 ? 23.569 -25.979 -27.482 1.00 49.38 501 ASP A O 1
ATOM 4060 N N . LYS A 1 502 ? 22.820 -24.006 -28.166 1.00 47.06 502 LYS A N 1
ATOM 4061 C CA . LYS A 1 502 ? 22.180 -24.604 -29.373 1.00 47.06 502 LYS A CA 1
ATOM 4062 C C . LYS A 1 502 ? 22.964 -24.532 -30.688 1.00 47.06 502 LYS A C 1
ATOM 4064 O O . LYS A 1 502 ? 22.493 -25.035 -31.708 1.00 47.06 502 LYS A O 1
ATOM 4069 N N . HIS A 1 503 ? 24.194 -24.022 -30.691 1.00 37.47 503 HIS A N 1
ATOM 4070 C CA . HIS A 1 503 ? 25.054 -24.014 -31.885 1.00 37.47 503 HIS A CA 1
ATOM 4071 C C . HIS A 1 503 ? 26.219 -25.013 -31.822 1.00 37.47 503 HIS A C 1
ATOM 4073 O O . HIS A 1 503 ? 27.367 -24.677 -32.095 1.00 37.47 503 HIS A O 1
ATOM 4079 N N . THR A 1 504 ? 25.913 -26.285 -31.554 1.00 37.44 504 THR A N 1
ATOM 4080 C CA . THR A 1 504 ? 26.820 -27.416 -31.840 1.00 37.44 504 THR A CA 1
ATOM 4081 C C . THR A 1 504 ? 26.140 -28.574 -32.576 1.00 37.44 504 THR A C 1
ATOM 4083 O O . THR A 1 504 ? 26.537 -29.720 -32.432 1.00 37.44 504 THR A O 1
ATOM 4086 N N . SER A 1 505 ? 25.163 -28.327 -33.452 1.00 34.78 505 SER A N 1
ATOM 4087 C CA . SER A 1 505 ? 24.803 -29.341 -34.456 1.00 34.78 505 SER A CA 1
ATOM 4088 C C . SER A 1 505 ? 24.055 -28.740 -35.638 1.00 34.78 505 SER A C 1
ATOM 4090 O O . SER A 1 505 ? 22.841 -28.783 -35.650 1.00 34.78 505 SER A O 1
ATOM 4092 N N . HIS A 1 506 ? 24.762 -28.195 -36.630 1.00 33.06 506 HIS A N 1
ATOM 4093 C CA . HIS A 1 506 ? 24.394 -28.300 -38.053 1.00 33.06 506 HIS A CA 1
ATOM 4094 C C . HIS A 1 506 ? 25.581 -27.848 -38.915 1.00 33.06 506 HIS A C 1
ATOM 4096 O O . HIS A 1 506 ? 25.642 -26.738 -39.435 1.00 33.06 506 HIS A O 1
ATOM 4102 N N . ARG A 1 507 ? 26.552 -28.754 -39.051 1.00 35.03 507 ARG A N 1
ATOM 4103 C CA . ARG A 1 507 ? 27.435 -28.849 -40.217 1.00 35.03 507 ARG A CA 1
ATOM 4104 C C . ARG A 1 507 ? 27.635 -30.328 -40.532 1.00 35.03 507 ARG A C 1
ATOM 4106 O O . ARG A 1 507 ? 28.436 -30.988 -39.875 1.00 35.03 507 ARG A O 1
ATOM 4113 N N . LYS A 1 508 ? 26.899 -30.821 -41.521 1.00 31.11 508 LYS A N 1
ATOM 4114 C CA . LYS A 1 508 ? 27.422 -31.683 -42.581 1.00 31.11 508 LYS A CA 1
ATOM 4115 C C . LYS A 1 508 ? 26.733 -31.300 -43.873 1.00 31.11 508 LYS A C 1
ATOM 4117 O O . LYS A 1 508 ? 25.500 -31.105 -43.812 1.00 31.11 508 LYS A O 1
#

InterPro domains:
  IPR002575 Aminoglycoside phosphotransferase [PF01636] (28-182)
  IPR002575 Aminoglycoside phosphotransferase [PF01636] (301-454)
  IPR011009 Protein kinase-like domain superfamily [SSF56112] (26-196)
  IPR011009 Protein kinase-like domain superfamily [SSF56112] (248-457)
  IPR051678 Aminoglycoside Phosphotransferase Enzymes [PTHR21310] (230-480)